Protein AF-A0A534S574-F1 (afdb_monomer)

Sequence (373 aa):
MSPLCKPLAAVLFLSLLLLSPAVSWGVIALRHDLELEGFVQAENILRTPQFQGAQFIMQRNTAQIETKYHFLQESRAFDRFATGLLEDATLTVIGRAVYDSIYDLGEAFSHKFSAQEKEKRKFEYKLREVYVDLALPPVSLRLGRQQVTWGETDNFRALDIINPLDLRWHWSREPWEDVRIPLWMARAIYDIGKLGPLEESFVEGIWIPWDFQRNKVTADPRRPWAFIGGGLRAVANSAIIEGKLYDLQVERRDRKPDRALESSQGGVRFKGIWRGIDFSLNYFYTFSADTGVKVRRDLSRVSEVPTSSGAVGTVHSVINTVNPRSHVVGFAANYSEEHYTKSVFRVETALTTGVPVRLRARVPRRLDPDNDG

pLDDT: mean 81.48, std 14.83, range [37.56, 98.19]

Structure (mmCIF, N/CA/C/O backbone):
data_AF-A0A534S574-F1
#
_entry.id   AF-A0A534S574-F1
#
loop_
_atom_site.group_PDB
_atom_site.id
_atom_site.type_symbol
_atom_site.label_atom_id
_atom_site.label_alt_id
_atom_site.label_comp_id
_atom_site.label_asym_id
_atom_site.label_entity_id
_atom_site.label_seq_id
_atom_site.pdbx_PDB_ins_code
_atom_site.Cartn_x
_atom_site.Cartn_y
_atom_site.Cartn_z
_atom_site.occupancy
_atom_site.B_iso_or_equiv
_atom_site.auth_seq_id
_atom_site.auth_comp_id
_atom_site.auth_asym_id
_atom_site.auth_atom_id
_atom_site.pdbx_PDB_model_num
ATOM 1 N N . MET A 1 1 ? -44.646 11.299 -36.586 1.00 45.12 1 MET A N 1
ATOM 2 C CA . MET A 1 1 ? -43.504 11.080 -35.667 1.00 45.12 1 MET A CA 1
ATOM 3 C C . MET A 1 1 ? -43.086 9.621 -35.804 1.00 45.12 1 MET A C 1
ATOM 5 O O . MET A 1 1 ? -43.885 8.751 -35.490 1.00 45.12 1 MET A O 1
ATOM 9 N N . SER A 1 2 ? -41.936 9.348 -36.428 1.00 37.56 2 SER A N 1
ATOM 10 C CA . SER A 1 2 ? -41.563 8.010 -36.914 1.00 37.56 2 SER A CA 1
ATOM 11 C C . SER A 1 2 ? -40.984 7.104 -35.805 1.00 37.56 2 SER A C 1
ATOM 13 O O . SER A 1 2 ? -40.317 7.593 -34.891 1.00 37.56 2 SER A O 1
ATOM 15 N N . PRO A 1 3 ? -41.194 5.773 -35.877 1.00 45.81 3 PRO A N 1
ATOM 16 C CA . PRO A 1 3 ? -40.794 4.826 -34.829 1.00 45.81 3 PRO A CA 1
ATOM 17 C C . PRO A 1 3 ? -39.280 4.527 -34.776 1.00 45.81 3 PRO A C 1
ATOM 19 O O . PRO A 1 3 ? -38.832 3.796 -33.898 1.00 45.81 3 PRO A O 1
ATOM 22 N N . LEU A 1 4 ? -38.477 5.134 -35.658 1.00 44.41 4 LEU A N 1
ATOM 23 C CA . LEU A 1 4 ? -37.018 4.966 -35.739 1.00 44.41 4 LEU A CA 1
ATOM 24 C C . LEU A 1 4 ? -36.217 5.843 -34.754 1.00 44.41 4 LEU A C 1
ATOM 26 O O . LEU A 1 4 ? -35.037 5.584 -34.538 1.00 44.41 4 LEU A O 1
ATOM 30 N N . CYS A 1 5 ? -36.835 6.838 -34.105 1.00 41.41 5 CYS A N 1
ATOM 31 C CA . CYS A 1 5 ? -36.133 7.696 -33.135 1.00 41.41 5 CYS A CA 1
ATOM 32 C C . CYS A 1 5 ? -35.912 7.040 -31.760 1.00 41.41 5 CYS A C 1
ATOM 34 O O . CYS A 1 5 ? -35.014 7.449 -31.028 1.00 41.41 5 CYS A O 1
ATOM 36 N N . LYS A 1 6 ? -36.702 6.023 -31.396 1.00 43.88 6 LYS A N 1
ATOM 37 C CA . LYS A 1 6 ? -36.624 5.373 -30.076 1.00 43.88 6 LYS A CA 1
ATOM 38 C C . LYS A 1 6 ? -35.372 4.497 -29.872 1.00 43.88 6 LYS A C 1
ATOM 40 O O . LYS A 1 6 ? -34.763 4.637 -28.814 1.00 43.88 6 LYS A O 1
ATOM 45 N N . PRO A 1 7 ? -34.921 3.657 -30.831 1.00 48.38 7 PRO A N 1
ATOM 46 C CA . PRO A 1 7 ? -33.697 2.873 -30.639 1.00 48.38 7 PRO A CA 1
ATOM 47 C C . PRO A 1 7 ? -32.431 3.738 -30.704 1.00 48.38 7 PRO A C 1
ATOM 49 O O . PRO A 1 7 ? -31.491 3.477 -29.963 1.00 48.38 7 PRO A O 1
ATOM 52 N N . LEU A 1 8 ? -32.415 4.805 -31.514 1.00 42.31 8 LEU A N 1
ATOM 53 C CA . LEU A 1 8 ? -31.255 5.697 -31.609 1.00 42.31 8 LEU A CA 1
ATOM 54 C C . LEU A 1 8 ? -31.067 6.518 -30.328 1.00 42.31 8 LEU A C 1
ATOM 56 O O . LEU A 1 8 ? -29.950 6.636 -29.842 1.00 42.31 8 LEU A O 1
ATOM 60 N N . ALA A 1 9 ? -32.161 7.029 -29.753 1.00 44.09 9 ALA A N 1
ATOM 61 C CA . ALA A 1 9 ? -32.130 7.731 -28.475 1.00 44.09 9 ALA A CA 1
ATOM 62 C C . ALA A 1 9 ? -31.749 6.795 -27.321 1.00 44.09 9 ALA A C 1
ATOM 64 O O . ALA A 1 9 ? -30.969 7.200 -26.473 1.00 44.09 9 ALA A O 1
ATOM 65 N N . ALA A 1 10 ? -32.225 5.544 -27.309 1.00 47.22 10 ALA A N 1
ATOM 66 C CA . ALA A 1 10 ? -31.840 4.561 -26.296 1.00 47.22 10 ALA A CA 1
ATOM 67 C C . ALA A 1 10 ? -30.354 4.180 -26.389 1.00 47.22 10 ALA A C 1
ATOM 69 O O . ALA A 1 10 ? -29.691 4.118 -25.362 1.00 47.22 10 ALA A O 1
ATOM 70 N N . VAL A 1 11 ? -29.809 3.997 -27.598 1.00 53.53 11 VAL A N 1
ATOM 71 C CA . VAL A 1 11 ? -28.374 3.734 -27.811 1.00 53.53 11 VAL A CA 1
ATOM 72 C C . VAL A 1 11 ? -27.529 4.961 -27.462 1.00 53.53 11 VAL A C 1
ATOM 74 O O . VAL A 1 11 ? -26.503 4.811 -26.807 1.00 53.53 11 VAL A O 1
ATOM 77 N N . LEU A 1 12 ? -27.976 6.175 -27.808 1.00 47.44 12 LEU A N 1
ATOM 78 C CA . LEU A 1 12 ? -27.317 7.418 -27.391 1.00 47.44 12 LEU A CA 1
ATOM 79 C C . LEU A 1 12 ? -27.354 7.597 -25.870 1.00 47.44 12 LEU A C 1
ATOM 81 O O . LEU A 1 12 ? -26.332 7.933 -25.286 1.00 47.44 12 LEU A O 1
ATOM 85 N N . PHE A 1 13 ? -28.475 7.304 -25.211 1.00 46.41 13 PHE A N 1
ATOM 86 C CA . PHE A 1 13 ? -28.614 7.406 -23.756 1.00 46.41 13 PHE A CA 1
ATOM 87 C C . PHE A 1 13 ? -27.785 6.339 -23.022 1.00 46.41 13 PHE A C 1
ATOM 89 O O . PHE A 1 13 ? -27.114 6.662 -22.046 1.00 46.41 13 PHE A O 1
ATOM 96 N N . LEU A 1 14 ? -27.734 5.099 -23.533 1.00 49.19 14 LEU A N 1
ATOM 97 C CA . LEU A 1 14 ? -26.834 4.053 -23.026 1.00 49.19 14 LEU A CA 1
ATOM 98 C C . LEU A 1 14 ? -25.360 4.424 -23.253 1.00 49.19 14 LEU A C 1
ATOM 100 O O . LEU A 1 14 ? -24.529 4.199 -22.380 1.00 49.19 14 LEU A O 1
ATOM 104 N N . SER A 1 15 ? -25.032 5.026 -24.401 1.00 50.50 15 SER A N 1
ATOM 105 C CA . SER A 1 15 ? -23.673 5.498 -24.691 1.00 50.50 15 SER A CA 1
ATOM 106 C C . SER A 1 15 ? -23.274 6.688 -23.815 1.00 50.50 15 SER A C 1
ATOM 108 O O . SER A 1 15 ? -22.132 6.748 -23.375 1.00 50.50 15 SER A O 1
ATOM 110 N N . LEU A 1 16 ? -24.214 7.584 -23.481 1.00 47.00 16 LEU A N 1
ATOM 111 C CA . LEU A 1 16 ? -23.992 8.680 -22.537 1.00 47.00 16 LEU A CA 1
ATOM 112 C C . LEU A 1 16 ? -23.810 8.169 -21.101 1.00 47.00 16 LEU A C 1
ATOM 114 O O . LEU A 1 16 ? -22.970 8.711 -20.392 1.00 47.00 16 LEU A O 1
ATOM 118 N N . LEU A 1 17 ? -24.521 7.111 -20.695 1.00 48.22 17 LEU A N 1
ATOM 119 C CA . LEU A 1 17 ? -24.320 6.439 -19.401 1.00 48.22 17 LEU A CA 1
ATOM 120 C C . LEU A 1 17 ? -22.956 5.731 -19.308 1.00 48.22 17 LEU A C 1
ATOM 122 O O . LEU A 1 17 ? -22.346 5.716 -18.245 1.00 48.22 17 LEU A O 1
ATOM 126 N N . LEU A 1 18 ? -22.445 5.194 -20.422 1.00 47.50 18 LEU A N 1
ATOM 127 C CA . LEU A 1 18 ? -21.090 4.624 -20.513 1.00 47.50 18 LEU A CA 1
ATOM 128 C C . LEU A 1 18 ? -19.983 5.696 -20.599 1.00 47.50 18 LEU A C 1
ATOM 130 O O . LEU A 1 18 ? -18.807 5.393 -20.398 1.00 47.50 18 LEU A O 1
ATOM 134 N N . LEU A 1 19 ? -20.341 6.944 -20.921 1.00 47.06 19 LEU A N 1
ATOM 135 C CA . LEU A 1 19 ? -19.416 8.077 -21.047 1.00 47.06 19 LEU A CA 1
ATOM 136 C C . LEU A 1 19 ? -19.434 9.015 -19.832 1.00 47.06 19 LEU A C 1
ATOM 138 O O . LEU A 1 19 ? -18.490 9.789 -19.664 1.00 47.06 19 LEU A O 1
ATOM 142 N N . SER A 1 20 ? -20.461 8.955 -18.980 1.00 41.97 20 SER A N 1
ATOM 143 C CA . SER A 1 20 ? -20.513 9.725 -17.738 1.00 41.97 20 SER A CA 1
ATOM 144 C C . SER A 1 20 ? -19.557 9.129 -16.698 1.00 41.97 20 SER A C 1
ATOM 146 O O . SER A 1 20 ? -19.721 7.958 -16.350 1.00 41.97 20 SER A O 1
ATOM 148 N N . PRO A 1 21 ? -18.589 9.901 -16.163 1.00 47.50 21 PRO A N 1
ATOM 149 C CA . PRO A 1 21 ? -17.740 9.470 -15.058 1.00 47.50 21 PRO A CA 1
ATOM 150 C C . PRO A 1 21 ? -18.559 9.490 -13.764 1.00 47.50 21 PRO A C 1
ATOM 152 O O . PRO A 1 21 ? -18.435 10.388 -12.937 1.00 47.50 21 PRO A O 1
ATOM 155 N N . ALA A 1 22 ? -19.471 8.535 -13.625 1.00 49.66 22 ALA A N 1
ATOM 156 C CA . ALA A 1 22 ? -20.234 8.322 -12.412 1.00 49.66 22 ALA A CA 1
ATOM 157 C C . ALA A 1 22 ? -19.720 7.043 -11.753 1.00 49.66 22 ALA A C 1
ATOM 159 O O . ALA A 1 22 ? -19.721 5.974 -12.364 1.00 49.66 22 ALA A O 1
ATOM 160 N N . VAL A 1 23 ? -19.273 7.157 -10.504 1.00 57.03 23 VAL A N 1
ATOM 161 C CA . VAL A 1 23 ? -19.133 5.996 -9.626 1.00 57.03 23 VAL A CA 1
ATOM 162 C C . VAL A 1 23 ? -20.548 5.644 -9.181 1.00 57.03 23 VAL A C 1
ATOM 164 O O . VAL A 1 23 ? -21.183 6.421 -8.469 1.00 57.03 23 VAL A O 1
ATOM 167 N N . SER A 1 24 ? -21.076 4.509 -9.634 1.00 63.88 24 SER A N 1
ATOM 168 C CA . SER A 1 24 ? -22.305 3.956 -9.065 1.00 63.88 24 SER A CA 1
ATOM 169 C C . SER A 1 24 ? -21.896 3.033 -7.931 1.00 63.88 24 SER A C 1
ATOM 171 O O . SER A 1 24 ? -21.282 2.000 -8.184 1.00 63.88 24 SER A O 1
ATOM 173 N N . TRP A 1 25 ? -22.182 3.445 -6.700 1.00 66.06 25 TRP A N 1
ATOM 174 C CA . TRP A 1 25 ? -21.904 2.683 -5.486 1.00 66.06 25 TRP A CA 1
ATOM 175 C C . TRP A 1 25 ? -23.207 2.075 -4.965 1.00 66.06 25 TRP A C 1
ATOM 177 O O . TRP A 1 25 ? -24.268 2.700 -5.061 1.00 66.06 25 TRP A O 1
ATOM 187 N N . GLY A 1 26 ? -23.144 0.853 -4.449 1.00 69.56 26 GLY A N 1
ATOM 188 C CA . GLY A 1 26 ? -24.307 0.150 -3.921 1.00 69.56 26 GLY A CA 1
ATOM 189 C C . GLY A 1 26 ? -23.925 -0.753 -2.760 1.00 69.56 26 GLY A C 1
ATOM 190 O O . GLY A 1 26 ? -22.948 -1.493 -2.846 1.00 69.56 26 GLY A O 1
ATOM 191 N N . VAL A 1 27 ? -24.729 -0.702 -1.700 1.00 76.31 27 VAL A N 1
ATOM 192 C CA . VAL A 1 27 ? -24.654 -1.613 -0.555 1.00 76.31 27 VAL A CA 1
ATOM 193 C C . VAL A 1 27 ? -25.938 -2.419 -0.517 1.00 76.31 27 VAL A C 1
ATOM 195 O O . VAL A 1 27 ? -27.038 -1.867 -0.575 1.00 76.31 27 VAL A O 1
ATOM 198 N N . ILE A 1 28 ? -25.793 -3.733 -0.432 1.00 79.94 28 ILE A N 1
ATOM 199 C CA . ILE A 1 28 ? -26.889 -4.679 -0.304 1.00 79.94 28 ILE A CA 1
ATOM 200 C C . ILE A 1 28 ? -26.556 -5.594 0.873 1.00 79.94 28 ILE A C 1
ATOM 202 O O . ILE A 1 28 ? -25.662 -6.436 0.792 1.00 79.94 28 ILE A O 1
ATOM 206 N N . ALA A 1 29 ? -27.310 -5.456 1.961 1.00 79.44 29 ALA A N 1
ATOM 207 C CA . ALA A 1 29 ? -27.344 -6.464 3.011 1.00 79.44 29 ALA A CA 1
ATOM 208 C C . ALA A 1 29 ? -28.154 -7.660 2.488 1.00 79.44 29 ALA A C 1
ATOM 210 O O . ALA A 1 29 ? -29.373 -7.576 2.326 1.00 79.44 29 ALA A O 1
ATOM 211 N N . LEU A 1 30 ? -27.473 -8.758 2.149 1.00 79.56 30 LEU A N 1
ATOM 212 C CA . LEU A 1 30 ? -28.127 -9.974 1.650 1.00 79.56 30 LEU A CA 1
ATOM 213 C C . LEU A 1 30 ? -28.769 -10.760 2.800 1.00 79.56 30 LEU A C 1
ATOM 215 O O . LEU A 1 30 ? -29.797 -11.412 2.610 1.00 79.56 30 LEU A O 1
ATOM 219 N N . ARG A 1 31 ? -28.140 -10.707 3.979 1.00 81.44 31 ARG A N 1
ATOM 220 C CA . ARG A 1 31 ? -28.573 -11.292 5.256 1.00 81.44 31 ARG A CA 1
ATOM 221 C C . ARG A 1 31 ? -28.052 -10.423 6.413 1.00 81.44 31 ARG A C 1
ATOM 223 O O . ARG A 1 31 ? -27.352 -9.449 6.169 1.00 81.44 31 ARG A O 1
ATOM 230 N N . HIS A 1 32 ? -28.377 -10.782 7.657 1.00 80.06 32 HIS A N 1
ATOM 231 C CA . HIS A 1 32 ? -27.871 -10.096 8.858 1.00 80.06 32 HIS A CA 1
ATOM 232 C C . HIS A 1 32 ? -26.360 -10.301 9.079 1.00 80.06 32 HIS A C 1
ATOM 234 O O . HIS A 1 32 ? -25.714 -9.478 9.713 1.00 80.06 32 HIS A O 1
ATOM 240 N N . ASP A 1 33 ? -25.806 -11.387 8.543 1.00 84.06 33 ASP A N 1
ATOM 241 C CA . ASP A 1 33 ? -24.414 -11.816 8.680 1.00 84.06 33 ASP A CA 1
ATOM 242 C C . ASP A 1 33 ? -23.582 -11.578 7.408 1.00 84.06 33 ASP A C 1
ATOM 244 O O . ASP A 1 33 ? -22.376 -11.814 7.411 1.00 84.06 33 ASP A O 1
ATOM 248 N N . LEU A 1 34 ? -24.207 -11.136 6.309 1.00 90.75 34 LEU A N 1
ATOM 249 C CA . LEU A 1 34 ? -23.571 -11.004 4.999 1.00 90.75 34 LEU A CA 1
ATOM 250 C C . LEU A 1 34 ? -23.925 -9.677 4.327 1.00 90.75 34 LEU A C 1
ATOM 252 O O . LEU A 1 34 ? -25.043 -9.485 3.831 1.00 90.75 34 LEU A O 1
ATOM 256 N N . GLU A 1 35 ? -22.915 -8.824 4.209 1.00 91.62 35 GLU A N 1
ATOM 257 C CA . GLU A 1 35 ? -22.982 -7.560 3.488 1.00 91.62 35 GLU A CA 1
ATOM 258 C C . GLU A 1 35 ? -22.204 -7.653 2.179 1.00 91.62 35 GLU A C 1
ATOM 260 O O . GLU A 1 35 ? -21.094 -8.197 2.118 1.00 91.62 35 GLU A O 1
ATOM 265 N N . LEU A 1 36 ? -22.792 -7.104 1.121 1.00 91.50 36 LEU A N 1
ATOM 266 C CA . LEU A 1 36 ? -22.129 -6.927 -0.155 1.00 91.50 36 LEU A CA 1
ATOM 267 C C . LEU A 1 36 ? -22.161 -5.451 -0.529 1.00 91.50 36 LEU A C 1
ATOM 269 O O . LEU A 1 36 ? 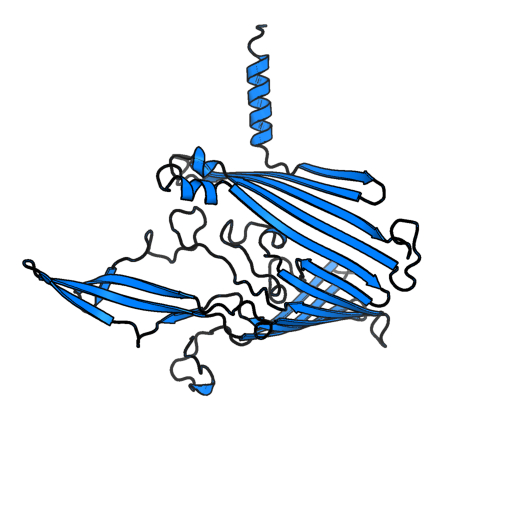-23.218 -4.830 -0.608 1.00 91.50 36 LEU A O 1
ATOM 273 N N . GLU A 1 37 ? -20.987 -4.907 -0.785 1.00 91.69 37 GLU A N 1
ATOM 274 C CA . GLU A 1 37 ? -20.779 -3.542 -1.236 1.00 91.69 37 GLU A CA 1
ATOM 275 C C . GLU A 1 37 ? -20.029 -3.580 -2.563 1.00 91.69 37 GLU A C 1
ATOM 277 O O . GLU A 1 37 ? -19.289 -4.517 -2.865 1.00 91.69 37 GLU A O 1
ATOM 282 N N . GLY A 1 38 ? -20.205 -2.570 -3.398 1.00 90.06 38 GLY A N 1
ATOM 283 C CA . GLY A 1 38 ? -19.349 -2.435 -4.555 1.00 90.06 38 GLY A CA 1
ATOM 284 C C . GLY A 1 38 ? -19.607 -1.181 -5.346 1.00 90.06 38 GLY A C 1
ATOM 285 O O . GLY A 1 38 ? -20.514 -0.398 -5.059 1.00 90.06 38 GLY A O 1
ATOM 286 N N . PHE A 1 39 ? -18.807 -1.025 -6.391 1.00 89.38 39 PHE A N 1
ATOM 287 C CA . PHE A 1 39 ? -19.025 0.018 -7.369 1.00 89.38 39 PHE A CA 1
ATOM 288 C C . PHE A 1 39 ? -18.666 -0.406 -8.780 1.00 89.38 39 PHE A C 1
ATOM 290 O O . PHE A 1 39 ? -17.845 -1.300 -9.003 1.00 89.38 39 PHE A O 1
ATOM 297 N N . VAL A 1 40 ? -19.255 0.315 -9.729 1.00 89.25 40 VAL A N 1
ATOM 298 C CA . VAL A 1 40 ? -18.800 0.366 -11.115 1.00 89.25 40 VAL A CA 1
ATOM 299 C C . VAL A 1 40 ? -18.423 1.806 -11.442 1.00 89.25 40 VAL A C 1
ATOM 301 O O . VAL A 1 40 ? -19.154 2.740 -11.111 1.00 89.25 40 VAL A O 1
ATOM 304 N N . GLN A 1 41 ? -17.269 1.981 -12.074 1.00 86.88 41 GLN A N 1
ATOM 305 C CA . GLN A 1 41 ? -16.702 3.275 -12.429 1.00 86.88 41 GLN A CA 1
ATOM 306 C C . GLN A 1 41 ? -16.211 3.241 -13.874 1.00 86.88 41 GLN A C 1
ATOM 308 O O . GLN A 1 41 ? -15.454 2.347 -14.254 1.00 86.88 41 GLN A O 1
ATOM 313 N N . ALA A 1 42 ? -16.615 4.237 -14.659 1.00 87.69 42 ALA A N 1
ATOM 314 C CA . ALA A 1 42 ? -16.114 4.467 -16.008 1.00 87.69 42 ALA A CA 1
ATOM 315 C C . ALA A 1 42 ? -15.231 5.719 -16.032 1.00 87.69 42 ALA A C 1
ATOM 317 O O . ALA A 1 42 ? -15.624 6.785 -15.559 1.00 87.69 42 ALA A O 1
ATOM 318 N N . GLU A 1 43 ? -14.038 5.600 -16.602 1.00 85.56 43 GLU A N 1
ATOM 319 C CA . GLU A 1 43 ? -13.046 6.665 -16.656 1.00 85.56 43 GLU A CA 1
ATOM 320 C C . GLU A 1 43 ? -12.539 6.850 -18.086 1.00 85.56 43 GLU A C 1
ATOM 322 O O . GLU A 1 43 ? -11.993 5.935 -18.708 1.00 85.56 43 GLU A O 1
ATOM 327 N N . ASN A 1 44 ? -12.686 8.069 -18.599 1.00 86.00 44 ASN A N 1
ATOM 328 C CA . ASN A 1 44 ? -12.380 8.417 -19.980 1.00 86.00 44 ASN A CA 1
ATOM 329 C C . ASN A 1 44 ? -11.355 9.549 -20.018 1.00 86.00 44 ASN A C 1
ATOM 331 O O . ASN A 1 44 ? -11.565 10.595 -19.404 1.00 86.00 44 ASN A O 1
ATOM 335 N N . ILE A 1 45 ? -10.262 9.375 -20.765 1.00 83.19 45 ILE A N 1
ATOM 336 C CA . ILE A 1 45 ? -9.291 10.450 -20.994 1.00 83.19 45 ILE A CA 1
ATOM 337 C C . ILE A 1 45 ? -9.015 10.589 -22.489 1.00 83.19 45 ILE A C 1
ATOM 339 O O . ILE A 1 45 ? -8.519 9.672 -23.149 1.00 83.19 45 ILE A O 1
ATOM 343 N N . LEU A 1 46 ? -9.269 11.795 -22.996 1.00 83.38 46 LEU A N 1
ATOM 344 C CA . LEU A 1 46 ? -8.868 12.227 -24.327 1.00 83.38 46 LEU A CA 1
ATOM 345 C C . LEU A 1 46 ? -7.672 13.177 -24.228 1.00 83.38 46 LEU A C 1
ATOM 347 O O . LEU A 1 46 ? -7.616 14.043 -23.355 1.00 83.38 46 LEU A O 1
ATOM 351 N N . ARG A 1 47 ? -6.712 13.033 -25.144 1.00 80.75 47 ARG A N 1
ATOM 352 C CA . ARG A 1 47 ? -5.607 13.983 -25.321 1.00 80.75 47 ARG A CA 1
ATOM 353 C C . ARG A 1 47 ? -5.576 14.492 -26.750 1.00 80.75 47 ARG A C 1
ATOM 355 O O . ARG A 1 47 ? -5.796 13.738 -27.691 1.00 80.75 47 ARG A O 1
ATOM 362 N N . THR A 1 48 ? -5.241 15.764 -26.903 1.00 81.75 48 THR A N 1
ATOM 363 C CA . THR A 1 48 ? -4.982 16.386 -28.198 1.00 81.75 48 THR A CA 1
ATOM 364 C C . THR A 1 48 ? -3.715 17.232 -28.094 1.00 81.75 48 THR A C 1
ATOM 366 O O . THR A 1 48 ? -3.546 17.930 -27.094 1.00 81.75 48 THR A O 1
ATOM 369 N N . PRO A 1 49 ? -2.795 17.159 -29.070 1.00 76.69 49 PRO A N 1
ATOM 370 C CA . PRO A 1 49 ? -1.588 17.970 -29.040 1.00 76.69 49 PRO A CA 1
ATOM 371 C C . PRO A 1 49 ? -1.895 19.465 -29.213 1.00 76.69 49 PRO A C 1
ATOM 373 O O . PRO A 1 49 ? -1.217 20.272 -28.586 1.00 76.69 49 PRO A O 1
ATOM 376 N N . GLN A 1 50 ? -2.892 19.839 -30.032 1.00 76.81 50 GLN A N 1
ATOM 377 C CA . GLN A 1 50 ? -3.228 21.242 -30.361 1.00 76.81 50 GLN A CA 1
ATOM 378 C C . GLN A 1 50 ? -4.698 21.415 -30.810 1.00 76.81 50 GLN A C 1
ATOM 380 O O . GLN A 1 50 ? -4.971 22.075 -31.807 1.00 76.81 50 GLN A O 1
ATOM 385 N N . PHE A 1 51 ? -5.653 20.744 -30.155 1.00 72.81 51 PHE A N 1
ATOM 386 C CA . PHE A 1 51 ? -7.066 20.630 -30.591 1.00 72.81 51 PHE A CA 1
ATOM 387 C C . PHE A 1 51 ? -7.281 20.030 -31.995 1.00 72.81 51 PHE A C 1
ATOM 389 O O . PHE A 1 51 ? -8.410 19.912 -32.462 1.00 72.81 51 PHE A O 1
ATOM 396 N N . GLN A 1 52 ? -6.209 19.588 -32.649 1.00 67.25 52 GLN A N 1
ATOM 397 C CA . GLN A 1 52 ? -6.221 18.855 -33.905 1.00 67.25 52 GLN A CA 1
ATOM 398 C C . GLN A 1 52 ? -5.885 17.395 -33.609 1.00 67.25 52 GLN A C 1
ATOM 400 O O . GLN A 1 52 ? -4.827 17.102 -33.050 1.00 67.25 52 GLN A O 1
ATOM 405 N N . GLY A 1 53 ? -6.806 16.487 -33.940 1.00 68.94 53 GLY A N 1
ATOM 406 C CA . GLY A 1 53 ? -6.686 15.061 -33.637 1.00 68.94 53 GLY A CA 1
ATOM 407 C C . GLY A 1 53 ? -6.809 14.778 -32.136 1.00 68.94 53 GLY A C 1
ATOM 408 O O . GLY A 1 53 ? -5.851 14.925 -31.375 1.00 68.94 53 GLY A O 1
ATOM 409 N N . ALA A 1 54 ? -7.999 14.375 -31.692 1.00 74.19 54 ALA A N 1
ATOM 410 C CA . ALA A 1 54 ? -8.182 13.825 -30.354 1.00 74.19 54 ALA A CA 1
ATOM 411 C C . ALA A 1 54 ? -7.850 12.329 -30.378 1.00 74.19 54 ALA A C 1
ATOM 413 O O . ALA A 1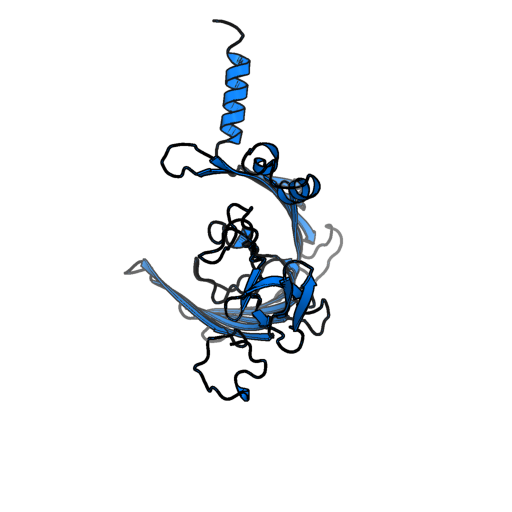 54 ? -8.313 11.599 -31.251 1.00 74.19 54 ALA A O 1
ATOM 414 N N . GLN A 1 55 ? -7.061 11.872 -29.412 1.00 75.31 55 GLN A N 1
ATOM 415 C CA . GLN A 1 55 ? -6.805 10.456 -29.184 1.00 75.31 55 GLN A CA 1
ATOM 416 C C . GLN A 1 55 ? -7.393 10.049 -27.838 1.00 75.31 55 GLN A C 1
ATOM 418 O O . GLN A 1 55 ? -7.108 10.673 -26.811 1.00 75.31 55 GLN A O 1
ATOM 423 N N . PHE A 1 56 ? -8.188 8.980 -27.845 1.00 77.12 56 PHE A N 1
ATOM 424 C CA . PHE A 1 56 ? -8.556 8.267 -26.629 1.00 77.12 56 PHE A CA 1
ATOM 425 C C . PHE A 1 56 ? -7.305 7.583 -26.087 1.00 77.12 56 PHE A C 1
ATOM 427 O O . PHE A 1 56 ? -6.763 6.667 -26.704 1.00 77.12 56 PHE A O 1
ATOM 434 N N . ILE A 1 57 ? -6.821 8.067 -24.950 1.00 78.94 57 ILE A N 1
ATOM 435 C CA . ILE A 1 57 ? -5.662 7.477 -24.281 1.00 78.94 57 ILE A CA 1
ATOM 436 C C . ILE A 1 57 ? -6.067 6.557 -23.133 1.00 78.94 57 ILE A C 1
ATOM 438 O O . ILE A 1 57 ? -5.210 5.849 -22.612 1.00 78.94 57 ILE A O 1
ATOM 442 N N . MET A 1 58 ? -7.344 6.590 -22.739 1.00 82.31 58 MET A N 1
ATOM 443 C CA . MET A 1 58 ? -7.911 5.721 -21.717 1.00 82.31 58 MET A CA 1
ATOM 444 C C . MET A 1 58 ? -9.434 5.641 -21.834 1.00 82.31 58 MET A C 1
ATOM 446 O O . MET A 1 58 ? -10.087 6.681 -21.952 1.00 82.31 58 MET A O 1
ATOM 450 N N . GLN A 1 59 ? -9.975 4.426 -21.748 1.00 86.25 59 GLN A N 1
ATOM 451 C CA . GLN A 1 59 ? -11.395 4.159 -21.526 1.00 86.25 59 GLN A CA 1
ATOM 452 C C . GLN A 1 59 ? -11.502 2.945 -20.601 1.00 86.25 59 GLN A C 1
ATOM 454 O O . GLN A 1 59 ? -11.633 1.803 -21.047 1.00 86.25 59 GLN A O 1
ATOM 459 N N . ARG A 1 60 ? -11.353 3.201 -19.300 1.00 86.56 60 ARG A N 1
ATOM 460 C CA . ARG A 1 60 ? -11.265 2.174 -18.264 1.00 86.56 60 ARG A CA 1
ATOM 461 C C . ARG A 1 60 ? -12.615 2.010 -17.584 1.00 86.56 60 ARG A C 1
ATOM 463 O O . ARG A 1 60 ? -13.217 2.982 -17.150 1.00 86.56 60 ARG A O 1
ATOM 470 N N . ASN A 1 61 ? -13.048 0.769 -17.446 1.00 90.19 61 ASN A N 1
ATOM 471 C CA . ASN A 1 61 ? -14.227 0.377 -16.696 1.00 90.19 61 ASN A CA 1
ATOM 472 C C . ASN A 1 61 ? -13.760 -0.491 -15.531 1.00 90.19 61 ASN A C 1
ATOM 474 O O . ASN A 1 61 ? -13.211 -1.571 -15.746 1.00 90.19 61 ASN A O 1
ATOM 478 N N . THR A 1 62 ? -13.943 -0.011 -14.310 1.00 90.69 62 THR A N 1
ATOM 479 C CA . THR A 1 62 ? -13.581 -0.712 -13.078 1.00 90.69 62 THR A CA 1
ATOM 480 C C . THR A 1 62 ? -14.852 -1.191 -12.395 1.00 90.69 62 THR A C 1
ATOM 482 O O . THR A 1 62 ? -15.787 -0.417 -12.223 1.00 90.69 62 THR A O 1
ATOM 485 N N . ALA A 1 63 ? -14.874 -2.450 -11.976 1.00 92.38 63 ALA A N 1
ATOM 486 C CA . ALA A 1 63 ? -15.879 -3.005 -11.085 1.00 92.38 63 ALA A CA 1
ATOM 487 C C . ALA A 1 63 ? -15.182 -3.553 -9.837 1.00 92.38 63 ALA A C 1
ATOM 489 O O . ALA A 1 63 ? -14.232 -4.334 -9.947 1.00 92.38 63 ALA A O 1
ATOM 490 N N . GLN A 1 64 ? -15.636 -3.155 -8.654 1.00 93.62 64 GLN A N 1
ATOM 491 C CA . GLN A 1 64 ? -15.155 -3.686 -7.382 1.00 93.62 64 GLN A CA 1
ATOM 492 C C . GLN A 1 64 ? -16.325 -4.226 -6.575 1.00 93.62 64 GLN A C 1
ATOM 494 O O . GLN A 1 64 ? -17.378 -3.600 -6.517 1.00 93.62 64 GLN A O 1
ATOM 499 N N . ILE A 1 65 ? -16.108 -5.382 -5.957 1.00 94.38 65 ILE A N 1
ATOM 500 C CA . ILE A 1 65 ? -17.043 -6.019 -5.039 1.00 94.38 65 ILE A CA 1
ATOM 501 C C . ILE A 1 65 ? -16.296 -6.272 -3.735 1.00 94.38 65 ILE A C 1
ATOM 503 O O . ILE A 1 65 ? -15.197 -6.830 -3.730 1.00 94.38 65 ILE A O 1
ATOM 507 N N . GLU A 1 66 ? -16.915 -5.860 -2.648 1.00 94.94 66 GLU A N 1
ATOM 508 C CA . GLU A 1 66 ? -16.518 -6.083 -1.275 1.00 94.94 66 GLU A CA 1
ATOM 509 C C . GLU A 1 66 ? -17.583 -6.941 -0.599 1.00 94.94 66 GLU A C 1
ATOM 511 O O . GLU A 1 66 ? -18.784 -6.732 -0.748 1.00 94.94 66 GLU A O 1
ATOM 516 N N . THR A 1 67 ? -17.140 -7.975 0.096 1.00 95.56 67 THR A N 1
ATOM 517 C CA . THR A 1 67 ? -18.004 -8.903 0.814 1.00 95.56 67 THR A CA 1
ATOM 518 C C . THR A 1 67 ? -17.526 -8.968 2.248 1.00 95.56 67 THR A C 1
ATOM 520 O O . THR A 1 67 ? -16.359 -9.289 2.483 1.00 95.56 67 THR A O 1
ATOM 523 N N . LYS A 1 68 ? -18.427 -8.683 3.186 1.00 94.56 68 LYS A N 1
ATOM 524 C CA . LYS A 1 68 ? -18.190 -8.816 4.623 1.00 94.56 68 LYS A CA 1
ATOM 525 C C . LYS A 1 68 ? -19.091 -9.909 5.161 1.00 94.56 68 LYS A C 1
ATOM 527 O O . LYS A 1 68 ? -20.300 -9.886 4.945 1.00 94.56 68 LYS A O 1
ATOM 532 N N . TYR A 1 69 ? -18.483 -10.881 5.822 1.00 93.31 69 TYR A N 1
ATOM 533 C CA . TYR A 1 69 ? -19.175 -12.003 6.428 1.00 93.31 69 TYR A CA 1
ATOM 534 C C . TYR A 1 69 ? -18.873 -12.057 7.923 1.00 93.31 69 TYR A C 1
ATOM 536 O O . TYR A 1 69 ? -17.739 -12.331 8.324 1.00 93.31 69 TYR A O 1
ATOM 544 N N . HIS A 1 70 ? -19.889 -11.802 8.738 1.00 90.19 70 HIS A N 1
ATOM 545 C CA . HIS A 1 70 ? -19.828 -11.851 10.191 1.00 90.19 70 HIS A CA 1
ATOM 546 C C . HIS A 1 70 ? -20.196 -13.257 10.663 1.00 90.19 70 HIS A C 1
ATOM 548 O O . HIS A 1 70 ? -21.366 -13.602 10.781 1.00 90.19 70 HIS A O 1
ATOM 554 N N . PHE A 1 71 ? -19.198 -14.101 10.916 1.00 86.44 71 PHE A N 1
ATOM 555 C CA . PHE A 1 71 ? -19.449 -15.478 11.364 1.00 86.44 71 PHE A CA 1
ATOM 556 C C . PHE A 1 71 ? -19.506 -15.620 12.890 1.00 86.44 71 PHE A C 1
ATOM 558 O O . PHE A 1 71 ? -19.847 -16.692 13.404 1.00 86.44 71 PHE A O 1
ATOM 565 N N . LEU A 1 72 ? -19.174 -14.550 13.612 1.00 83.06 72 LEU A N 1
ATOM 566 C CA . LEU A 1 72 ? -19.286 -14.452 15.058 1.00 83.06 72 LEU A CA 1
ATOM 567 C C . LEU A 1 72 ? -19.640 -13.015 15.431 1.00 83.06 72 LEU A C 1
ATOM 569 O O . LEU A 1 72 ? -18.927 -12.093 15.031 1.00 83.06 72 LEU A O 1
ATOM 573 N N . GLN A 1 73 ? -20.727 -12.865 16.183 1.00 78.50 73 GLN A N 1
ATOM 574 C CA . GLN A 1 73 ? -21.186 -11.600 16.753 1.00 78.50 73 GLN A CA 1
ATOM 575 C C . GLN A 1 73 ? -21.589 -11.827 18.214 1.00 78.50 73 GLN A C 1
ATOM 577 O O . GLN A 1 73 ? -22.115 -12.893 18.547 1.00 78.50 73 GLN A O 1
ATOM 582 N N . GLU A 1 74 ? -21.334 -10.855 19.090 1.00 77.94 74 GLU A N 1
ATOM 583 C CA . GLU A 1 74 ? -21.733 -10.900 20.512 1.00 77.94 74 GLU A CA 1
ATOM 584 C C . GLU A 1 74 ? -21.253 -12.169 21.255 1.00 77.94 74 GLU A C 1
ATOM 586 O O . GLU A 1 74 ? -21.990 -12.807 22.018 1.00 77.94 74 GLU A O 1
ATOM 591 N N . SER A 1 75 ? -20.015 -12.596 20.996 1.00 76.31 75 SER A N 1
ATOM 592 C CA . SER A 1 75 ? -19.423 -13.823 21.550 1.00 76.31 75 SER A CA 1
ATOM 593 C C . SER A 1 75 ? -20.175 -15.113 21.196 1.00 76.31 75 SER A C 1
ATOM 595 O O . SER A 1 75 ? -20.038 -16.128 21.894 1.00 76.31 75 SER A O 1
ATOM 597 N N . ARG A 1 76 ? -20.972 -15.106 20.118 1.00 69.12 76 ARG A N 1
ATOM 598 C CA . ARG A 1 76 ? -21.685 -16.277 19.595 1.00 69.12 76 ARG A CA 1
ATOM 599 C C . ARG A 1 76 ? -21.266 -16.568 18.162 1.00 69.12 76 ARG A C 1
ATOM 601 O O . ARG A 1 76 ? -21.538 -15.804 17.243 1.00 69.12 76 ARG A O 1
ATOM 608 N N . ALA A 1 77 ? -20.641 -17.722 17.950 1.00 69.62 77 ALA A N 1
ATOM 609 C CA . ALA A 1 77 ? -20.359 -18.221 16.611 1.00 69.62 77 ALA A CA 1
ATOM 610 C C . ALA A 1 77 ? -21.599 -18.918 16.039 1.00 69.62 77 ALA A C 1
ATOM 612 O O . ALA A 1 77 ? -22.163 -19.814 16.684 1.00 69.62 77 ALA A O 1
ATOM 613 N N . PHE A 1 78 ? -21.993 -18.534 14.820 1.00 68.75 78 PHE A N 1
ATOM 614 C CA . PHE A 1 78 ? -23.139 -19.100 14.090 1.00 68.75 78 PHE A CA 1
ATOM 615 C C . PHE A 1 78 ? -24.439 -19.163 14.916 1.00 68.75 78 PHE A C 1
ATOM 617 O O . PHE A 1 78 ? -25.181 -20.144 14.819 1.00 68.75 78 PHE A O 1
ATOM 624 N N . ASP A 1 79 ? -24.651 -18.187 15.805 1.00 62.16 79 ASP A N 1
ATOM 625 C CA . ASP A 1 79 ? -25.757 -18.121 16.776 1.00 62.16 79 ASP A CA 1
ATOM 626 C C . ASP A 1 79 ? -25.887 -19.322 17.730 1.00 62.16 79 ASP A C 1
ATOM 628 O O . ASP A 1 79 ? -26.916 -19.501 18.385 1.00 62.16 79 ASP A O 1
ATOM 632 N N . ARG A 1 80 ? -24.865 -20.183 17.817 1.00 60.53 80 ARG A N 1
ATOM 633 C CA . ARG A 1 80 ? -24.968 -21.486 18.499 1.00 60.53 80 ARG A CA 1
ATOM 634 C C . ARG A 1 80 ? -23.885 -21.744 19.534 1.00 60.53 80 ARG A C 1
ATOM 636 O O . ARG A 1 80 ? -24.153 -22.454 20.499 1.00 60.53 80 ARG A O 1
ATOM 643 N N . PHE A 1 81 ? -22.682 -21.200 19.357 1.00 67.00 81 PHE A N 1
ATOM 644 C CA . PHE A 1 81 ? -21.537 -21.531 20.210 1.00 67.00 81 PHE A CA 1
ATOM 645 C C . PHE A 1 81 ? -20.990 -20.295 20.917 1.00 67.00 81 PHE A C 1
ATOM 647 O O . PHE A 1 81 ? -20.557 -19.357 20.258 1.00 67.00 81 PHE A O 1
ATOM 654 N N . ALA A 1 82 ? -20.971 -20.311 22.251 1.00 68.56 82 ALA A N 1
ATOM 655 C CA . ALA A 1 82 ? -20.353 -19.250 23.038 1.00 68.56 82 ALA A CA 1
ATOM 656 C C . ALA A 1 82 ? -18.820 -19.355 22.972 1.00 68.56 82 ALA A C 1
ATOM 658 O O . ALA A 1 82 ? -18.254 -20.390 23.327 1.00 68.56 82 ALA A O 1
ATOM 659 N N . THR A 1 83 ? -18.150 -18.293 22.534 1.00 71.25 83 THR A N 1
ATOM 660 C CA . THR A 1 83 ? -16.683 -18.237 22.383 1.00 71.25 83 THR A CA 1
ATOM 661 C C . THR A 1 83 ? -15.970 -17.571 23.558 1.00 71.25 83 THR A C 1
ATOM 663 O O . THR A 1 83 ? -14.753 -17.702 23.694 1.00 71.25 83 THR A O 1
ATOM 666 N N . GLY A 1 84 ? -16.711 -16.895 24.440 1.00 76.62 84 GLY A N 1
ATOM 667 C CA . GLY A 1 84 ? -16.170 -16.231 25.625 1.00 76.62 84 GLY A CA 1
ATOM 668 C C . GLY A 1 84 ? -15.414 -14.951 25.270 1.00 76.62 84 GLY A C 1
ATOM 669 O O . GLY A 1 84 ? -16.030 -13.902 25.156 1.00 76.62 84 GLY A O 1
ATOM 670 N N . LEU A 1 85 ? -14.090 -15.046 25.108 1.00 77.62 85 LEU A N 1
ATOM 671 C CA . LEU A 1 85 ? -13.181 -13.893 24.956 1.00 77.62 85 LEU A CA 1
ATOM 672 C C . LEU A 1 85 ? -13.203 -13.238 23.566 1.00 77.62 85 LEU A C 1
ATOM 674 O O . LEU A 1 85 ? -12.793 -12.092 23.430 1.00 77.62 85 LEU A O 1
ATOM 678 N N . LEU A 1 86 ? -13.612 -13.979 22.534 1.00 84.06 86 LEU A N 1
ATOM 679 C CA . LEU A 1 86 ? -13.754 -13.466 21.172 1.00 84.06 86 LEU A CA 1
ATOM 680 C C . LEU A 1 86 ? -15.155 -12.885 21.034 1.00 84.06 86 LEU A C 1
ATOM 682 O O . LEU A 1 86 ? -16.112 -13.660 21.078 1.00 84.06 86 LEU A O 1
ATOM 686 N N . GLU A 1 87 ? -15.247 -11.564 20.912 1.00 85.38 87 GLU A N 1
ATOM 687 C CA . GLU A 1 87 ? -16.514 -10.831 20.843 1.00 85.38 87 GLU A CA 1
ATOM 688 C C . GLU A 1 87 ? -17.074 -10.816 19.427 1.00 85.38 87 GLU A C 1
ATOM 690 O O . GLU A 1 87 ? -18.225 -11.197 19.251 1.00 85.38 87 GLU A O 1
ATOM 695 N N . ASP A 1 88 ? -16.241 -10.490 18.433 1.00 87.94 88 ASP A N 1
ATOM 696 C CA . ASP A 1 88 ? -16.631 -10.441 17.023 1.00 87.94 88 ASP A CA 1
ATOM 697 C C . ASP A 1 88 ? -15.560 -11.063 16.120 1.00 87.94 88 ASP A C 1
ATOM 699 O O . ASP A 1 88 ? -14.353 -10.937 16.362 1.00 87.94 88 ASP A O 1
ATOM 703 N N . ALA A 1 89 ? -16.003 -11.711 15.039 1.00 92.00 89 ALA A N 1
ATOM 704 C CA . ALA A 1 89 ? -15.125 -12.173 13.971 1.00 92.00 89 ALA A CA 1
ATOM 705 C C . ALA A 1 89 ? -15.741 -11.940 12.587 1.00 92.00 89 ALA A C 1
ATOM 707 O O . ALA A 1 89 ? -16.840 -12.413 12.281 1.00 92.00 89 ALA A O 1
ATOM 708 N N . THR A 1 90 ? -15.001 -11.230 11.734 1.00 94.94 90 THR A N 1
ATOM 709 C CA . THR A 1 90 ? -15.474 -10.802 10.411 1.00 94.94 90 THR A CA 1
ATOM 710 C C . THR A 1 90 ? -14.472 -11.182 9.333 1.00 94.94 90 THR A C 1
ATOM 712 O O . THR A 1 90 ? -13.288 -10.877 9.443 1.00 94.94 90 THR A O 1
ATOM 715 N N . LEU A 1 91 ? -14.940 -11.840 8.274 1.00 96.56 91 LEU A N 1
ATOM 716 C CA . LEU A 1 91 ? -14.174 -12.090 7.057 1.00 96.56 91 LEU A CA 1
ATOM 717 C C . LEU A 1 91 ? -14.508 -11.015 6.023 1.00 96.56 91 LEU A C 1
ATOM 719 O O . LEU A 1 91 ? -15.660 -10.907 5.606 1.00 96.56 91 LEU A O 1
ATOM 723 N N . THR A 1 92 ? -13.494 -10.300 5.546 1.00 97.25 92 THR A N 1
ATOM 724 C CA . THR A 1 92 ? -13.632 -9.320 4.463 1.00 97.25 92 THR A CA 1
ATOM 725 C C . THR A 1 92 ? -12.893 -9.797 3.221 1.00 97.25 92 THR A C 1
ATOM 727 O O . THR A 1 92 ? -11.722 -10.177 3.290 1.00 97.25 92 THR A O 1
ATOM 730 N N . VAL A 1 93 ? -13.567 -9.755 2.071 1.00 97.56 93 VAL A N 1
ATOM 731 C CA . VAL A 1 93 ? -13.019 -10.103 0.754 1.00 97.56 93 VAL A CA 1
ATOM 732 C C . VAL A 1 93 ? -13.310 -8.976 -0.228 1.00 97.56 93 VAL A C 1
ATOM 734 O O . VAL A 1 93 ? -14.466 -8.643 -0.458 1.00 97.56 93 VAL A O 1
ATOM 737 N N . ILE A 1 94 ? -12.270 -8.424 -0.853 1.00 96.44 94 ILE A N 1
ATOM 738 C CA . ILE A 1 94 ? -12.378 -7.353 -1.849 1.00 96.44 94 ILE A CA 1
ATOM 739 C C . ILE A 1 94 ? -11.779 -7.827 -3.172 1.00 96.44 94 ILE A C 1
ATOM 741 O O . ILE A 1 94 ? -10.572 -8.063 -3.286 1.00 96.44 94 ILE A O 1
ATOM 745 N N . GLY A 1 95 ? -12.619 -7.933 -4.198 1.00 96.00 95 GLY A N 1
ATOM 746 C CA . GLY A 1 95 ? -12.242 -8.272 -5.567 1.00 96.00 95 GLY A CA 1
ATOM 747 C C . GLY A 1 95 ? -12.445 -7.093 -6.514 1.00 96.00 95 GLY A C 1
ATOM 748 O O . GLY A 1 95 ? -13.452 -6.399 -6.443 1.00 96.00 95 GLY A O 1
ATOM 749 N N . ARG A 1 96 ? -11.501 -6.873 -7.431 1.00 94.25 96 ARG A N 1
ATOM 750 C CA . ARG A 1 96 ? -11.583 -5.838 -8.468 1.00 94.25 96 ARG A CA 1
ATOM 751 C C . ARG A 1 96 ? -11.343 -6.435 -9.848 1.00 94.25 96 ARG A C 1
ATOM 753 O O . ARG A 1 96 ? -10.362 -7.151 -10.054 1.00 94.25 96 ARG A O 1
ATOM 760 N N . ALA A 1 97 ? -12.207 -6.088 -10.790 1.00 94.19 97 ALA A N 1
ATOM 761 C CA . ALA A 1 97 ? -12.076 -6.370 -12.208 1.00 94.19 97 ALA A CA 1
ATOM 762 C C . ALA A 1 97 ? -12.024 -5.057 -12.989 1.00 94.19 97 ALA A C 1
ATOM 764 O O . ALA A 1 97 ? -12.693 -4.084 -12.652 1.00 94.19 97 ALA A O 1
ATOM 765 N N . VAL A 1 98 ? -11.212 -5.025 -14.032 1.00 91.25 98 VAL A N 1
ATOM 766 C CA . VAL A 1 98 ? -10.986 -3.842 -14.853 1.00 91.25 98 VAL A CA 1
ATOM 767 C C . VAL A 1 98 ? -10.976 -4.254 -16.310 1.00 91.25 98 VAL A C 1
ATOM 769 O O . VAL A 1 98 ? -10.327 -5.241 -16.661 1.00 91.25 98 VAL A O 1
ATOM 772 N N . TYR A 1 99 ? -11.617 -3.443 -17.146 1.00 91.19 99 TYR A N 1
ATOM 773 C CA . TYR A 1 99 ? -11.532 -3.513 -18.594 1.00 91.19 99 TYR A CA 1
ATOM 774 C C . TYR A 1 99 ? -11.153 -2.154 -19.200 1.00 91.19 99 TYR A C 1
ATOM 776 O O . TYR A 1 99 ? -11.878 -1.179 -19.024 1.00 91.19 99 TYR A O 1
ATOM 784 N N . ASP A 1 100 ? -10.036 -2.090 -19.921 1.00 87.75 100 ASP A N 1
ATOM 785 C CA . ASP A 1 100 ? -9.589 -0.908 -20.668 1.00 87.75 100 ASP A CA 1
ATOM 786 C C . ASP A 1 100 ? -9.704 -1.154 -22.179 1.00 87.75 100 ASP A C 1
ATOM 788 O O . ASP A 1 100 ? -8.929 -1.922 -22.760 1.00 87.75 100 ASP A O 1
ATOM 792 N N . SER A 1 101 ? -10.681 -0.512 -22.824 1.00 85.50 101 SER A N 1
ATOM 793 C CA . SER A 1 101 ? -11.017 -0.806 -24.225 1.00 85.50 101 SER A CA 1
ATOM 794 C C . SER A 1 101 ? -10.056 -0.184 -25.238 1.00 85.50 101 SER A C 1
ATOM 796 O O . SER A 1 101 ? -10.104 -0.541 -26.417 1.00 85.50 101 SER A O 1
ATOM 798 N N . ILE A 1 102 ? -9.140 0.705 -24.823 1.00 82.50 102 ILE A N 1
ATOM 799 C CA . ILE A 1 102 ? -8.195 1.348 -25.756 1.00 82.50 102 ILE A CA 1
ATOM 800 C C . ILE A 1 102 ? -7.312 0.333 -26.485 1.00 82.50 102 ILE A C 1
ATOM 802 O O . ILE A 1 102 ? -6.834 0.610 -27.583 1.00 82.50 102 ILE A O 1
ATOM 806 N N . TYR A 1 103 ? -7.096 -0.842 -25.890 1.00 80.50 103 TYR A N 1
ATOM 807 C CA . TYR A 1 103 ? -6.315 -1.922 -26.490 1.00 80.50 103 TYR A CA 1
ATOM 808 C C . TYR A 1 103 ? -7.072 -2.674 -27.596 1.00 80.50 103 TYR A C 1
ATOM 810 O O . TYR A 1 103 ? -6.425 -3.308 -28.437 1.00 80.50 103 TYR A O 1
ATOM 818 N N . ASP A 1 104 ? -8.403 -2.569 -27.619 1.00 78.38 104 ASP A N 1
ATOM 819 C CA . ASP A 1 104 ? -9.272 -3.137 -28.652 1.00 78.38 104 ASP A CA 1
ATOM 820 C C . ASP A 1 104 ? -9.646 -2.080 -29.708 1.00 78.38 104 ASP A C 1
ATOM 822 O O . ASP A 1 104 ? -9.561 -2.351 -30.904 1.00 78.38 104 ASP A O 1
ATOM 826 N N . LEU A 1 105 ? -10.005 -0.864 -29.277 1.00 74.25 105 LEU A N 1
ATOM 827 C CA . LEU A 1 105 ? -10.592 0.180 -30.129 1.00 74.25 105 LEU A CA 1
ATOM 828 C C . LEU A 1 105 ? -9.596 1.246 -30.611 1.00 74.25 105 LEU A C 1
ATOM 830 O O . LEU A 1 105 ? -9.818 1.883 -31.638 1.00 74.25 105 LEU A O 1
ATOM 834 N N . GLY A 1 106 ? -8.514 1.494 -29.873 1.00 65.12 106 GLY A N 1
ATOM 835 C CA . GLY A 1 106 ? -7.609 2.604 -30.161 1.00 65.12 106 GLY A CA 1
ATOM 836 C C . GLY A 1 106 ? -6.575 2.247 -31.223 1.00 65.12 106 GLY A C 1
ATOM 837 O O . GLY A 1 106 ? -5.655 1.487 -30.934 1.00 65.12 106 GLY A O 1
ATOM 838 N N . GLU A 1 107 ? -6.632 2.863 -32.409 1.00 64.44 107 GLU A N 1
ATOM 839 C CA . GLU A 1 107 ? -5.633 2.676 -33.485 1.00 64.44 107 GLU A CA 1
ATOM 840 C C . GLU A 1 107 ? -4.181 2.870 -33.001 1.00 64.44 107 GLU A C 1
ATOM 842 O O . GLU A 1 107 ? -3.258 2.175 -33.429 1.00 64.44 107 GLU A O 1
ATOM 847 N N . ALA A 1 108 ? -3.974 3.779 -32.040 1.00 62.41 108 ALA A N 1
ATOM 848 C CA . ALA A 1 108 ? -2.666 4.086 -31.464 1.00 62.41 108 ALA A CA 1
ATOM 849 C C . ALA A 1 108 ? -2.063 2.952 -30.610 1.00 62.41 108 ALA A C 1
ATOM 851 O O . ALA A 1 108 ? -0.845 2.959 -30.386 1.00 62.41 108 ALA A O 1
ATOM 852 N N . PHE A 1 109 ? -2.881 2.002 -30.143 1.00 65.50 109 PHE A N 1
ATOM 853 C CA . PHE A 1 109 ? -2.493 0.930 -29.217 1.00 65.50 109 PHE A CA 1
ATOM 854 C C . PHE A 1 109 ? -2.797 -0.467 -29.770 1.00 65.50 109 PHE A C 1
ATOM 856 O O . PHE A 1 109 ? -2.030 -1.396 -29.522 1.00 65.50 109 PHE A O 1
ATOM 863 N N . SER A 1 110 ? -3.844 -0.625 -30.580 1.00 62.12 110 SER A N 1
ATOM 864 C CA . SER A 1 110 ? -4.282 -1.913 -31.118 1.00 62.12 110 SER A CA 1
ATOM 865 C C . SER A 1 110 ? -3.241 -2.556 -32.047 1.00 62.12 110 SER A C 1
ATOM 867 O O . SER A 1 110 ? -3.102 -3.772 -32.051 1.00 62.12 110 SER A O 1
ATOM 869 N N . HIS A 1 111 ? -2.432 -1.805 -32.793 1.00 63.56 111 HIS A N 1
ATOM 870 C CA . HIS A 1 111 ? -1.449 -2.410 -33.711 1.00 63.56 111 HIS A CA 1
ATOM 871 C C . HIS A 1 111 ? -0.043 -2.593 -33.112 1.00 63.56 111 HIS A C 1
ATOM 873 O O . HIS A 1 111 ? 0.818 -3.203 -33.740 1.00 63.56 111 HIS A O 1
ATOM 879 N N . LYS A 1 112 ? 0.211 -2.093 -31.893 1.00 69.00 112 LYS A N 1
ATOM 880 C CA . LYS A 1 112 ? 1.562 -2.048 -31.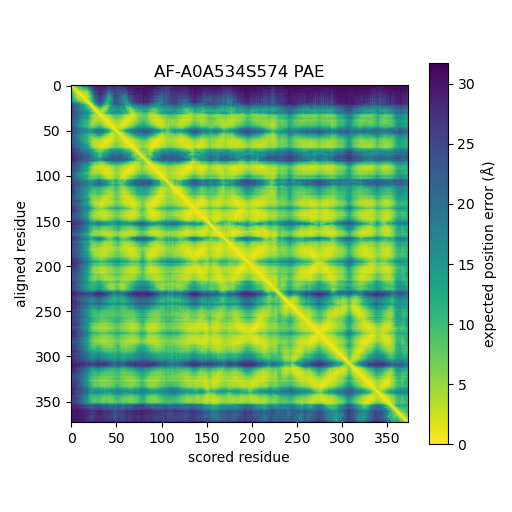288 1.00 69.00 112 LYS A CA 1
ATOM 881 C C . LYS A 1 112 ? 1.887 -3.209 -30.343 1.00 69.00 112 LYS A C 1
ATOM 883 O O . LYS A 1 112 ? 3.000 -3.274 -29.811 1.00 69.00 112 LYS A O 1
ATOM 888 N N . PHE A 1 113 ? 0.921 -4.091 -30.108 1.00 75.12 113 PHE A N 1
ATOM 889 C CA . PHE A 1 113 ? 1.015 -5.186 -29.149 1.00 75.12 113 PHE A CA 1
ATOM 890 C C . PHE A 1 113 ? 0.563 -6.500 -29.785 1.00 75.12 113 PHE A C 1
ATOM 892 O O . PHE A 1 113 ? -0.410 -6.531 -30.541 1.00 75.12 113 PHE A O 1
ATOM 899 N N . SER A 1 114 ? 1.237 -7.595 -29.431 1.00 81.00 114 SER A N 1
ATOM 900 C CA . SER A 1 114 ? 0.758 -8.943 -29.763 1.00 81.00 114 SER A CA 1
ATOM 901 C C . SER A 1 114 ? -0.601 -9.234 -29.104 1.00 81.00 114 SER A C 1
ATOM 903 O O . SER A 1 114 ? -0.974 -8.600 -28.116 1.00 81.00 114 SER A O 1
ATOM 905 N N . ALA A 1 115 ? -1.353 -10.218 -29.609 1.00 79.81 115 ALA A N 1
ATOM 906 C CA . ALA A 1 115 ? -2.658 -10.579 -29.040 1.00 79.81 115 ALA A CA 1
ATOM 907 C C . ALA A 1 115 ? -2.572 -10.914 -27.536 1.00 79.81 115 ALA A C 1
ATOM 90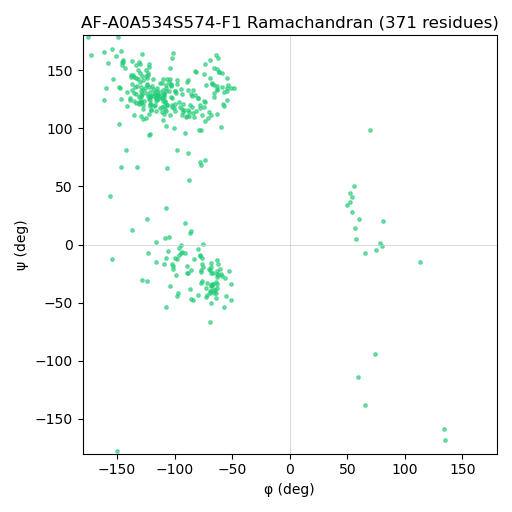9 O O . ALA A 1 115 ? -3.344 -10.396 -26.732 1.00 79.81 115 ALA A O 1
ATOM 910 N N . GLN A 1 116 ? -1.561 -11.690 -27.133 1.00 82.75 116 GLN A N 1
ATOM 911 C CA . GLN A 1 116 ? -1.327 -12.031 -25.726 1.00 82.75 116 GLN A CA 1
ATOM 912 C C . GLN A 1 116 ? -1.004 -10.797 -24.869 1.00 82.75 116 GLN A C 1
ATOM 914 O O . GLN A 1 116 ? -1.400 -10.698 -23.707 1.00 82.75 116 GLN A O 1
ATOM 919 N N . GLU A 1 117 ? -0.263 -9.847 -25.434 1.00 80.81 117 GLU A N 1
ATOM 920 C CA . GLU A 1 117 ? 0.067 -8.590 -24.778 1.00 80.81 117 GLU A CA 1
ATOM 921 C C . GLU A 1 117 ? -1.151 -7.688 -24.572 1.00 80.81 117 GLU A C 1
ATOM 923 O O . GLU A 1 117 ? -1.192 -6.982 -23.562 1.00 80.81 117 GLU A O 1
ATOM 928 N N . LYS A 1 118 ? -2.113 -7.705 -25.500 1.00 80.50 118 LYS A N 1
ATOM 929 C CA . LYS A 1 118 ? -3.376 -6.973 -25.366 1.00 80.50 118 LYS A CA 1
ATOM 930 C C . LYS A 1 118 ? -4.240 -7.562 -24.269 1.00 80.50 118 LYS A C 1
ATOM 932 O O . LYS A 1 118 ? -4.634 -6.818 -23.384 1.00 80.50 118 LYS A O 1
ATOM 937 N N . GLU A 1 119 ? -4.458 -8.878 -24.274 1.00 82.50 119 GLU A N 1
ATOM 938 C CA . GLU A 1 119 ? -5.255 -9.577 -23.251 1.00 82.50 119 GLU A CA 1
ATOM 939 C C . GLU A 1 119 ? -4.801 -9.224 -21.829 1.00 82.50 119 GLU A C 1
ATOM 941 O O . GLU A 1 119 ? -5.598 -8.803 -20.996 1.00 82.50 119 GLU A O 1
ATOM 946 N N . LYS A 1 120 ? -3.487 -9.274 -21.579 1.00 82.12 120 LYS A N 1
ATOM 947 C CA . LYS A 1 120 ? -2.895 -8.936 -20.273 1.00 82.12 120 LYS A CA 1
ATOM 948 C C . LYS A 1 120 ? -2.985 -7.457 -19.884 1.00 82.12 120 LYS A C 1
ATOM 950 O O . LYS A 1 120 ? -2.664 -7.119 -18.747 1.00 82.12 120 LYS A O 1
ATOM 955 N N . ARG A 1 121 ? -3.270 -6.566 -20.834 1.00 81.12 121 ARG A N 1
ATOM 956 C CA . ARG A 1 121 ? -3.327 -5.113 -20.613 1.00 81.12 121 ARG A CA 1
ATOM 957 C C . ARG A 1 121 ? -4.760 -4.597 -20.560 1.00 81.12 121 ARG A C 1
ATOM 959 O O . ARG A 1 121 ? -5.016 -3.690 -19.777 1.00 81.12 121 ARG A O 1
ATOM 966 N N . LYS A 1 122 ? -5.661 -5.172 -21.362 1.00 85.94 122 LYS A N 1
ATOM 967 C CA . LYS A 1 122 ? -7.075 -4.798 -21.388 1.00 85.94 122 LYS A CA 1
ATOM 968 C C . LYS A 1 122 ? -7.811 -5.282 -20.151 1.00 85.94 122 LYS A C 1
ATOM 970 O O . LYS A 1 122 ? -8.652 -4.550 -19.658 1.00 85.94 122 LYS A O 1
ATOM 975 N N . PHE A 1 123 ? -7.480 -6.469 -19.639 1.00 88.69 123 PHE A N 1
ATOM 976 C CA . PHE A 1 123 ? -8.111 -7.016 -18.446 1.00 88.69 123 PHE A CA 1
ATOM 977 C C . PHE A 1 123 ? -7.148 -7.032 -17.267 1.00 88.69 123 PHE A C 1
ATOM 979 O O . PHE A 1 123 ? -6.011 -7.499 -17.368 1.00 88.69 123 PHE A O 1
ATOM 986 N N . GLU A 1 124 ? -7.630 -6.569 -16.120 1.00 88.00 124 GLU A N 1
ATOM 987 C CA . GLU A 1 124 ? -6.945 -6.724 -14.844 1.00 88.00 124 GLU A CA 1
ATOM 988 C C . GLU A 1 124 ? -7.929 -7.260 -13.804 1.00 88.00 124 GLU A C 1
ATOM 990 O O . GLU A 1 124 ? -8.959 -6.653 -13.529 1.00 88.00 124 GLU A O 1
ATOM 995 N N . TYR A 1 125 ? -7.580 -8.400 -13.211 1.00 92.12 125 TYR A N 1
ATOM 996 C CA . TYR A 1 125 ? -8.316 -9.010 -12.109 1.00 92.12 125 TYR A CA 1
ATOM 997 C C . TYR A 1 125 ? -7.411 -9.036 -10.883 1.00 92.12 125 TYR A C 1
ATOM 999 O O . TYR A 1 125 ? -6.292 -9.557 -10.931 1.00 92.12 125 TYR A O 1
ATOM 1007 N N . LYS A 1 126 ? -7.875 -8.447 -9.784 1.00 91.06 126 LYS A N 1
ATOM 1008 C CA . LYS A 1 126 ? -7.132 -8.336 -8.531 1.00 91.06 126 LYS A CA 1
ATOM 1009 C C . LYS A 1 126 ? -8.013 -8.777 -7.374 1.00 91.06 126 LYS A C 1
ATOM 1011 O O . LYS A 1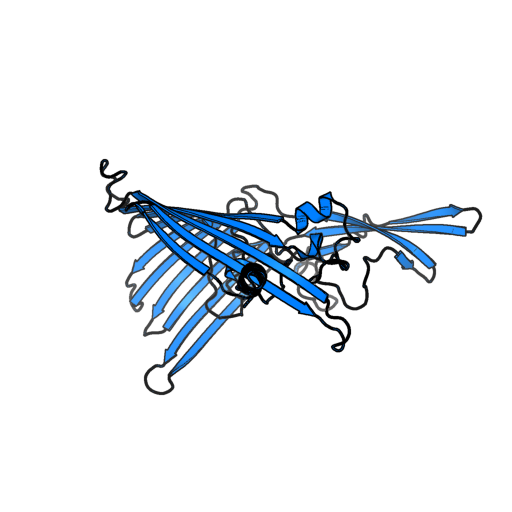 126 ? -9.031 -8.155 -7.094 1.00 91.06 126 LYS A O 1
ATOM 1016 N N . LEU A 1 127 ? -7.561 -9.793 -6.648 1.00 94.19 127 LEU A N 1
ATOM 1017 C CA . LEU A 1 127 ? -7.992 -10.015 -5.274 1.00 94.19 127 LEU A CA 1
ATOM 1018 C C . LEU A 1 127 ? -7.237 -9.003 -4.408 1.00 94.19 127 LEU A C 1
ATOM 1020 O O . LEU A 1 127 ? -6.037 -9.164 -4.156 1.00 94.19 127 LEU A O 1
ATOM 1024 N N . ARG A 1 128 ? -7.902 -7.892 -4.085 1.00 93.94 128 ARG A N 1
ATOM 1025 C CA . ARG A 1 128 ? -7.281 -6.776 -3.376 1.00 93.94 128 ARG A CA 1
ATOM 1026 C C . ARG A 1 128 ? -6.988 -7.203 -1.951 1.00 93.94 128 ARG A C 1
ATOM 1028 O O . ARG A 1 128 ? -5.819 -7.374 -1.610 1.00 93.94 128 ARG A O 1
ATOM 1035 N N . GLU A 1 129 ? -8.031 -7.446 -1.173 1.00 97.06 129 GLU A N 1
ATOM 1036 C CA . GLU A 1 129 ? -7.929 -7.703 0.259 1.00 97.06 129 GLU A CA 1
ATOM 1037 C C . GLU A 1 129 ? -8.700 -8.963 0.625 1.00 97.06 129 GLU A C 1
ATOM 1039 O O . GLU A 1 129 ? -9.753 -9.241 0.058 1.00 97.06 129 GLU A O 1
ATOM 1044 N N . VAL A 1 130 ? -8.120 -9.749 1.525 1.00 98.00 130 VAL A N 1
ATOM 1045 C CA . VAL A 1 130 ? -8.727 -10.934 2.130 1.00 98.00 130 VAL A CA 1
ATOM 1046 C C . VAL A 1 130 ? -8.170 -11.038 3.529 1.00 98.00 130 VAL A C 1
ATOM 1048 O O . VAL A 1 130 ? -7.015 -11.434 3.698 1.00 98.00 130 VAL A O 1
ATOM 1051 N N . TYR A 1 131 ? -8.961 -10.673 4.522 1.00 97.94 131 TYR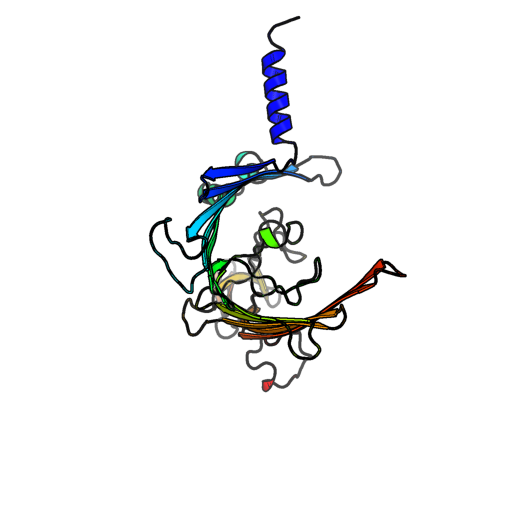 A N 1
ATOM 1052 C CA . TYR A 1 131 ? -8.518 -10.715 5.905 1.00 97.94 131 TYR A CA 1
ATOM 1053 C C . TYR A 1 131 ? -9.656 -11.077 6.844 1.00 97.94 131 TYR A C 1
ATOM 1055 O O . TYR A 1 131 ? -10.831 -10.906 6.525 1.00 97.94 131 TYR A O 1
ATOM 1063 N N . VAL A 1 132 ? -9.267 -11.590 8.003 1.00 97.75 132 VAL A N 1
ATOM 1064 C CA . VAL A 1 132 ? -10.157 -11.833 9.129 1.00 97.75 132 VAL A CA 1
ATOM 1065 C C . VAL A 1 132 ? -9.822 -10.831 10.219 1.00 97.75 132 VAL A C 1
ATOM 1067 O O . VAL A 1 132 ? -8.659 -10.727 10.616 1.00 97.75 132 VAL A O 1
ATOM 1070 N N . ASP A 1 133 ? -10.841 -10.121 10.679 1.00 96.62 133 ASP A N 1
ATOM 1071 C CA . ASP A 1 133 ? -10.816 -9.298 11.880 1.00 96.62 133 ASP A CA 1
ATOM 1072 C C . ASP A 1 133 ? -11.344 -10.093 13.065 1.00 96.62 133 ASP A C 1
ATOM 1074 O O . ASP A 1 133 ? -12.371 -10.759 12.955 1.00 96.62 133 ASP A O 1
ATOM 1078 N N . LEU A 1 134 ? -10.631 -10.018 14.185 1.00 94.56 134 LEU A N 1
ATOM 1079 C CA . LEU A 1 134 ? -10.959 -10.654 15.454 1.00 94.56 134 LEU A CA 1
ATOM 1080 C C . LEU A 1 134 ? -10.932 -9.583 16.549 1.00 94.56 134 LEU A C 1
ATOM 1082 O O . LEU A 1 134 ? -9.871 -9.010 16.822 1.00 94.56 134 LEU A O 1
ATOM 1086 N N . ALA A 1 135 ? -12.078 -9.329 17.175 1.00 92.38 135 ALA A N 1
ATOM 1087 C CA . ALA A 1 135 ? -12.202 -8.421 18.310 1.00 92.38 135 ALA A CA 1
ATOM 1088 C C . ALA A 1 135 ? -12.093 -9.216 19.620 1.00 92.38 135 ALA A C 1
ATOM 1090 O O . ALA A 1 135 ? -12.948 -10.041 19.940 1.00 92.38 135 ALA A O 1
ATOM 1091 N N . LEU A 1 136 ? -11.003 -8.997 20.355 1.00 90.81 136 LEU A N 1
ATOM 1092 C CA . LEU A 1 136 ? -10.640 -9.696 21.590 1.00 90.81 136 LEU A CA 1
ATOM 1093 C C . LEU A 1 136 ? -10.235 -8.662 22.660 1.00 90.81 136 LEU A C 1
ATOM 1095 O O . LEU A 1 136 ? -9.045 -8.604 22.993 1.00 90.81 136 LEU A O 1
ATOM 1099 N N . PRO A 1 137 ? -11.138 -7.797 23.168 1.00 87.19 137 PRO A N 1
ATOM 1100 C CA . PRO A 1 137 ? -10.737 -6.670 24.010 1.00 87.19 137 PRO A CA 1
ATOM 1101 C C . PRO A 1 137 ? -9.818 -7.077 25.173 1.00 87.19 137 PRO A C 1
ATOM 1103 O O . PRO A 1 137 ? -10.070 -8.083 25.841 1.00 87.19 137 PRO A O 1
ATOM 1106 N N . PRO A 1 138 ? -8.727 -6.326 25.427 1.00 91.75 138 PRO A N 1
ATOM 1107 C CA . PRO A 1 138 ? -8.339 -5.038 24.824 1.00 91.75 138 PRO A CA 1
ATOM 1108 C C . PRO A 1 138 ? -7.551 -5.146 23.496 1.00 91.75 138 PRO A C 1
ATOM 1110 O O . PRO A 1 138 ? -6.958 -4.170 23.039 1.00 91.75 138 PRO A O 1
ATOM 1113 N N . VAL A 1 139 ? -7.485 -6.330 22.881 1.00 94.00 139 VAL A N 1
ATOM 1114 C CA . VAL A 1 139 ? -6.743 -6.598 21.641 1.00 94.00 139 VAL A CA 1
ATOM 1115 C C . VAL A 1 139 ? -7.678 -6.686 20.435 1.00 94.00 139 VAL A C 1
ATOM 1117 O O . VAL A 1 139 ? -8.705 -7.349 20.461 1.00 94.00 139 VAL A O 1
ATOM 1120 N N . SER A 1 140 ? -7.283 -6.094 19.315 1.00 95.81 140 SER A N 1
ATOM 1121 C CA . SER A 1 140 ? -7.878 -6.367 18.002 1.00 95.81 140 SER A CA 1
ATOM 1122 C C . SER A 1 140 ? -6.829 -6.968 17.081 1.00 95.81 140 SER A C 1
ATOM 1124 O O . SER A 1 140 ? -5.724 -6.434 16.974 1.00 95.81 140 SER A O 1
ATOM 1126 N N . LEU A 1 141 ? -7.152 -8.073 16.413 1.00 97.00 141 LEU A N 1
ATOM 1127 C CA . LEU A 1 141 ? -6.232 -8.785 15.528 1.00 97.00 141 LEU A CA 1
ATOM 1128 C C . LEU A 1 141 ? -6.812 -8.861 14.115 1.00 97.00 141 LEU A C 1
ATOM 1130 O O . LEU A 1 141 ? -7.915 -9.358 13.921 1.00 97.00 141 LEU A O 1
ATOM 1134 N N . ARG A 1 142 ? -6.032 -8.432 13.122 1.00 97.88 142 ARG A N 1
ATOM 1135 C CA . ARG A 1 142 ? -6.347 -8.567 11.699 1.00 97.88 142 ARG A CA 1
ATOM 1136 C C . ARG A 1 142 ? -5.311 -9.441 11.014 1.00 97.88 142 ARG A C 1
ATOM 1138 O O . ARG A 1 142 ? -4.126 -9.096 10.968 1.00 97.88 142 ARG A O 1
ATOM 1145 N N . LEU A 1 143 ? -5.753 -10.553 10.439 1.00 98.06 143 LEU A N 1
ATOM 1146 C CA . LEU A 1 143 ? -4.891 -11.527 9.769 1.00 98.06 143 LEU A CA 1
ATOM 1147 C C . LEU A 1 143 ? -5.270 -11.657 8.300 1.00 98.06 143 LEU A C 1
ATOM 1149 O O . LEU A 1 143 ? -6.418 -11.948 7.979 1.00 98.06 143 LEU A O 1
ATOM 1153 N N . GLY A 1 144 ? -4.294 -11.514 7.407 1.00 97.88 144 GLY A N 1
ATOM 1154 C CA . GLY A 1 144 ? -4.483 -11.780 5.984 1.00 97.88 144 GLY A CA 1
ATOM 1155 C C . GLY A 1 144 ? -3.901 -10.701 5.087 1.00 97.88 144 GLY A C 1
ATOM 1156 O O . GLY A 1 144 ? -2.993 -9.960 5.463 1.00 97.88 144 GLY A O 1
ATOM 1157 N N . ARG A 1 145 ? -4.407 -10.646 3.860 1.00 97.38 145 ARG A N 1
ATOM 1158 C CA . ARG A 1 145 ? -4.026 -9.681 2.840 1.00 97.38 145 ARG A CA 1
ATOM 1159 C C . ARG A 1 145 ? -4.790 -8.376 3.035 1.00 97.38 145 ARG A C 1
ATOM 1161 O O . ARG A 1 145 ? -5.980 -8.329 2.756 1.00 97.38 145 ARG A O 1
ATOM 1168 N N . GLN A 1 146 ? -4.098 -7.328 3.460 1.00 96.75 146 GLN A N 1
ATOM 1169 C CA . GLN A 1 146 ? -4.711 -6.074 3.909 1.00 96.75 146 GLN A CA 1
ATOM 1170 C C . GLN A 1 146 ? -3.842 -4.855 3.569 1.00 96.75 146 GLN A C 1
ATOM 1172 O O . GLN A 1 146 ? -2.660 -4.984 3.213 1.00 96.75 146 GLN A O 1
ATOM 1177 N N . GLN A 1 147 ? -4.431 -3.670 3.690 1.00 95.00 147 GLN A N 1
ATOM 1178 C CA . GLN A 1 147 ? -3.727 -2.389 3.668 1.00 95.00 147 GLN A CA 1
ATOM 1179 C C . GLN A 1 147 ? -3.662 -1.780 5.074 1.00 95.00 147 GLN A C 1
ATOM 1181 O O . GLN A 1 147 ? -4.610 -1.889 5.848 1.00 95.00 147 GLN A O 1
ATOM 1186 N N . VAL A 1 148 ? -2.541 -1.138 5.401 1.00 94.56 148 VAL A N 1
ATOM 1187 C CA . VAL A 1 148 ? -2.309 -0.433 6.663 1.00 94.56 148 VAL A CA 1
ATOM 1188 C C . VAL A 1 148 ? -1.650 0.909 6.367 1.00 94.56 148 VAL A C 1
ATOM 1190 O O . VAL A 1 148 ? -0.577 0.972 5.768 1.00 94.56 148 VAL A O 1
ATOM 1193 N N . THR A 1 149 ? -2.283 1.981 6.835 1.00 91.44 149 THR A N 1
ATOM 1194 C CA . THR A 1 149 ? -1.815 3.355 6.637 1.00 91.44 149 THR A CA 1
ATOM 1195 C C . THR A 1 149 ? -1.452 3.969 7.982 1.00 91.44 149 THR A C 1
ATOM 1197 O O . THR A 1 149 ? -2.274 4.004 8.899 1.00 91.44 149 THR A O 1
ATOM 1200 N N . TRP A 1 150 ? -0.221 4.469 8.099 1.00 92.06 150 TRP A N 1
ATOM 1201 C CA . TRP A 1 150 ? 0.231 5.246 9.260 1.00 92.06 150 TRP A CA 1
ATOM 1202 C C . TRP A 1 150 ? 0.407 6.740 8.976 1.00 92.06 150 TRP A C 1
ATOM 1204 O O . TRP A 1 150 ? 0.565 7.503 9.921 1.00 92.06 150 TRP A O 1
ATOM 1214 N N . GLY A 1 151 ? 0.377 7.150 7.704 1.00 83.06 151 GLY A N 1
ATOM 1215 C CA . GLY A 1 151 ? 0.402 8.562 7.322 1.00 83.06 151 GLY A CA 1
ATOM 1216 C C . GLY A 1 151 ? -0.893 9.272 7.701 1.00 83.06 151 GLY A C 1
ATOM 1217 O O . GLY A 1 151 ? -1.974 8.690 7.603 1.00 83.06 151 GLY A O 1
ATOM 1218 N N . GLU A 1 152 ? -0.760 10.525 8.121 1.00 75.75 152 GLU A N 1
ATOM 1219 C CA . GLU A 1 152 ? -1.880 11.379 8.541 1.00 75.75 152 GLU A CA 1
ATOM 1220 C C . GLU A 1 152 ? -2.036 12.601 7.623 1.00 75.75 152 GLU A C 1
ATOM 1222 O O . GLU A 1 152 ? -3.080 13.253 7.621 1.00 75.75 152 GLU A O 1
ATOM 1227 N N . THR A 1 153 ? -1.016 12.901 6.814 1.00 69.00 153 THR A N 1
ATOM 1228 C CA . THR A 1 153 ? -1.038 14.020 5.873 1.00 69.00 153 THR A CA 1
ATOM 1229 C C . THR A 1 153 ? -1.628 13.615 4.524 1.00 69.00 153 THR A C 1
ATOM 1231 O O . THR A 1 153 ? -1.211 12.640 3.898 1.00 69.00 153 THR A O 1
ATOM 1234 N N . ASP A 1 154 ? -2.543 14.436 4.012 1.00 64.50 154 ASP A N 1
ATOM 1235 C CA . ASP A 1 154 ? -3.073 14.294 2.658 1.00 64.50 154 ASP A CA 1
ATOM 1236 C C . ASP A 1 154 ? -1.960 14.557 1.619 1.00 64.50 154 ASP A C 1
ATOM 1238 O O . ASP A 1 154 ? -1.245 15.557 1.690 1.00 64.50 154 ASP A O 1
ATOM 1242 N N . ASN A 1 155 ? -1.797 13.663 0.637 1.00 67.12 155 ASN A N 1
ATOM 1243 C CA . ASN A 1 155 ? -0.804 13.719 -0.458 1.00 67.12 155 ASN A CA 1
ATOM 1244 C C . ASN A 1 155 ? 0.689 13.606 -0.099 1.00 67.12 155 ASN A C 1
ATOM 1246 O O . ASN A 1 155 ? 1.503 13.474 -1.018 1.00 67.12 155 ASN A O 1
ATOM 1250 N N . PHE A 1 156 ? 1.072 13.604 1.179 1.00 76.38 156 PHE A N 1
ATOM 1251 C CA . PHE A 1 156 ? 2.457 13.383 1.599 1.00 76.38 156 PHE A CA 1
ATOM 1252 C C . PHE A 1 156 ? 2.591 12.038 2.314 1.00 76.38 156 PHE A C 1
ATOM 1254 O O . PHE A 1 156 ? 1.970 11.800 3.340 1.00 76.38 156 PHE A O 1
ATOM 1261 N N . ARG A 1 157 ? 3.404 11.137 1.755 1.00 83.31 157 ARG A N 1
ATOM 1262 C CA . ARG A 1 157 ? 3.559 9.758 2.245 1.00 83.31 157 ARG A CA 1
ATOM 1263 C C . ARG A 1 157 ? 4.903 9.571 2.944 1.00 83.31 157 ARG A C 1
ATOM 1265 O O . ARG A 1 157 ? 5.761 8.854 2.432 1.00 83.31 157 ARG A O 1
ATOM 1272 N N . ALA A 1 158 ? 5.113 10.234 4.080 1.00 85.19 158 ALA A N 1
ATOM 1273 C CA . ALA A 1 158 ? 6.331 10.020 4.869 1.00 85.19 158 ALA A CA 1
ATOM 1274 C C . ALA A 1 158 ? 6.238 8.748 5.723 1.00 85.19 158 ALA A C 1
ATOM 1276 O O . ALA A 1 158 ? 7.180 7.959 5.754 1.00 85.19 158 ALA A O 1
ATOM 1277 N N . LEU A 1 159 ? 5.096 8.525 6.373 1.00 89.12 159 LEU A N 1
ATOM 1278 C CA . LEU A 1 159 ? 4.819 7.353 7.209 1.00 89.12 159 LEU A CA 1
ATOM 1279 C C . LEU A 1 159 ? 3.956 6.302 6.505 1.00 89.12 159 LEU A C 1
ATOM 1281 O O . LEU A 1 159 ? 3.944 5.136 6.900 1.00 89.12 159 LEU A O 1
ATOM 1285 N N . ASP A 1 160 ? 3.255 6.680 5.436 1.00 87.81 160 ASP A N 1
ATOM 1286 C CA . ASP A 1 160 ? 2.515 5.748 4.582 1.00 87.81 160 ASP A CA 1
ATOM 1287 C C . ASP A 1 160 ? 3.464 5.008 3.622 1.00 87.81 160 ASP A C 1
ATOM 1289 O O . ASP A 1 160 ? 3.505 5.256 2.418 1.00 87.81 160 ASP A O 1
ATOM 1293 N N . ILE A 1 161 ? 4.271 4.108 4.184 1.00 88.69 161 ILE A N 1
ATOM 1294 C CA . ILE A 1 161 ? 5.301 3.347 3.457 1.00 88.69 161 ILE A CA 1
ATOM 1295 C C . ILE A 1 161 ? 5.138 1.827 3.569 1.00 88.69 161 ILE A C 1
ATOM 1297 O O . ILE A 1 161 ? 5.850 1.083 2.896 1.00 88.69 161 ILE A O 1
ATOM 1301 N N . ILE A 1 162 ? 4.212 1.355 4.410 1.00 93.56 162 ILE A N 1
ATOM 1302 C CA . ILE A 1 162 ? 3.991 -0.076 4.668 1.00 93.56 162 ILE A CA 1
ATOM 1303 C C . ILE A 1 162 ? 3.520 -0.779 3.399 1.00 93.56 162 ILE A C 1
ATOM 1305 O O . ILE A 1 162 ? 4.026 -1.847 3.055 1.00 93.56 162 ILE A O 1
ATOM 1309 N N . ASN A 1 163 ? 2.563 -0.170 2.696 1.00 94.62 163 ASN A N 1
ATOM 1310 C CA . ASN A 1 163 ? 2.045 -0.674 1.435 1.00 94.62 163 ASN A CA 1
ATOM 1311 C C . ASN A 1 163 ? 2.771 -0.014 0.248 1.00 94.62 163 ASN A C 1
ATOM 1313 O O . ASN A 1 163 ? 2.655 1.203 0.045 1.00 94.62 163 ASN A O 1
ATOM 1317 N N . PRO A 1 164 ? 3.473 -0.808 -0.581 1.00 93.62 164 PRO A N 1
ATOM 1318 C CA . PRO A 1 164 ? 4.042 -0.352 -1.843 1.00 93.62 164 PRO A CA 1
ATOM 1319 C C . PRO A 1 164 ? 2.952 0.066 -2.827 1.00 93.62 164 PRO A C 1
ATOM 1321 O O . PRO A 1 164 ? 1.795 -0.325 -2.693 1.00 93.62 164 PRO A O 1
ATOM 1324 N N . LEU A 1 165 ? 3.330 0.812 -3.858 1.00 92.25 165 LEU A N 1
ATOM 1325 C CA . LEU A 1 165 ? 2.402 1.396 -4.820 1.00 92.25 165 LEU A CA 1
ATOM 1326 C C . LEU A 1 165 ? 2.479 0.749 -6.204 1.00 92.25 165 LEU A C 1
ATOM 1328 O O . LEU A 1 165 ? 3.558 0.443 -6.712 1.00 92.25 165 LEU A O 1
ATOM 1332 N N . ASP A 1 166 ? 1.331 0.605 -6.860 1.00 90.25 166 ASP A N 1
ATOM 1333 C CA . ASP A 1 166 ? 1.205 0.256 -8.273 1.00 90.25 166 ASP A CA 1
ATOM 1334 C C . ASP A 1 166 ? 0.988 1.507 -9.135 1.00 90.25 166 ASP A C 1
ATOM 1336 O O . ASP A 1 166 ? -0.121 1.835 -9.543 1.00 90.25 166 ASP A O 1
ATOM 1340 N N . LEU A 1 167 ? 2.086 2.191 -9.450 1.00 87.31 167 LEU A N 1
ATOM 1341 C CA . LEU A 1 167 ? 2.113 3.453 -10.199 1.00 87.31 167 LEU A CA 1
ATOM 1342 C C . LEU A 1 167 ? 2.149 3.250 -11.719 1.00 87.31 167 LEU A C 1
ATOM 1344 O O . LEU A 1 167 ? 2.374 4.190 -12.479 1.00 87.31 167 LEU A O 1
ATOM 1348 N N . ARG A 1 168 ? 1.956 2.014 -12.196 1.00 82.06 168 ARG A N 1
ATOM 1349 C CA . ARG A 1 168 ? 1.951 1.702 -13.635 1.00 82.06 168 ARG A CA 1
ATOM 1350 C C . ARG A 1 168 ? 0.732 2.270 -14.357 1.00 82.06 168 ARG A C 1
ATOM 1352 O O . ARG A 1 168 ? 0.771 2.346 -15.585 1.00 82.06 168 ARG A O 1
ATOM 1359 N N . TRP A 1 169 ? -0.343 2.548 -13.617 1.00 71.31 169 TRP A N 1
ATOM 1360 C CA . TRP A 1 169 ? -1.645 2.894 -14.178 1.00 71.31 169 TRP A CA 1
ATOM 1361 C C . TRP A 1 169 ? -1.894 4.404 -14.240 1.00 71.31 169 TRP A C 1
ATOM 1363 O O . TRP A 1 169 ? -2.287 4.891 -15.285 1.00 71.31 169 TRP A O 1
ATOM 1373 N N . HIS A 1 170 ? -1.534 5.158 -13.211 1.00 70.94 170 HIS A N 1
ATOM 1374 C CA . HIS A 1 170 ? -1.494 6.617 -13.207 1.00 70.94 170 HIS A CA 1
ATOM 1375 C C . HIS A 1 170 ? -0.601 7.003 -12.034 1.00 70.94 170 HIS A C 1
ATOM 1377 O O . HIS A 1 170 ? -0.833 6.550 -10.920 1.00 70.94 170 HIS A O 1
ATOM 1383 N N . TRP A 1 171 ? 0.447 7.788 -12.277 1.00 68.75 171 TRP A N 1
ATOM 1384 C CA . TRP A 1 171 ? 1.482 8.023 -11.268 1.00 68.75 171 TRP A CA 1
ATOM 1385 C C . TRP A 1 171 ? 0.938 8.602 -9.951 1.00 68.75 171 TRP A C 1
ATOM 1387 O O . TRP A 1 171 ? 1.178 8.026 -8.902 1.00 68.75 171 TRP A O 1
ATOM 1397 N N . SER A 1 172 ? 0.198 9.710 -9.991 1.00 68.88 172 SER A N 1
ATOM 1398 C CA . SER A 1 172 ? -0.299 10.390 -8.781 1.00 68.88 172 SER A CA 1
ATOM 1399 C C . SER A 1 172 ? -1.752 10.859 -8.884 1.00 68.88 172 SER A C 1
ATOM 1401 O O . SER A 1 172 ? -2.187 11.688 -8.094 1.00 68.88 172 SER A O 1
ATOM 1403 N N . ARG A 1 173 ? -2.490 10.404 -9.905 1.00 74.62 173 ARG A N 1
ATOM 1404 C CA . ARG A 1 173 ? -3.876 10.852 -10.138 1.00 74.62 173 ARG A CA 1
ATOM 1405 C C . ARG A 1 173 ? -4.909 10.024 -9.390 1.00 74.62 173 ARG A C 1
ATOM 1407 O O . ARG A 1 173 ? -6.006 10.514 -9.170 1.00 74.62 173 ARG A O 1
ATOM 1414 N N . GLU A 1 174 ? -4.558 8.789 -9.060 1.00 80.56 174 GLU A N 1
ATOM 1415 C CA . GLU A 1 174 ? -5.454 7.891 -8.346 1.00 80.56 174 GLU A CA 1
ATOM 1416 C C . GLU A 1 174 ? -5.412 8.171 -6.850 1.00 80.56 174 GLU A C 1
ATOM 1418 O O . GLU A 1 174 ? -4.342 8.507 -6.325 1.00 80.56 174 GLU A O 1
ATOM 1423 N N . PRO A 1 175 ? -6.529 7.939 -6.151 1.00 83.06 175 PRO A N 1
ATOM 1424 C CA . PRO A 1 175 ? -6.522 7.846 -4.704 1.00 83.06 175 PRO A CA 1
ATOM 1425 C C . PRO A 1 175 ? -5.510 6.800 -4.218 1.00 83.06 175 PRO A C 1
ATOM 1427 O O . PRO A 1 175 ? -5.305 5.748 -4.836 1.00 83.06 175 PRO A O 1
ATOM 1430 N N . TRP A 1 176 ? -4.855 7.078 -3.092 1.00 83.56 176 TRP A N 1
ATOM 1431 C CA . TRP A 1 176 ? -3.777 6.230 -2.585 1.00 83.56 176 TRP A CA 1
ATOM 1432 C C . TRP A 1 176 ? -4.264 4.821 -2.228 1.00 83.56 176 TRP A C 1
ATOM 1434 O O . TRP A 1 176 ? -3.542 3.849 -2.441 1.00 83.56 176 TRP A O 1
ATOM 1444 N N . GLU A 1 177 ? -5.495 4.692 -1.738 1.00 85.25 177 GLU A N 1
ATOM 1445 C CA . GLU A 1 177 ? -6.160 3.425 -1.415 1.00 85.25 177 GLU A CA 1
ATOM 1446 C C . GLU A 1 177 ? -6.273 2.485 -2.613 1.00 85.25 177 GLU A C 1
ATOM 1448 O O . GLU A 1 177 ? -6.253 1.264 -2.447 1.00 85.25 177 GLU A O 1
ATOM 1453 N N . ASP A 1 178 ? -6.306 3.038 -3.821 1.00 86.25 178 ASP A N 1
ATOM 1454 C CA . ASP A 1 178 ? -6.470 2.289 -5.054 1.00 86.25 178 ASP A CA 1
ATOM 1455 C C . ASP A 1 178 ? -5.142 1.780 -5.603 1.00 86.25 178 ASP A C 1
ATOM 1457 O O . ASP A 1 178 ? -5.058 0.630 -6.064 1.00 86.25 178 ASP A O 1
ATOM 1461 N N . VAL A 1 179 ? -4.092 2.595 -5.495 1.00 88.94 179 VAL A N 1
ATOM 1462 C CA . VAL A 1 179 ? -2.741 2.258 -5.965 1.00 88.94 179 VAL A CA 1
ATOM 1463 C C . VAL A 1 179 ? -1.916 1.481 -4.947 1.00 88.94 179 VAL A C 1
ATOM 1465 O O . VAL A 1 179 ? -0.986 0.778 -5.349 1.00 88.94 179 VAL A O 1
ATOM 1468 N N . ARG A 1 180 ? -2.231 1.554 -3.651 1.00 92.06 180 ARG A N 1
ATOM 1469 C CA . ARG A 1 180 ? -1.584 0.728 -2.626 1.00 92.06 180 ARG A CA 1
ATOM 1470 C C . ARG A 1 180 ? -1.777 -0.755 -2.941 1.00 92.06 180 ARG A C 1
ATOM 1472 O O . ARG A 1 180 ? -2.853 -1.220 -3.315 1.00 92.06 180 ARG A O 1
ATOM 1479 N N . ILE A 1 181 ? -0.692 -1.508 -2.805 1.00 94.00 181 ILE A N 1
ATOM 1480 C CA . ILE A 1 181 ? -0.649 -2.954 -2.970 1.00 94.00 181 ILE A CA 1
ATOM 1481 C C . ILE A 1 181 ? -0.871 -3.563 -1.582 1.00 94.00 181 ILE A C 1
ATOM 1483 O O . ILE A 1 181 ? -0.002 -3.426 -0.714 1.00 94.00 181 ILE A O 1
ATOM 1487 N N . PRO A 1 182 ? -1.996 -4.265 -1.358 1.00 95.81 182 PRO A N 1
ATOM 1488 C CA . PRO A 1 182 ? -2.229 -4.970 -0.104 1.00 95.81 182 PRO A CA 1
ATOM 1489 C C . PRO A 1 182 ? -1.159 -6.043 0.101 1.00 95.81 182 PRO A C 1
ATOM 1491 O O . PRO A 1 182 ? -0.668 -6.617 -0.877 1.00 95.81 182 PRO A O 1
ATOM 1494 N N . LEU A 1 183 ? -0.793 -6.332 1.344 1.00 96.50 183 LEU A N 1
ATOM 1495 C CA . LEU A 1 183 ? 0.220 -7.339 1.668 1.00 96.50 183 LEU A CA 1
ATOM 1496 C C . LEU A 1 183 ? -0.354 -8.364 2.635 1.00 96.50 183 LEU A C 1
ATOM 1498 O O . LEU A 1 183 ? -1.218 -8.038 3.446 1.00 96.50 183 LEU A O 1
ATOM 1502 N N . TRP A 1 184 ? 0.145 -9.596 2.557 1.00 97.19 184 TRP A N 1
ATOM 1503 C CA . TRP A 1 184 ? -0.116 -10.599 3.589 1.00 97.19 184 TRP A CA 1
ATOM 1504 C C . TRP A 1 184 ? 0.616 -10.224 4.875 1.00 97.19 184 TRP A C 1
ATOM 1506 O O . TRP A 1 184 ? 1.847 -10.219 4.906 1.00 97.19 184 TRP A O 1
ATOM 1516 N N . MET A 1 185 ? -0.141 -9.904 5.922 1.00 97.75 185 MET A N 1
ATOM 1517 C CA . MET A 1 185 ? 0.398 -9.495 7.213 1.00 97.75 185 MET A CA 1
ATOM 1518 C C . MET A 1 185 ? -0.531 -9.862 8.372 1.00 97.75 185 MET A C 1
ATOM 1520 O O . MET A 1 185 ? -1.726 -10.111 8.191 1.00 97.75 185 MET A O 1
ATOM 1524 N N . ALA A 1 186 ? 0.046 -9.866 9.566 1.00 98.12 186 ALA A N 1
ATOM 1525 C CA . ALA A 1 186 ? -0.671 -9.819 10.826 1.00 98.12 186 ALA A CA 1
ATOM 1526 C C . ALA A 1 186 ? -0.579 -8.398 11.391 1.00 98.12 186 ALA A C 1
ATOM 1528 O O . ALA A 1 186 ? 0.496 -7.794 11.379 1.00 98.12 186 ALA A O 1
ATOM 1529 N N . ARG A 1 187 ? -1.696 -7.878 11.891 1.00 98.19 187 ARG A N 1
ATOM 1530 C CA . ARG A 1 187 ? -1.791 -6.579 12.555 1.00 98.19 187 ARG A CA 1
ATOM 1531 C C . ARG A 1 187 ? -2.496 -6.768 13.885 1.00 98.19 187 ARG A C 1
ATOM 1533 O O . ARG A 1 187 ? -3.590 -7.316 13.902 1.00 98.19 187 ARG A O 1
ATOM 1540 N N . ALA A 1 188 ? -1.893 -6.305 14.967 1.00 98.00 188 ALA A N 1
ATOM 1541 C CA . ALA A 1 188 ? -2.484 -6.327 16.296 1.00 98.00 188 ALA A CA 1
ATOM 1542 C C . ALA A 1 188 ? -2.555 -4.904 16.844 1.00 98.00 188 ALA A C 1
ATOM 1544 O O . ALA A 1 188 ? -1.581 -4.162 16.743 1.00 98.00 188 ALA A O 1
ATOM 1545 N N . ILE A 1 189 ? -3.683 -4.533 17.432 1.00 97.88 189 ILE A N 1
ATOM 1546 C CA . ILE A 1 189 ? -3.856 -3.284 18.173 1.00 97.88 189 ILE A CA 1
ATOM 1547 C C . ILE A 1 189 ? -4.141 -3.666 19.615 1.00 97.88 189 ILE A C 1
ATOM 1549 O O . ILE A 1 189 ? -5.038 -4.462 19.863 1.00 97.88 189 ILE A O 1
ATOM 1553 N N . TYR A 1 190 ? -3.369 -3.122 20.544 1.00 96.94 190 TYR A N 1
ATOM 1554 C CA . TYR A 1 190 ? -3.604 -3.225 21.975 1.00 96.94 190 TYR A CA 1
ATOM 1555 C C . TYR A 1 190 ? -4.044 -1.857 22.482 1.00 96.94 190 TYR A C 1
ATOM 1557 O O . TYR A 1 190 ? -3.256 -0.904 22.460 1.00 96.94 190 TYR A O 1
ATOM 1565 N N . ASP A 1 191 ? -5.300 -1.768 22.901 1.00 95.38 191 ASP A N 1
ATOM 1566 C CA . ASP A 1 191 ? -5.853 -0.563 23.499 1.00 95.38 191 ASP A CA 1
ATOM 1567 C C . ASP A 1 191 ? -5.389 -0.456 24.958 1.00 95.38 191 ASP A C 1
ATOM 1569 O O . ASP A 1 191 ? -5.646 -1.331 25.786 1.00 95.38 191 ASP A O 1
ATOM 1573 N N . ILE A 1 192 ? -4.642 0.605 25.260 1.00 95.06 192 ILE A N 1
ATOM 1574 C CA . ILE A 1 192 ? -4.173 0.901 26.618 1.00 95.06 192 ILE A CA 1
ATOM 1575 C C . ILE A 1 192 ? -5.220 1.758 27.346 1.00 95.06 192 ILE A C 1
ATOM 1577 O O . ILE A 1 192 ? -5.272 1.763 28.578 1.00 95.06 192 ILE A O 1
ATOM 1581 N N . GLY A 1 193 ? -6.052 2.490 26.603 1.00 92.25 193 GLY A N 1
ATOM 1582 C CA . GLY A 1 193 ? -6.939 3.514 27.123 1.00 92.25 193 GLY A CA 1
ATOM 1583 C C . GLY A 1 193 ? -6.161 4.689 27.714 1.00 92.25 193 GLY A C 1
ATOM 1584 O O . GLY A 1 193 ? -5.160 5.158 27.160 1.00 92.25 193 GLY A O 1
ATOM 1585 N N . LYS A 1 194 ? -6.627 5.182 28.862 1.00 92.62 194 LYS A N 1
ATOM 1586 C CA . LYS A 1 194 ? -6.048 6.343 29.542 1.00 92.62 194 LYS A CA 1
ATOM 1587 C C . LYS A 1 194 ? -4.723 5.988 30.220 1.00 92.62 194 LYS A C 1
ATOM 1589 O O . LYS A 1 194 ? -4.698 5.220 31.181 1.00 92.62 194 LYS A O 1
ATOM 1594 N N . LEU A 1 195 ? -3.632 6.626 29.795 1.00 91.31 195 LEU A N 1
ATOM 1595 C CA . LEU A 1 195 ? -2.292 6.421 30.353 1.00 91.31 195 LEU A CA 1
ATOM 1596 C C . LEU A 1 195 ? -1.719 7.738 30.888 1.00 91.31 195 LEU A C 1
ATOM 1598 O O . LEU A 1 195 ? -1.122 8.528 30.158 1.00 91.31 195 LEU A O 1
ATOM 1602 N N . GLY A 1 196 ? -1.883 7.975 32.192 1.00 90.06 196 GLY A N 1
ATOM 1603 C CA . GLY A 1 196 ? -1.379 9.178 32.858 1.00 90.06 196 GLY A CA 1
ATOM 1604 C C . GLY A 1 196 ? -1.969 10.462 32.249 1.00 90.06 196 GLY A C 1
ATOM 1605 O O . GLY A 1 196 ? -3.171 10.687 32.402 1.00 90.06 196 GLY A O 1
ATOM 1606 N N . PRO A 1 197 ? -1.159 11.324 31.599 1.00 91.12 197 PRO A N 1
ATOM 1607 C CA . PRO A 1 197 ? -1.647 12.535 30.939 1.00 91.12 197 PRO A CA 1
ATOM 1608 C C . PRO A 1 197 ? -2.311 12.281 29.576 1.00 91.12 197 PRO A C 1
ATOM 1610 O O . PRO A 1 197 ? -2.853 13.226 29.008 1.00 91.12 197 PRO A O 1
ATOM 1613 N N . LEU A 1 198 ? -2.232 11.061 29.035 1.00 93.12 198 LEU A N 1
ATOM 1614 C CA . LEU A 1 198 ? -2.829 10.702 27.750 1.00 93.12 198 LEU A CA 1
ATOM 1615 C C . LEU A 1 198 ? -4.294 10.315 27.943 1.00 93.12 198 LEU A C 1
ATOM 1617 O O . LEU A 1 198 ? -4.600 9.481 28.796 1.00 93.12 198 LEU A O 1
ATOM 1621 N N . GLU A 1 199 ? -5.177 10.931 27.164 1.00 92.75 199 GLU A N 1
ATOM 1622 C CA . GLU A 1 199 ? -6.629 10.718 27.219 1.00 92.75 199 GLU A CA 1
ATOM 1623 C C . GLU A 1 199 ? -6.999 9.353 26.638 1.00 92.75 199 GLU A C 1
ATOM 1625 O O . GLU A 1 199 ? -7.714 8.583 27.277 1.00 92.75 199 GLU A O 1
ATOM 1630 N N . GLU A 1 200 ? -6.405 9.026 25.494 1.00 93.12 200 GLU A N 1
ATOM 1631 C CA . GLU A 1 200 ? -6.503 7.736 24.821 1.00 93.12 200 GLU A CA 1
ATOM 1632 C C . GLU A 1 200 ? -5.118 7.345 24.316 1.00 93.12 200 GLU A C 1
ATOM 1634 O O . GLU A 1 200 ? -4.326 8.206 23.916 1.00 93.12 200 GLU A O 1
ATOM 1639 N N . SER A 1 201 ? -4.800 6.054 24.356 1.00 95.88 201 SER A N 1
ATOM 1640 C CA . SER A 1 201 ? -3.540 5.543 23.836 1.00 95.88 201 SER A CA 1
ATOM 1641 C C . SER A 1 201 ? -3.659 4.091 23.401 1.00 95.88 201 SER A C 1
ATOM 1643 O O . SER A 1 201 ? -4.318 3.282 24.049 1.00 95.88 201 SER A O 1
ATOM 1645 N N . PHE A 1 202 ? -2.980 3.751 22.311 1.00 96.88 202 PHE A N 1
ATOM 1646 C CA . PHE A 1 202 ? -2.895 2.377 21.838 1.00 96.88 202 PHE A CA 1
ATOM 1647 C C . PHE A 1 202 ? -1.529 2.086 21.227 1.00 96.88 202 PHE A C 1
ATOM 1649 O O . PHE A 1 202 ? -0.807 2.975 20.760 1.00 96.88 202 PHE A O 1
ATOM 1656 N N . VAL A 1 203 ? -1.185 0.802 21.209 1.00 97.69 203 VAL A N 1
ATOM 1657 C CA . VAL A 1 203 ? -0.023 0.285 20.489 1.00 97.69 203 VAL A CA 1
ATOM 1658 C C . VAL A 1 203 ? -0.508 -0.602 19.360 1.00 97.69 203 VAL A C 1
ATOM 1660 O O . VAL A 1 203 ? -1.278 -1.531 19.568 1.00 97.69 203 VAL A O 1
ATOM 1663 N N . GLU A 1 204 ? -0.026 -0.335 18.158 1.00 98.12 204 GLU A N 1
ATOM 1664 C CA . GLU A 1 204 ? -0.261 -1.148 16.980 1.00 98.12 204 GLU A CA 1
ATOM 1665 C C . GLU A 1 204 ? 1.037 -1.831 16.555 1.00 98.12 204 GLU A C 1
ATOM 1667 O O . GLU A 1 204 ? 2.053 -1.177 16.336 1.00 98.12 204 GLU A O 1
ATOM 1672 N N . GLY A 1 205 ? 1.002 -3.150 16.412 1.00 98.12 205 GLY A N 1
ATOM 1673 C CA . GLY A 1 205 ? 2.080 -3.951 15.850 1.00 98.12 205 GLY A CA 1
ATOM 1674 C C . GLY A 1 205 ? 1.684 -4.521 14.494 1.00 98.12 205 GLY A C 1
ATOM 1675 O O . GLY A 1 205 ? 0.565 -5.003 14.320 1.00 98.12 205 GLY A O 1
ATOM 1676 N N . ILE A 1 206 ? 2.616 -4.512 13.544 1.00 98.00 206 ILE A N 1
ATOM 1677 C CA . ILE A 1 206 ? 2.461 -5.165 12.242 1.00 98.00 206 ILE A CA 1
ATOM 1678 C C . ILE A 1 206 ? 3.606 -6.136 11.980 1.00 98.00 206 ILE A C 1
ATOM 1680 O O . ILE A 1 206 ? 4.762 -5.873 12.317 1.00 98.00 206 ILE A O 1
ATOM 1684 N N . TRP A 1 207 ? 3.288 -7.240 11.314 1.00 98.06 207 TRP A N 1
ATOM 1685 C CA . TRP A 1 207 ? 4.257 -8.237 10.886 1.00 98.06 207 TRP A CA 1
ATOM 1686 C C . TRP A 1 207 ? 3.908 -8.770 9.498 1.00 98.06 207 TRP A C 1
ATOM 1688 O O . TRP A 1 207 ? 2.846 -9.350 9.281 1.00 98.06 207 TRP A O 1
ATOM 1698 N N . ILE A 1 208 ? 4.824 -8.581 8.552 1.00 97.69 208 ILE A N 1
ATOM 1699 C CA . ILE A 1 208 ? 4.751 -9.085 7.181 1.00 97.69 208 ILE A CA 1
ATOM 1700 C C . ILE A 1 208 ? 5.763 -10.229 7.082 1.00 97.69 208 ILE A C 1
ATOM 1702 O O . ILE A 1 208 ? 6.965 -9.973 6.980 1.00 97.69 208 ILE A O 1
ATOM 1706 N N . PRO A 1 209 ? 5.325 -11.492 7.117 1.00 95.69 209 PRO A N 1
ATOM 1707 C CA . PRO A 1 209 ? 6.244 -12.607 7.301 1.00 95.69 209 PRO A CA 1
ATOM 1708 C C . PRO A 1 209 ? 7.054 -12.953 6.039 1.00 95.69 209 PRO A C 1
ATOM 1710 O O . PRO A 1 209 ? 8.196 -13.379 6.165 1.00 95.69 209 PRO A O 1
ATOM 1713 N N . TRP A 1 210 ? 6.509 -12.753 4.831 1.00 93.25 210 TRP A N 1
ATOM 1714 C CA . TRP A 1 210 ? 7.200 -13.100 3.570 1.00 93.25 210 TRP A CA 1
ATOM 1715 C C . TRP A 1 210 ? 6.764 -12.301 2.326 1.00 93.25 210 TRP A C 1
ATOM 1717 O O . TRP A 1 210 ? 7.405 -12.403 1.280 1.00 93.25 210 TRP A O 1
ATOM 1727 N N . ASP A 1 211 ? 5.660 -11.544 2.363 1.00 93.88 211 ASP A N 1
ATOM 1728 C CA . ASP A 1 211 ? 5.095 -10.903 1.161 1.00 93.88 211 ASP A CA 1
ATOM 1729 C C . ASP A 1 211 ? 5.706 -9.523 0.882 1.00 93.88 211 ASP A C 1
ATOM 1731 O O . ASP A 1 211 ? 4.998 -8.529 0.759 1.00 93.88 211 ASP A O 1
ATOM 1735 N N . PHE A 1 212 ? 7.034 -9.441 0.756 1.00 93.00 212 PHE A N 1
ATOM 1736 C CA . PHE A 1 212 ? 7.665 -8.206 0.292 1.00 93.00 212 PHE A CA 1
ATOM 1737 C C . PHE A 1 212 ? 7.228 -7.874 -1.145 1.00 93.00 212 PHE A C 1
ATOM 1739 O O . PHE A 1 212 ? 7.256 -8.716 -2.056 1.00 93.00 212 PHE A O 1
ATOM 1746 N N . GLN A 1 213 ? 6.870 -6.613 -1.383 1.00 93.25 213 GLN A N 1
ATOM 1747 C CA . GLN A 1 213 ? 6.566 -6.066 -2.702 1.00 93.25 213 GLN A CA 1
ATOM 1748 C C . GLN A 1 213 ? 7.325 -4.748 -2.894 1.00 93.25 213 GLN A C 1
ATOM 1750 O O . GLN A 1 213 ? 7.588 -4.024 -1.943 1.00 93.25 213 GLN A O 1
ATOM 1755 N N . ARG A 1 214 ? 7.675 -4.439 -4.143 1.00 91.38 214 ARG A N 1
ATOM 1756 C CA . ARG A 1 214 ? 8.286 -3.159 -4.528 1.00 91.38 214 ARG A CA 1
ATOM 1757 C C . ARG A 1 214 ? 7.254 -2.256 -5.184 1.00 91.38 214 ARG A C 1
ATOM 1759 O O . ARG A 1 214 ? 6.264 -2.756 -5.731 1.00 91.38 214 ARG A O 1
ATOM 1766 N N . ASN A 1 215 ? 7.543 -0.961 -5.215 1.00 91.25 215 ASN A N 1
ATOM 1767 C CA . ASN A 1 215 ? 6.806 -0.020 -6.044 1.00 91.25 215 ASN A CA 1
ATOM 1768 C C . ASN A 1 215 ? 6.878 -0.476 -7.509 1.00 91.25 215 ASN A C 1
ATOM 1770 O O . ASN A 1 215 ? 7.939 -0.840 -8.028 1.00 91.25 215 ASN A O 1
ATOM 1774 N N . LYS A 1 216 ? 5.728 -0.511 -8.182 1.00 89.25 216 LYS A N 1
ATOM 1775 C CA . LYS A 1 216 ? 5.627 -0.903 -9.586 1.00 89.25 216 LYS A CA 1
ATOM 1776 C C . LYS A 1 216 ? 5.515 0.352 -10.429 1.00 89.25 216 LYS A C 1
ATOM 1778 O O . LYS A 1 216 ? 4.532 1.075 -10.355 1.00 89.25 216 LYS A O 1
ATOM 1783 N N . VAL A 1 217 ? 6.500 0.552 -11.289 1.00 85.50 217 VAL A N 1
ATOM 1784 C CA . VAL A 1 217 ? 6.501 1.578 -12.334 1.00 85.50 217 VAL A CA 1
ATOM 1785 C C . VAL A 1 217 ? 6.676 0.903 -13.688 1.00 85.50 217 VAL A C 1
ATOM 1787 O O . VAL A 1 217 ? 7.196 -0.212 -13.777 1.00 85.50 217 VAL A O 1
ATOM 1790 N N . THR A 1 218 ? 6.212 1.547 -14.754 1.00 79.00 218 THR A N 1
ATOM 1791 C CA . THR A 1 218 ? 6.405 1.053 -16.120 1.00 79.00 218 THR A CA 1
ATOM 1792 C C . THR A 1 218 ? 7.270 2.021 -16.902 1.00 79.00 218 THR A C 1
ATOM 1794 O O . THR A 1 218 ? 6.965 3.203 -16.949 1.00 79.00 218 THR A O 1
ATOM 1797 N N . ALA A 1 219 ? 8.318 1.503 -17.537 1.00 75.75 219 ALA A N 1
ATOM 1798 C CA . ALA A 1 219 ? 9.194 2.263 -18.429 1.00 75.75 219 ALA A CA 1
ATOM 1799 C C . ALA A 1 219 ? 8.944 1.943 -19.918 1.00 75.75 219 ALA A C 1
ATOM 1801 O O . ALA A 1 219 ? 9.696 2.391 -20.774 1.00 75.75 219 ALA A O 1
ATOM 1802 N N . ASP A 1 220 ? 7.915 1.144 -20.241 1.00 76.50 220 ASP A N 1
ATOM 1803 C CA . ASP A 1 220 ? 7.544 0.823 -21.628 1.00 76.50 220 ASP A CA 1
ATOM 1804 C C . ASP A 1 220 ? 6.936 2.060 -22.316 1.00 76.50 220 ASP A C 1
ATOM 1806 O O . ASP A 1 220 ? 5.790 2.392 -22.004 1.00 76.50 220 ASP A O 1
ATOM 1810 N N . PRO A 1 221 ? 7.629 2.710 -23.273 1.00 73.06 221 PRO A N 1
ATOM 1811 C CA . PRO A 1 221 ? 7.174 3.955 -23.902 1.00 73.06 221 PRO A CA 1
ATOM 1812 C C . PRO A 1 221 ? 5.865 3.797 -24.687 1.00 73.06 221 PRO A C 1
ATOM 1814 O O . PRO A 1 221 ? 5.235 4.788 -25.050 1.00 73.06 221 PRO A O 1
ATOM 1817 N N . ARG A 1 222 ? 5.430 2.558 -24.956 1.00 74.31 222 ARG A N 1
ATOM 1818 C CA . ARG A 1 222 ? 4.151 2.270 -25.615 1.00 74.31 222 ARG A CA 1
ATOM 1819 C C . ARG A 1 222 ? 2.955 2.442 -24.675 1.00 74.31 222 ARG A C 1
ATOM 1821 O O . ARG A 1 222 ? 1.822 2.409 -25.149 1.00 74.31 222 ARG A O 1
ATOM 1828 N N . ARG A 1 223 ? 3.172 2.589 -23.361 1.00 75.69 223 ARG A N 1
ATOM 1829 C CA . ARG A 1 223 ? 2.098 2.858 -22.395 1.00 75.69 223 ARG A CA 1
ATOM 1830 C C . ARG A 1 223 ? 1.861 4.366 -22.244 1.00 75.69 223 ARG A C 1
ATOM 1832 O O . ARG A 1 223 ? 2.837 5.103 -22.119 1.00 75.69 223 ARG A O 1
ATOM 1839 N N . PRO A 1 224 ? 0.599 4.828 -22.145 1.00 72.62 224 PRO A N 1
ATOM 1840 C CA . PRO A 1 224 ? 0.284 6.262 -22.061 1.00 72.62 224 PRO A CA 1
ATOM 1841 C C . PRO A 1 224 ? 0.887 6.988 -20.844 1.00 72.62 224 PRO A C 1
ATOM 1843 O O . PRO A 1 224 ? 1.019 8.215 -20.857 1.00 72.62 224 PRO A O 1
ATOM 1846 N N . TRP A 1 225 ? 1.234 6.226 -19.801 1.00 75.38 225 TRP A N 1
ATOM 1847 C CA . TRP A 1 225 ? 1.666 6.705 -18.482 1.00 75.38 225 TRP A CA 1
ATOM 1848 C C . TRP A 1 225 ? 3.031 6.159 -18.066 1.00 75.38 225 TRP A C 1
ATOM 1850 O O . TRP A 1 225 ? 3.341 6.069 -16.881 1.00 75.38 225 TRP A O 1
ATOM 1860 N N . ALA A 1 226 ? 3.841 5.737 -19.036 1.00 76.12 226 ALA A N 1
ATOM 1861 C CA . ALA A 1 226 ? 5.171 5.246 -18.735 1.00 76.12 226 ALA A CA 1
ATOM 1862 C C . ALA A 1 226 ? 6.076 6.345 -18.189 1.00 76.12 226 ALA A C 1
ATOM 1864 O O . ALA A 1 226 ? 6.128 7.455 -18.718 1.00 76.12 226 ALA A O 1
ATOM 1865 N N . PHE A 1 227 ? 6.839 5.995 -17.159 1.00 72.38 227 PHE A N 1
ATOM 1866 C CA . PHE A 1 227 ? 7.933 6.814 -16.683 1.00 72.38 227 PHE A CA 1
ATOM 1867 C C . PHE A 1 227 ? 9.127 6.608 -17.614 1.00 72.38 227 PHE A C 1
ATOM 1869 O O . PHE A 1 227 ? 9.847 5.611 -17.525 1.00 72.38 227 PHE A O 1
ATOM 1876 N N . ILE A 1 228 ? 9.297 7.540 -18.545 1.00 68.56 228 ILE A N 1
ATOM 1877 C CA . ILE A 1 228 ? 10.430 7.585 -19.464 1.00 68.56 228 ILE A CA 1
ATOM 1878 C C . ILE A 1 228 ? 11.325 8.760 -19.078 1.00 68.56 228 ILE A C 1
ATOM 1880 O O . ILE A 1 228 ? 10.851 9.877 -18.876 1.00 68.56 228 ILE A O 1
ATOM 1884 N N . GLY A 1 229 ? 12.626 8.501 -18.939 1.00 58.25 229 GLY A N 1
ATOM 1885 C CA . GLY A 1 229 ? 13.605 9.566 -18.740 1.00 58.25 229 GLY A CA 1
ATOM 1886 C C . GLY A 1 229 ? 13.612 10.518 -19.938 1.00 58.25 229 GLY A C 1
ATOM 1887 O O . GLY A 1 229 ? 13.350 10.106 -21.071 1.00 58.25 229 GLY A O 1
ATOM 1888 N N . GLY A 1 230 ? 13.906 11.797 -19.697 1.00 45.56 230 GLY A N 1
ATOM 1889 C CA . GLY A 1 230 ? 14.023 12.781 -20.771 1.00 45.56 230 GLY A CA 1
ATOM 1890 C C . GLY A 1 230 ? 15.033 12.323 -21.829 1.00 45.56 230 GLY A C 1
ATOM 1891 O O . GLY A 1 230 ? 16.180 12.035 -21.502 1.00 45.56 230 GLY A O 1
ATOM 1892 N N . GLY A 1 231 ? 14.600 12.244 -23.090 1.00 48.38 231 GLY A N 1
ATOM 1893 C CA . GLY A 1 231 ? 15.485 12.034 -24.244 1.00 48.38 231 GLY A CA 1
ATOM 1894 C C . GLY A 1 231 ? 15.340 10.711 -25.000 1.00 48.38 231 GLY A C 1
ATOM 1895 O O . GLY A 1 231 ? 15.785 10.645 -26.141 1.00 48.38 231 GLY A O 1
ATOM 1896 N N . LEU A 1 232 ? 14.678 9.683 -24.460 1.00 51.31 232 LEU A N 1
ATOM 1897 C CA . LEU A 1 232 ? 14.536 8.398 -25.160 1.00 51.31 232 LEU A CA 1
ATOM 1898 C C . LEU A 1 232 ? 13.067 7.975 -25.291 1.00 51.31 232 LEU A C 1
ATOM 1900 O O . LEU A 1 232 ? 12.419 7.572 -24.331 1.00 51.31 232 LEU A O 1
ATOM 1904 N N . ARG A 1 233 ? 12.545 8.047 -26.525 1.00 55.28 233 ARG A N 1
ATOM 1905 C CA . ARG A 1 233 ? 11.224 7.503 -26.913 1.00 55.28 233 ARG A CA 1
ATOM 1906 C C . ARG A 1 233 ? 11.245 5.985 -27.151 1.00 55.28 233 ARG A C 1
ATOM 1908 O O . ARG A 1 233 ? 10.202 5.395 -27.418 1.00 55.28 233 ARG A O 1
ATOM 1915 N N . ALA A 1 234 ? 12.419 5.367 -27.067 1.00 63.69 234 ALA A N 1
ATOM 1916 C CA . ALA A 1 234 ? 12.654 3.942 -27.249 1.00 63.69 234 ALA A CA 1
ATOM 1917 C C . ALA A 1 234 ? 13.623 3.437 -26.173 1.00 63.69 234 ALA A C 1
ATOM 1919 O O . ALA A 1 234 ? 14.384 4.214 -25.598 1.00 63.69 234 ALA A O 1
ATOM 1920 N N . VAL A 1 235 ? 13.605 2.134 -25.903 1.00 66.75 235 VAL A N 1
ATOM 1921 C CA . VAL A 1 235 ? 14.613 1.513 -25.037 1.00 66.75 235 VAL A CA 1
ATOM 1922 C C . VAL A 1 235 ? 15.962 1.608 -25.747 1.00 66.75 235 VAL A C 1
ATOM 1924 O O . VAL A 1 235 ? 16.061 1.206 -26.904 1.00 66.75 235 VAL A O 1
ATOM 1927 N N . ALA A 1 236 ? 16.980 2.156 -25.077 1.00 69.56 236 ALA A N 1
ATOM 1928 C CA . ALA A 1 236 ? 18.323 2.238 -25.641 1.00 69.56 236 ALA A CA 1
ATOM 1929 C C . ALA A 1 236 ? 18.824 0.834 -26.005 1.00 69.56 236 ALA A C 1
ATOM 1931 O O . ALA A 1 236 ? 18.904 -0.043 -25.146 1.00 69.56 236 ALA A O 1
ATOM 1932 N N . ASN A 1 237 ? 19.147 0.640 -27.279 1.00 77.00 237 ASN A N 1
ATOM 1933 C CA . ASN A 1 237 ? 19.637 -0.614 -27.847 1.00 77.00 237 ASN A CA 1
ATOM 1934 C C . ASN A 1 237 ? 21.068 -0.492 -28.387 1.00 77.00 237 ASN A C 1
ATOM 1936 O O . ASN A 1 237 ? 21.601 -1.465 -28.908 1.00 77.00 237 ASN A O 1
ATOM 1940 N N . SER A 1 238 ? 21.691 0.679 -28.249 1.00 81.50 238 SER A N 1
ATOM 1941 C CA . SER A 1 238 ? 23.058 0.944 -28.688 1.00 81.50 238 SER A CA 1
ATOM 1942 C C . SER A 1 238 ? 23.794 1.861 -27.711 1.00 81.50 238 SER A C 1
ATOM 1944 O O . SER A 1 238 ? 23.176 2.703 -27.056 1.00 81.50 238 SER A O 1
ATOM 1946 N N . ALA A 1 239 ? 25.116 1.735 -27.641 1.00 81.94 239 ALA A N 1
ATOM 1947 C CA . ALA A 1 239 ? 26.004 2.578 -26.848 1.00 81.94 239 ALA A CA 1
ATOM 1948 C C . ALA A 1 239 ? 27.140 3.121 -27.723 1.00 81.94 239 ALA A C 1
ATOM 1950 O O . ALA A 1 239 ? 27.625 2.429 -28.614 1.00 81.94 239 ALA A O 1
ATOM 1951 N N . ILE A 1 240 ? 27.580 4.354 -27.459 1.00 82.38 240 ILE A N 1
ATOM 1952 C CA . ILE A 1 240 ? 28.767 4.924 -28.102 1.00 82.38 240 ILE A CA 1
ATOM 1953 C C . ILE A 1 240 ? 29.921 4.859 -27.108 1.00 82.38 240 ILE A C 1
ATOM 1955 O O . ILE A 1 240 ? 29.844 5.453 -26.033 1.00 82.38 240 ILE A O 1
ATOM 1959 N N . ILE A 1 241 ? 30.985 4.148 -27.474 1.00 81.06 241 ILE A N 1
ATOM 1960 C CA . ILE A 1 241 ? 32.227 4.072 -26.699 1.00 81.06 241 ILE A CA 1
ATOM 1961 C C . ILE A 1 241 ? 33.348 4.566 -27.608 1.00 81.06 241 ILE A C 1
ATOM 1963 O O . ILE A 1 241 ? 33.538 4.033 -28.699 1.00 81.06 241 ILE A O 1
ATOM 1967 N N . GLU A 1 242 ? 34.045 5.623 -27.182 1.00 83.31 242 GLU A N 1
ATOM 1968 C CA . GLU A 1 242 ? 35.178 6.211 -27.920 1.00 83.31 242 GLU A CA 1
ATOM 1969 C C . GLU A 1 242 ? 34.854 6.546 -29.392 1.00 83.31 242 GLU A C 1
ATOM 1971 O O . GLU A 1 242 ? 35.669 6.376 -30.293 1.00 83.31 242 GLU A O 1
ATOM 1976 N N . GLY A 1 243 ? 33.626 7.007 -29.655 1.00 80.25 243 GLY A N 1
ATOM 1977 C CA . GLY A 1 243 ? 33.173 7.394 -30.997 1.00 80.25 243 GLY A CA 1
ATOM 1978 C C . GLY A 1 243 ? 32.744 6.235 -31.906 1.00 80.25 243 GLY A C 1
ATOM 1979 O O . GLY A 1 243 ? 32.284 6.491 -33.016 1.00 80.25 243 GLY A O 1
ATOM 1980 N N . LYS A 1 244 ? 32.828 4.979 -31.448 1.00 82.88 244 LYS A N 1
ATOM 1981 C CA . LYS A 1 244 ? 32.300 3.802 -32.157 1.00 82.88 244 LYS A CA 1
ATOM 1982 C C . LYS A 1 244 ? 30.924 3.407 -31.620 1.00 82.88 244 LYS A C 1
ATOM 1984 O O . LYS A 1 244 ? 30.684 3.473 -30.414 1.00 82.88 244 LYS A O 1
ATOM 1989 N N . LEU A 1 245 ? 30.032 2.996 -32.521 1.00 83.94 245 LEU A N 1
ATOM 1990 C CA . LEU A 1 245 ? 28.697 2.501 -32.189 1.00 83.94 245 LEU A CA 1
ATOM 1991 C C . LEU A 1 245 ? 28.758 1.004 -31.865 1.00 83.94 245 LEU A C 1
ATOM 1993 O O . LEU A 1 245 ? 29.283 0.224 -32.655 1.00 83.94 245 LEU A O 1
ATOM 1997 N N . TYR A 1 246 ? 28.183 0.625 -30.729 1.00 85.25 246 TYR A N 1
ATOM 1998 C CA . TYR A 1 246 ? 28.038 -0.757 -30.287 1.00 85.25 246 TYR A CA 1
ATOM 1999 C C . TYR A 1 246 ? 26.567 -1.072 -30.041 1.00 85.25 246 TYR A C 1
ATOM 2001 O O . TYR A 1 246 ? 25.826 -0.216 -29.551 1.00 85.25 246 TYR A O 1
ATOM 2009 N N . ASP A 1 247 ? 26.168 -2.316 -30.280 1.00 85.94 247 ASP A N 1
ATOM 2010 C CA . ASP A 1 247 ? 24.895 -2.838 -29.792 1.00 85.94 247 ASP A CA 1
ATOM 2011 C C . ASP A 1 247 ? 24.936 -2.941 -28.265 1.00 85.94 247 ASP A C 1
ATOM 2013 O O . ASP A 1 247 ? 25.934 -3.358 -27.681 1.00 85.94 247 ASP A O 1
ATOM 2017 N N . LEU A 1 248 ? 23.854 -2.563 -27.589 1.00 86.19 248 LEU A N 1
ATOM 2018 C CA . LEU A 1 248 ? 23.750 -2.620 -26.134 1.00 86.19 248 LEU A CA 1
ATOM 2019 C C . LEU A 1 248 ? 22.810 -3.750 -25.726 1.00 86.19 248 LEU A C 1
ATOM 2021 O O . LEU A 1 248 ? 21.601 -3.687 -25.945 1.00 86.19 248 LEU A O 1
ATOM 2025 N N . GLN A 1 249 ? 23.362 -4.754 -25.054 1.00 86.50 249 GLN A N 1
ATOM 2026 C CA . GLN A 1 249 ? 22.596 -5.816 -24.417 1.00 86.50 249 GLN A CA 1
ATOM 2027 C C . GLN A 1 249 ? 22.648 -5.642 -22.905 1.00 86.50 249 GLN A C 1
ATOM 2029 O O . GLN A 1 249 ? 23.714 -5.739 -22.299 1.00 86.50 249 GLN A O 1
ATOM 2034 N N . VAL A 1 250 ? 21.492 -5.396 -22.287 1.00 85.81 250 VAL A N 1
ATOM 2035 C CA . VAL A 1 250 ? 21.385 -5.256 -20.831 1.00 85.81 250 VAL A CA 1
ATOM 2036 C C . VAL A 1 250 ? 20.767 -6.513 -20.232 1.00 85.81 250 VAL A C 1
ATOM 2038 O O . VAL A 1 250 ? 19.579 -6.778 -20.413 1.00 85.81 250 VAL A O 1
ATOM 2041 N N . GLU A 1 251 ? 21.556 -7.271 -19.477 1.00 89.06 251 GLU A N 1
ATOM 2042 C CA . GLU A 1 251 ? 21.055 -8.356 -18.637 1.00 89.06 251 GLU A CA 1
ATOM 2043 C C . GLU A 1 251 ? 20.609 -7.773 -17.292 1.00 89.06 251 GLU A C 1
ATOM 2045 O O . GLU A 1 251 ? 21.413 -7.218 -16.540 1.00 89.06 251 GLU A O 1
ATOM 2050 N N . ARG A 1 252 ? 19.320 -7.903 -16.965 1.00 86.38 252 ARG A N 1
ATOM 2051 C CA . ARG A 1 252 ? 18.783 -7.498 -15.662 1.00 86.38 252 ARG A CA 1
ATOM 2052 C C . ARG A 1 252 ? 18.632 -8.715 -14.755 1.00 86.38 252 ARG A C 1
ATOM 2054 O O . ARG A 1 252 ? 17.846 -9.611 -15.049 1.00 86.38 252 ARG A O 1
ATOM 2061 N N . ARG A 1 253 ? 19.313 -8.693 -13.611 1.00 88.31 253 ARG A N 1
ATOM 2062 C CA . ARG A 1 253 ? 19.176 -9.681 -12.535 1.00 88.31 253 ARG A CA 1
ATOM 2063 C C . ARG A 1 253 ? 18.338 -9.105 -11.406 1.00 88.31 253 ARG A C 1
ATOM 2065 O O . ARG A 1 253 ? 18.731 -8.118 -10.782 1.00 88.31 253 ARG A O 1
ATOM 2072 N N . ASP A 1 254 ? 17.198 -9.730 -11.135 1.00 88.69 254 ASP A N 1
ATOM 2073 C CA . ASP A 1 254 ? 16.337 -9.324 -10.028 1.00 88.69 254 ASP A CA 1
ATOM 2074 C C . ASP A 1 254 ? 16.859 -9.908 -8.710 1.00 88.69 254 ASP A C 1
ATOM 2076 O O . ASP A 1 254 ? 16.915 -11.124 -8.551 1.00 88.69 254 ASP A O 1
ATOM 2080 N N . ARG A 1 255 ? 17.290 -9.042 -7.786 1.00 88.56 255 ARG A N 1
ATOM 2081 C CA . ARG A 1 255 ? 17.736 -9.401 -6.429 1.00 88.56 255 ARG A CA 1
ATOM 2082 C C . ARG A 1 255 ? 16.708 -8.978 -5.382 1.00 88.56 255 ARG A C 1
ATOM 2084 O O . ARG A 1 255 ? 17.066 -8.615 -4.264 1.00 88.56 255 ARG A O 1
ATOM 2091 N N . LYS A 1 256 ? 15.429 -8.993 -5.762 1.00 88.62 256 LYS A N 1
ATOM 2092 C CA . LYS A 1 256 ? 14.314 -8.842 -4.829 1.00 88.62 256 LYS A CA 1
ATOM 2093 C C . LYS A 1 256 ? 14.451 -9.873 -3.690 1.00 88.62 256 LYS A C 1
ATOM 2095 O O . LYS A 1 256 ? 14.731 -11.028 -3.998 1.00 88.62 256 LYS A O 1
ATOM 2100 N N . PRO A 1 257 ? 14.206 -9.483 -2.425 1.00 88.19 257 PRO A N 1
ATOM 2101 C CA . PRO A 1 257 ? 14.095 -10.414 -1.309 1.00 88.19 257 PRO A CA 1
ATOM 2102 C C . PRO A 1 257 ? 13.172 -11.597 -1.621 1.00 88.19 257 PRO A C 1
ATOM 2104 O O . PRO A 1 257 ? 12.076 -11.417 -2.174 1.00 88.19 257 PRO A O 1
ATOM 2107 N N . ASP A 1 258 ? 13.629 -12.793 -1.261 1.00 88.88 258 ASP A N 1
ATOM 2108 C CA . ASP A 1 258 ? 12.885 -14.032 -1.452 1.00 88.88 258 ASP A CA 1
ATOM 2109 C C . ASP A 1 258 ? 11.659 -14.095 -0.534 1.00 88.88 258 ASP A C 1
ATOM 2111 O O . ASP A 1 258 ? 11.580 -13.436 0.505 1.00 88.88 258 ASP A O 1
ATOM 2115 N N . ARG A 1 259 ? 10.677 -14.924 -0.901 1.00 90.56 259 ARG A N 1
ATOM 2116 C CA . ARG A 1 259 ? 9.494 -15.191 -0.067 1.00 90.56 259 ARG A CA 1
ATOM 2117 C C . ARG A 1 259 ? 9.843 -16.151 1.072 1.00 90.56 259 ARG A C 1
ATOM 2119 O O . ARG A 1 259 ? 9.398 -17.294 1.081 1.00 90.56 259 ARG A O 1
ATOM 2126 N N . ALA A 1 260 ? 10.654 -15.676 2.007 1.00 90.94 260 ALA A N 1
ATOM 2127 C CA . ALA A 1 260 ? 11.126 -16.415 3.171 1.00 90.94 260 ALA A CA 1
ATOM 2128 C C . ALA A 1 260 ? 10.927 -15.597 4.454 1.00 90.94 260 ALA A C 1
ATOM 2130 O O . ALA A 1 260 ? 10.897 -14.367 4.411 1.00 90.94 260 ALA A O 1
ATOM 2131 N N . LEU A 1 261 ? 10.854 -16.278 5.602 1.00 91.25 261 LEU A N 1
ATOM 2132 C CA . LEU A 1 261 ? 10.705 -15.640 6.921 1.00 91.25 261 LEU A CA 1
ATOM 2133 C C . LEU A 1 261 ? 11.891 -14.735 7.294 1.00 91.25 261 LEU A C 1
ATOM 2135 O O . LEU A 1 261 ? 11.735 -13.762 8.028 1.00 91.25 261 LEU A O 1
ATOM 2139 N N . GLU A 1 262 ? 13.073 -15.009 6.747 1.00 89.69 262 GLU A N 1
ATOM 2140 C CA . GLU A 1 262 ? 14.271 -14.164 6.873 1.00 89.69 262 GLU A CA 1
ATOM 2141 C C . GLU A 1 262 ? 14.070 -12.776 6.238 1.00 89.69 262 GLU A C 1
ATOM 2143 O O . GLU A 1 262 ? 14.635 -11.772 6.680 1.00 89.69 262 GLU A O 1
ATOM 2148 N N . SER A 1 263 ? 13.201 -12.704 5.226 1.00 90.81 263 SER A N 1
ATOM 2149 C CA . SER A 1 263 ? 12.781 -11.466 4.566 1.00 90.81 263 SER A CA 1
ATOM 2150 C C . SER A 1 263 ? 11.541 -10.853 5.220 1.00 90.81 263 SER A C 1
ATOM 2152 O O . SER A 1 263 ? 10.877 -10.009 4.616 1.00 90.81 263 SER A O 1
ATOM 2154 N N . SER A 1 264 ? 11.225 -11.249 6.456 1.00 95.25 264 SER A N 1
ATOM 2155 C CA . SER A 1 264 ? 10.133 -10.641 7.206 1.00 95.25 264 SER A CA 1
ATOM 2156 C C . SER A 1 264 ? 10.393 -9.160 7.475 1.00 95.25 264 SER A C 1
ATOM 2158 O O . SER A 1 264 ? 11.532 -8.683 7.536 1.00 95.25 264 SER A O 1
ATOM 2160 N N . GLN A 1 265 ? 9.296 -8.425 7.580 1.00 96.00 265 GLN A N 1
ATOM 2161 C CA . GLN A 1 265 ? 9.244 -6.997 7.854 1.00 96.00 265 GLN A CA 1
ATOM 2162 C C . GLN A 1 265 ? 8.261 -6.797 9.001 1.00 96.00 265 GLN A C 1
ATOM 2164 O O . GLN A 1 265 ? 7.365 -7.616 9.214 1.00 96.00 265 GLN A O 1
ATOM 2169 N N . GLY A 1 266 ? 8.401 -5.718 9.747 1.00 97.12 266 GLY A N 1
ATOM 2170 C CA . GLY A 1 266 ? 7.521 -5.481 10.877 1.00 97.12 266 GLY A CA 1
ATOM 2171 C C . GLY A 1 266 ? 7.730 -4.113 11.472 1.00 97.12 266 GLY A C 1
ATOM 2172 O O . GLY A 1 266 ? 8.732 -3.449 11.217 1.00 97.12 266 GLY A O 1
ATOM 2173 N N . GLY A 1 267 ? 6.762 -3.679 12.255 1.00 97.31 267 GLY A N 1
ATOM 2174 C CA . GLY A 1 267 ? 6.805 -2.362 12.848 1.00 97.31 267 GLY A CA 1
ATOM 2175 C C . GLY A 1 267 ? 5.875 -2.237 14.027 1.00 97.31 267 GLY A C 1
ATOM 2176 O O . GLY A 1 267 ? 4.997 -3.071 14.244 1.00 97.31 267 GLY A O 1
ATOM 2177 N N . VAL A 1 268 ? 6.102 -1.173 14.778 1.00 97.94 268 VAL A N 1
ATOM 2178 C CA . VAL A 1 268 ? 5.296 -0.794 15.925 1.00 97.94 268 VAL A CA 1
ATOM 2179 C C . VAL A 1 268 ? 4.976 0.686 15.808 1.00 97.94 268 VAL A C 1
ATOM 2181 O O . VAL A 1 268 ? 5.847 1.500 15.493 1.00 97.94 268 VAL A O 1
ATOM 2184 N N . ARG A 1 269 ? 3.724 1.020 16.085 1.00 97.19 269 ARG A N 1
ATOM 2185 C CA . ARG A 1 269 ? 3.220 2.375 16.209 1.00 97.19 269 ARG A CA 1
ATOM 2186 C C . ARG A 1 269 ? 2.625 2.552 17.594 1.00 97.19 269 ARG A C 1
ATOM 2188 O O . ARG A 1 269 ? 1.764 1.783 18.000 1.00 97.19 269 ARG A O 1
ATOM 2195 N N . PHE A 1 270 ? 3.056 3.585 18.297 1.00 97.00 270 PHE A N 1
ATOM 2196 C CA . PHE A 1 270 ? 2.355 4.102 19.462 1.00 97.00 270 PHE A CA 1
ATOM 2197 C C . PHE A 1 270 ? 1.550 5.319 19.030 1.00 97.00 270 PHE A C 1
ATOM 2199 O O . PHE A 1 270 ? 2.093 6.188 18.348 1.00 97.00 270 PHE A O 1
ATOM 2206 N N . LYS A 1 271 ? 0.281 5.386 19.419 1.00 96.31 271 LYS A N 1
ATOM 2207 C CA . LYS A 1 271 ? -0.580 6.540 19.172 1.00 96.31 271 LYS A CA 1
ATOM 2208 C C . LYS A 1 271 ? -1.212 6.981 20.484 1.00 96.31 271 LYS A C 1
ATOM 2210 O O . LYS A 1 271 ? -1.563 6.136 21.308 1.00 96.31 271 LYS A O 1
ATOM 2215 N N . GLY A 1 272 ? -1.331 8.288 20.682 1.00 95.69 272 GLY A N 1
ATOM 2216 C CA . GLY A 1 272 ? -1.968 8.830 21.869 1.00 95.69 272 GLY A CA 1
ATOM 2217 C C . GLY A 1 272 ? -2.474 10.250 21.682 1.00 95.69 272 GLY A C 1
ATOM 2218 O O . GLY A 1 272 ? -1.967 11.002 20.852 1.00 95.69 272 GLY A O 1
ATOM 2219 N N . ILE A 1 273 ? -3.463 10.607 22.496 1.00 95.62 273 ILE A N 1
ATOM 2220 C CA . ILE A 1 273 ? -4.059 11.942 22.524 1.00 95.62 273 ILE A CA 1
ATOM 2221 C C . ILE A 1 273 ? -3.626 12.649 23.805 1.00 95.62 273 ILE A C 1
ATOM 2223 O O . ILE A 1 273 ? -3.841 12.153 24.913 1.00 95.62 273 ILE A O 1
ATOM 2227 N N . TRP A 1 274 ? -3.013 13.822 23.660 1.00 94.06 274 TRP A N 1
ATOM 2228 C CA . TRP A 1 274 ? -2.583 14.662 24.773 1.00 94.06 274 TRP A CA 1
ATOM 2229 C C . TRP A 1 274 ? -3.121 16.082 24.614 1.00 94.06 274 TRP A C 1
ATOM 2231 O O . TRP A 1 274 ? -2.625 16.841 23.783 1.00 94.06 274 TRP A O 1
ATOM 2241 N N . ARG A 1 275 ? -4.111 16.464 25.436 1.00 91.06 275 ARG A N 1
ATOM 2242 C CA . ARG A 1 275 ? -4.689 17.822 25.459 1.00 91.06 275 ARG A CA 1
ATOM 2243 C C . ARG A 1 275 ? -5.140 18.302 24.070 1.00 91.06 275 ARG A C 1
ATOM 2245 O O . ARG A 1 275 ? -4.834 19.423 23.670 1.00 91.06 275 ARG A O 1
ATOM 2252 N N . GLY A 1 276 ? -5.819 17.433 23.322 1.00 88.62 276 GLY A N 1
ATOM 2253 C CA . GLY A 1 276 ? -6.277 17.716 21.956 1.00 88.62 276 GLY A CA 1
ATOM 2254 C C . GLY A 1 276 ? -5.208 17.609 20.859 1.00 88.62 276 GLY A C 1
ATOM 2255 O O . GLY A 1 276 ? -5.521 17.847 19.695 1.00 88.62 276 GLY A O 1
ATOM 2256 N N . ILE A 1 277 ? -3.964 17.247 21.193 1.00 92.81 277 ILE A N 1
ATOM 2257 C CA . ILE A 1 277 ? -2.938 16.882 20.208 1.00 92.81 277 ILE A CA 1
ATOM 2258 C C . ILE A 1 277 ? -2.994 15.373 20.000 1.00 92.81 277 ILE A C 1
ATOM 2260 O O . ILE A 1 277 ? -2.693 14.612 20.921 1.00 92.81 277 ILE A O 1
ATOM 2264 N N . ASP A 1 278 ? -3.339 14.954 18.790 1.00 93.88 278 ASP A N 1
ATOM 2265 C CA . ASP A 1 278 ? -3.226 13.564 18.362 1.00 93.88 278 ASP A CA 1
ATOM 2266 C C . ASP A 1 278 ? -1.813 13.335 17.820 1.00 93.88 278 ASP A C 1
ATOM 2268 O O . ASP A 1 278 ? -1.409 14.025 16.886 1.00 93.88 278 ASP A O 1
ATOM 2272 N N . PHE A 1 279 ? -1.036 12.423 18.405 1.00 94.62 279 PHE A N 1
ATOM 2273 C CA . PHE A 1 279 ? 0.324 12.142 17.948 1.00 94.62 279 PHE A CA 1
ATOM 2274 C C . PHE A 1 279 ? 0.611 10.650 17.823 1.00 94.62 279 PHE A C 1
ATOM 2276 O O . PHE A 1 279 ? 0.052 9.809 18.529 1.00 94.62 279 PHE A O 1
ATOM 2283 N N . SER A 1 280 ? 1.569 10.320 16.957 1.00 95.81 280 SER A N 1
ATOM 2284 C CA . SER A 1 280 ? 2.080 8.964 16.811 1.00 95.81 280 SER A CA 1
ATOM 2285 C C . SER A 1 280 ? 3.600 8.901 16.707 1.00 95.81 280 SER A C 1
ATOM 2287 O O . SER A 1 280 ? 4.259 9.771 16.133 1.00 95.81 280 SER A O 1
ATOM 2289 N N . LEU A 1 281 ? 4.155 7.828 17.264 1.00 96.12 281 LEU A N 1
ATOM 2290 C CA . LEU A 1 281 ? 5.550 7.428 17.132 1.00 96.12 281 LEU A CA 1
ATOM 2291 C C . LEU A 1 281 ? 5.595 6.085 16.417 1.00 96.12 281 LEU A C 1
ATOM 2293 O O . LEU A 1 281 ? 4.958 5.126 16.844 1.00 96.12 281 LEU A O 1
ATOM 2297 N N . ASN A 1 282 ? 6.359 6.022 15.335 1.00 96.44 282 ASN A N 1
ATOM 2298 C CA . ASN A 1 282 ? 6.343 4.915 14.393 1.00 96.44 282 ASN A CA 1
ATOM 2299 C C . ASN A 1 282 ? 7.754 4.373 14.210 1.00 96.44 282 ASN A C 1
ATOM 2301 O O . ASN A 1 282 ? 8.698 5.133 13.990 1.00 96.44 282 ASN A O 1
ATOM 2305 N N . TYR A 1 283 ? 7.891 3.054 14.244 1.00 96.88 283 TYR A N 1
ATOM 2306 C CA . TYR A 1 283 ? 9.103 2.362 13.841 1.00 96.88 283 TYR A CA 1
ATOM 2307 C C . TYR A 1 283 ? 8.752 1.222 12.895 1.00 96.88 283 TYR A C 1
ATOM 2309 O O . TYR A 1 283 ? 7.930 0.369 13.225 1.00 96.88 283 TYR A O 1
ATOM 2317 N N . PHE A 1 284 ? 9.388 1.184 11.729 1.00 96.56 284 PHE A N 1
ATOM 2318 C CA . PHE A 1 284 ? 9.170 0.157 10.721 1.00 96.56 284 PHE A CA 1
ATOM 2319 C C . PHE A 1 284 ? 10.499 -0.378 10.192 1.00 96.56 284 PHE A C 1
ATOM 2321 O O . PHE A 1 284 ? 11.331 0.359 9.665 1.00 96.56 284 PHE A O 1
ATOM 2328 N N . TYR A 1 285 ? 10.688 -1.685 10.332 1.00 95.19 285 TYR A N 1
ATOM 2329 C CA . TYR A 1 285 ? 11.797 -2.439 9.773 1.00 95.19 285 TYR A CA 1
ATOM 2330 C C . TYR A 1 285 ? 11.341 -3.139 8.497 1.00 95.19 285 TYR A C 1
ATOM 2332 O O . TYR A 1 285 ? 10.469 -4.010 8.524 1.00 95.19 285 TYR A O 1
ATOM 2340 N N . THR A 1 286 ? 11.920 -2.746 7.368 1.00 93.44 286 THR A N 1
ATOM 2341 C CA . THR A 1 286 ? 11.407 -3.097 6.042 1.00 93.44 286 THR A CA 1
ATOM 2342 C C . THR A 1 286 ? 12.527 -3.182 5.009 1.00 93.44 286 THR A C 1
ATOM 2344 O O . THR A 1 286 ? 13.704 -3.030 5.334 1.00 93.44 286 THR A O 1
ATOM 2347 N N . PHE A 1 287 ? 12.189 -3.441 3.752 1.00 90.81 287 PHE A N 1
ATOM 2348 C CA . PHE A 1 287 ? 13.071 -3.160 2.622 1.00 90.81 287 PHE A CA 1
ATOM 2349 C C . PHE A 1 287 ? 12.598 -1.904 1.892 1.00 90.81 287 PHE A C 1
ATOM 2351 O O . PHE A 1 287 ? 11.408 -1.593 1.872 1.00 90.81 287 PHE A O 1
ATOM 2358 N N . SER A 1 288 ? 13.520 -1.188 1.251 1.00 88.75 288 SER A N 1
ATOM 2359 C CA . SER A 1 288 ? 13.158 -0.071 0.379 1.00 88.75 288 SER A CA 1
ATOM 2360 C C . SER A 1 288 ? 12.203 -0.552 -0.716 1.00 88.75 288 SER A C 1
ATOM 2362 O O . SER A 1 288 ? 12.562 -1.407 -1.533 1.00 88.75 288 SER A O 1
ATOM 2364 N N . ALA A 1 289 ? 10.993 0.010 -0.756 1.00 87.38 289 ALA A N 1
ATOM 2365 C CA . ALA A 1 289 ? 10.035 -0.253 -1.829 1.00 87.38 289 ALA A CA 1
ATOM 2366 C C . ALA A 1 289 ? 10.531 0.303 -3.176 1.00 87.38 289 ALA A C 1
ATOM 2368 O O . ALA A 1 289 ? 10.173 -0.225 -4.236 1.00 87.38 289 ALA A O 1
ATOM 2369 N N . ASP A 1 290 ? 11.397 1.317 -3.135 1.00 86.00 290 ASP A N 1
ATOM 2370 C CA . ASP A 1 290 ? 12.087 1.853 -4.299 1.00 86.00 290 ASP A CA 1
ATOM 2371 C C . ASP A 1 290 ? 13.277 0.970 -4.654 1.00 86.00 290 ASP A C 1
ATOM 2373 O O . ASP A 1 290 ? 14.127 0.645 -3.821 1.00 86.00 290 ASP A O 1
ATOM 2377 N N . THR A 1 291 ? 13.297 0.537 -5.912 1.00 85.12 291 THR A N 1
ATOM 2378 C CA . THR A 1 291 ? 14.275 -0.430 -6.408 1.00 85.12 291 THR A CA 1
ATOM 2379 C C . THR A 1 291 ? 15.519 0.293 -6.904 1.00 85.12 291 THR A C 1
ATOM 2381 O O . THR A 1 291 ? 15.456 1.023 -7.893 1.00 85.12 291 THR A O 1
ATOM 2384 N N . GLY A 1 292 ? 16.650 0.049 -6.245 1.00 81.69 292 GLY A N 1
ATOM 2385 C CA . GLY A 1 292 ? 17.961 0.520 -6.677 1.00 81.69 292 GLY A CA 1
ATOM 2386 C C . GLY A 1 292 ? 18.480 -0.267 -7.881 1.00 81.69 292 GLY A C 1
ATOM 2387 O O . GLY A 1 292 ? 18.098 -1.420 -8.104 1.00 81.69 292 GLY A O 1
ATOM 2388 N N . VAL A 1 293 ? 19.363 0.352 -8.668 1.00 81.06 293 VAL A N 1
ATOM 2389 C CA . VAL A 1 293 ? 20.020 -0.280 -9.821 1.00 81.06 293 VAL A CA 1
ATOM 2390 C C . VAL A 1 293 ? 21.528 -0.233 -9.628 1.00 81.06 293 VAL A C 1
ATOM 2392 O O . VAL A 1 293 ? 22.117 0.841 -9.593 1.00 81.06 293 VAL A O 1
ATOM 2395 N N . LYS A 1 294 ? 22.156 -1.408 -9.584 1.00 79.94 294 LYS A N 1
ATOM 2396 C CA . LYS A 1 294 ? 23.605 -1.564 -9.446 1.00 79.94 294 LYS A CA 1
ATOM 2397 C C . LYS A 1 294 ? 24.206 -2.140 -10.718 1.00 79.94 294 LYS A C 1
ATOM 2399 O O . LYS A 1 294 ? 23.897 -3.269 -11.104 1.00 79.94 294 LYS A O 1
ATOM 2404 N N . VAL A 1 295 ? 25.084 -1.380 -11.367 1.00 82.25 295 VAL A N 1
ATOM 2405 C CA . VAL A 1 295 ? 25.801 -1.832 -12.568 1.00 82.25 295 VAL A CA 1
ATOM 2406 C C . VAL A 1 295 ? 26.950 -2.754 -12.161 1.00 82.25 295 VAL A C 1
ATOM 2408 O O . VAL A 1 295 ? 27.867 -2.351 -11.446 1.00 82.25 295 VAL A O 1
ATOM 2411 N N . ARG A 1 296 ? 26.922 -3.999 -12.637 1.00 83.75 296 ARG A N 1
ATOM 2412 C CA . ARG A 1 296 ? 27.931 -5.028 -12.363 1.00 83.75 296 ARG A CA 1
ATOM 2413 C C . ARG A 1 296 ? 29.054 -4.968 -13.385 1.00 83.75 296 ARG A C 1
ATOM 2415 O O . ARG A 1 296 ? 29.110 -5.767 -14.312 1.00 83.75 296 ARG A O 1
ATOM 2422 N N . ARG A 1 297 ? 29.964 -4.008 -13.195 1.00 82.50 297 ARG A N 1
ATOM 2423 C CA . ARG A 1 297 ? 31.135 -3.803 -14.071 1.00 82.50 297 ARG A CA 1
ATOM 2424 C C . ARG A 1 297 ? 32.016 -5.046 -14.211 1.00 82.50 297 ARG A C 1
ATOM 2426 O O . ARG A 1 297 ? 32.651 -5.206 -15.238 1.00 82.50 297 ARG A O 1
ATOM 2433 N N . ASP A 1 298 ? 32.037 -5.901 -13.196 1.00 82.00 298 ASP A N 1
ATOM 2434 C CA . ASP A 1 298 ? 32.764 -7.171 -13.172 1.00 82.00 298 ASP A CA 1
ATOM 2435 C C . ASP A 1 298 ? 32.166 -8.244 -14.098 1.00 82.00 298 ASP A C 1
ATOM 2437 O O . ASP A 1 298 ? 32.858 -9.181 -14.481 1.00 82.00 298 ASP A O 1
ATOM 2441 N N . LEU A 1 299 ? 30.889 -8.107 -14.459 1.00 83.44 299 LEU A N 1
ATOM 2442 C CA . LEU A 1 299 ? 30.176 -9.010 -15.367 1.00 83.44 299 LEU A CA 1
ATOM 2443 C C . LEU A 1 299 ? 29.883 -8.365 -16.726 1.00 83.44 299 LEU A C 1
ATOM 2445 O O . LEU A 1 299 ? 29.555 -9.064 -17.686 1.00 83.44 299 LEU A O 1
ATOM 2449 N N . SER A 1 300 ? 29.977 -7.039 -16.807 1.00 84.56 300 SER A N 1
ATOM 2450 C CA . SER A 1 300 ? 29.853 -6.301 -18.056 1.00 84.56 300 SER A CA 1
ATOM 2451 C C . SER A 1 300 ? 31.098 -6.494 -18.920 1.00 84.56 300 SER A C 1
ATOM 2453 O O . SER A 1 300 ? 32.224 -6.429 -18.434 1.00 84.56 300 SER A O 1
ATOM 2455 N N . ARG A 1 301 ? 30.906 -6.700 -20.222 1.00 86.56 301 ARG A N 1
ATOM 2456 C CA . ARG A 1 301 ? 31.991 -6.917 -21.185 1.00 86.56 301 ARG A CA 1
ATOM 2457 C C . ARG A 1 301 ? 31.657 -6.311 -22.537 1.00 86.56 301 ARG A C 1
ATOM 2459 O O . ARG A 1 301 ? 30.489 -6.207 -22.901 1.00 86.56 301 ARG A O 1
ATOM 2466 N N . VAL A 1 302 ? 32.686 -5.978 -23.299 1.00 85.69 302 VAL A N 1
ATOM 2467 C CA . VAL A 1 302 ? 32.560 -5.601 -24.708 1.00 85.69 302 VAL A CA 1
ATOM 2468 C C . VAL A 1 302 ? 33.052 -6.776 -25.545 1.00 85.69 302 VAL A C 1
ATOM 2470 O O . VAL A 1 302 ? 34.090 -7.358 -25.238 1.00 85.69 302 VAL A O 1
ATOM 2473 N N . SER A 1 303 ? 32.282 -7.166 -26.554 1.00 84.94 303 SER A N 1
ATOM 2474 C CA . SER A 1 303 ? 32.627 -8.227 -27.499 1.00 84.94 303 SER A CA 1
ATOM 2475 C C . SER A 1 303 ? 32.625 -7.647 -28.902 1.00 84.94 303 SER A C 1
ATOM 2477 O O . SER A 1 303 ? 31.652 -7.009 -29.280 1.00 84.94 303 SER A O 1
ATOM 2479 N N . GLU A 1 304 ? 33.665 -7.900 -29.688 1.00 85.94 304 GLU A N 1
ATOM 2480 C CA . GLU A 1 304 ? 33.731 -7.488 -31.092 1.00 85.94 304 GLU A CA 1
ATOM 2481 C C . GLU A 1 304 ? 33.827 -8.724 -31.984 1.00 85.94 304 GLU A C 1
ATOM 2483 O O . GLU A 1 304 ? 34.650 -9.608 -31.744 1.00 85.94 304 GLU A O 1
ATOM 2488 N N . VAL A 1 305 ? 32.973 -8.796 -33.004 1.00 81.50 305 VAL A N 1
ATOM 2489 C CA . VAL A 1 305 ? 33.013 -9.848 -34.022 1.00 81.50 305 VAL A CA 1
ATOM 2490 C C . VAL A 1 305 ? 33.501 -9.231 -35.334 1.00 81.50 305 VAL A C 1
ATOM 2492 O O . VAL A 1 305 ? 32.845 -8.322 -35.854 1.00 81.50 305 VAL A O 1
ATOM 2495 N N . PRO A 1 306 ? 34.635 -9.692 -35.889 1.00 79.00 306 PRO A N 1
ATOM 2496 C CA . PRO A 1 306 ? 35.092 -9.256 -37.200 1.00 79.00 306 PRO A CA 1
ATOM 2497 C C . PRO A 1 306 ? 34.096 -9.667 -38.288 1.00 79.00 306 PRO A C 1
ATOM 2499 O O . PRO A 1 306 ? 33.667 -10.816 -38.355 1.00 79.00 306 PRO A O 1
ATOM 2502 N N . THR A 1 307 ? 33.758 -8.734 -39.169 1.00 76.81 307 THR A N 1
ATOM 2503 C CA . THR A 1 307 ? 32.926 -8.948 -40.358 1.00 76.81 307 THR A CA 1
ATOM 2504 C C . THR A 1 307 ? 33.634 -8.390 -41.592 1.00 76.81 307 THR A C 1
ATOM 2506 O O . THR A 1 307 ? 34.571 -7.598 -41.484 1.00 76.81 307 THR A O 1
ATOM 2509 N N . SER A 1 308 ? 33.186 -8.780 -42.787 1.00 70.19 308 SER A N 1
ATOM 2510 C CA . SER A 1 308 ? 33.770 -8.312 -44.053 1.00 70.19 308 SER A CA 1
ATOM 2511 C C . SER A 1 308 ? 33.654 -6.794 -44.273 1.00 70.19 308 SER A C 1
ATOM 2513 O O . SER A 1 308 ? 34.383 -6.250 -45.096 1.00 70.19 308 SER A O 1
ATOM 2515 N N . SER A 1 309 ? 32.779 -6.107 -43.528 1.00 70.75 309 SER A N 1
ATOM 2516 C CA . SER A 1 309 ? 32.554 -4.655 -43.573 1.00 70.75 309 SER A CA 1
ATOM 2517 C C . SER A 1 309 ? 33.086 -3.888 -42.348 1.00 70.75 309 SER A C 1
ATOM 2519 O O . SER A 1 309 ? 32.827 -2.693 -42.233 1.00 70.75 309 SER A O 1
ATOM 2521 N N . GLY A 1 310 ? 33.797 -4.545 -41.419 1.00 70.31 310 GLY A N 1
ATOM 2522 C CA . GLY A 1 310 ? 34.307 -3.953 -40.168 1.00 70.31 310 GLY A CA 1
ATOM 2523 C C . GLY A 1 310 ? 34.075 -4.843 -38.940 1.00 70.31 310 GLY A C 1
ATOM 2524 O O . GLY A 1 310 ? 33.704 -6.001 -39.077 1.00 70.31 310 GLY A O 1
ATOM 2525 N N . ALA A 1 311 ? 34.276 -4.336 -37.723 1.00 69.94 311 ALA A N 1
ATOM 2526 C CA . ALA A 1 311 ? 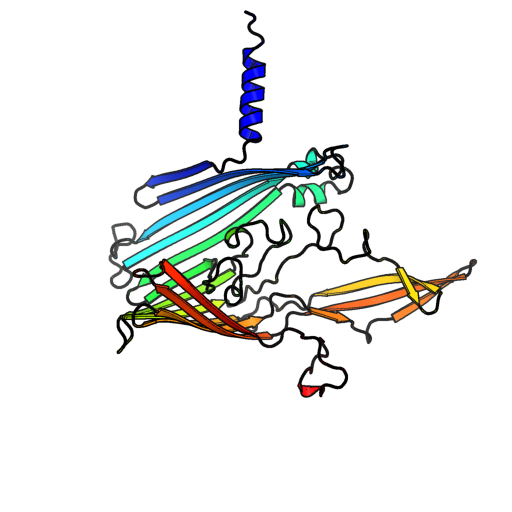33.915 -5.058 -36.497 1.00 69.94 311 ALA A CA 1
ATOM 2527 C C . ALA A 1 311 ? 32.507 -4.649 -36.037 1.00 69.94 311 ALA A C 1
ATOM 2529 O O . ALA A 1 311 ? 32.226 -3.457 -35.921 1.00 69.94 311 ALA A O 1
ATOM 2530 N N . VAL A 1 312 ? 31.636 -5.624 -35.762 1.00 76.81 312 VAL A N 1
ATOM 2531 C CA . VAL A 1 312 ? 30.365 -5.381 -35.063 1.00 76.81 312 VAL A CA 1
ATOM 2532 C C . VAL A 1 312 ? 30.609 -5.617 -33.580 1.00 76.81 312 VAL A C 1
ATOM 2534 O O . VAL A 1 312 ? 30.985 -6.718 -33.173 1.00 76.81 312 VAL A O 1
ATOM 2537 N N . GLY A 1 313 ? 30.448 -4.566 -32.783 1.00 84.69 313 GLY A N 1
ATOM 2538 C CA . GLY A 1 313 ? 30.683 -4.603 -31.349 1.00 84.69 313 GLY A CA 1
ATOM 2539 C C . GLY A 1 313 ? 29.384 -4.669 -30.550 1.00 84.69 313 GLY A C 1
ATOM 2540 O O . GLY A 1 313 ? 28.454 -3.915 -30.819 1.00 84.69 313 GLY A O 1
ATOM 2541 N N . THR A 1 314 ? 29.352 -5.506 -29.517 1.00 86.94 314 THR A N 1
ATOM 2542 C CA . THR A 1 314 ? 28.258 -5.611 -28.547 1.00 86.94 314 THR A CA 1
ATOM 2543 C C . THR A 1 314 ? 28.778 -5.333 -27.142 1.00 86.94 314 THR A C 1
ATOM 2545 O O . THR A 1 314 ? 29.686 -6.003 -26.646 1.00 86.94 314 THR A O 1
ATOM 2548 N N . VAL A 1 315 ? 28.167 -4.368 -26.465 1.00 87.38 315 VAL A N 1
ATOM 2549 C CA . VAL A 1 315 ? 28.336 -4.105 -25.038 1.00 87.38 315 VAL A CA 1
ATOM 2550 C C . VAL A 1 315 ? 27.315 -4.940 -24.278 1.00 87.38 315 VAL A C 1
ATOM 2552 O O . VAL A 1 315 ? 26.115 -4.668 -24.307 1.00 87.38 315 VAL A O 1
ATOM 2555 N N . HIS A 1 316 ? 27.798 -5.941 -23.555 1.00 89.12 316 HIS A N 1
ATOM 2556 C CA . HIS A 1 316 ? 27.014 -6.659 -22.562 1.00 89.12 316 HIS A CA 1
ATOM 2557 C C . HIS A 1 316 ? 27.127 -5.915 -21.233 1.00 89.12 316 HIS A C 1
ATOM 2559 O O . HIS A 1 316 ? 28.206 -5.838 -20.649 1.00 89.12 316 HIS A O 1
ATOM 2565 N N . SER A 1 317 ? 26.020 -5.362 -20.750 1.00 87.69 317 SER A N 1
ATOM 2566 C CA . SER A 1 317 ? 25.931 -4.708 -19.448 1.00 87.69 317 SER A CA 1
ATOM 2567 C C . SER A 1 317 ? 25.065 -5.540 -18.517 1.00 87.69 317 SER A C 1
ATOM 2569 O O . SER A 1 317 ? 23.926 -5.856 -18.853 1.00 87.69 317 SER A O 1
ATOM 2571 N N . VAL A 1 318 ? 25.575 -5.885 -17.338 1.00 88.06 318 VAL A N 1
ATOM 2572 C CA . VAL A 1 318 ? 24.785 -6.593 -16.326 1.00 88.06 318 VAL A CA 1
ATOM 2573 C C . VAL A 1 318 ? 24.369 -5.606 -15.244 1.00 88.06 318 VAL A C 1
ATOM 2575 O O . VAL A 1 318 ? 25.205 -4.909 -14.666 1.00 88.06 318 VAL A O 1
ATOM 2578 N N . ILE A 1 319 ? 23.073 -5.547 -14.944 1.00 88.25 319 ILE A N 1
ATOM 2579 C CA . ILE A 1 319 ? 22.525 -4.732 -13.857 1.00 88.25 319 ILE A CA 1
ATOM 2580 C C . ILE A 1 319 ? 21.811 -5.613 -12.835 1.00 88.25 319 ILE A C 1
ATOM 2582 O O . ILE A 1 319 ? 21.030 -6.494 -13.190 1.00 88.25 319 ILE A O 1
ATOM 2586 N N . ASN A 1 320 ? 22.042 -5.346 -11.554 1.00 87.94 320 ASN A N 1
ATOM 2587 C CA . ASN A 1 320 ? 21.271 -5.922 -10.461 1.00 87.94 320 ASN A CA 1
ATOM 2588 C C . ASN A 1 320 ? 20.218 -4.909 -10.009 1.00 87.94 320 ASN A C 1
ATOM 2590 O O . ASN A 1 320 ? 20.555 -3.757 -9.739 1.00 87.94 320 ASN A O 1
ATOM 2594 N N . THR A 1 321 ? 18.962 -5.334 -9.887 1.00 87.50 321 THR A N 1
ATOM 2595 C CA . THR A 1 321 ? 17.944 -4.558 -9.170 1.00 87.50 321 THR A CA 1
ATOM 2596 C C . THR A 1 321 ? 17.897 -5.005 -7.719 1.00 87.50 321 THR A C 1
ATOM 2598 O O . THR A 1 321 ? 17.666 -6.186 -7.466 1.00 87.50 321 THR A O 1
ATOM 2601 N N . VAL A 1 322 ? 18.142 -4.087 -6.785 1.00 86.38 322 VAL A N 1
ATOM 2602 C CA . VAL A 1 322 ? 18.286 -4.376 -5.348 1.00 86.38 322 VAL A CA 1
ATOM 2603 C C . VAL A 1 322 ? 17.287 -3.565 -4.525 1.00 86.38 322 VAL A C 1
ATOM 2605 O O . VAL A 1 322 ? 16.960 -2.429 -4.866 1.00 86.38 322 VAL A O 1
ATOM 2608 N N . ASN A 1 323 ? 16.802 -4.154 -3.434 1.00 88.94 323 ASN A N 1
ATOM 2609 C CA . ASN A 1 323 ? 15.948 -3.493 -2.452 1.00 88.94 323 ASN A CA 1
ATOM 2610 C C . ASN A 1 323 ? 16.654 -3.593 -1.091 1.00 88.94 323 ASN A C 1
ATOM 2612 O O . ASN A 1 323 ? 16.554 -4.636 -0.445 1.00 88.94 323 ASN A O 1
ATOM 2616 N 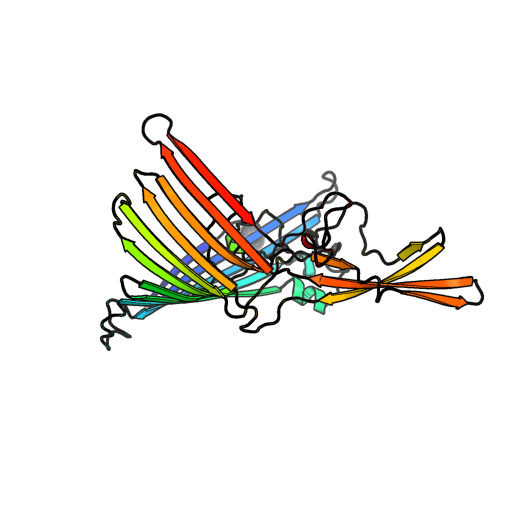N . PRO A 1 324 ? 17.430 -2.572 -0.686 1.00 86.50 324 PRO A N 1
ATOM 2617 C CA . PRO A 1 324 ? 18.194 -2.614 0.558 1.00 86.50 324 PRO A CA 1
ATOM 2618 C C . PRO A 1 324 ? 17.273 -2.644 1.780 1.00 86.50 324 PRO A C 1
ATOM 2620 O O . PRO A 1 324 ? 16.147 -2.137 1.743 1.00 86.50 324 PRO A O 1
ATOM 2623 N N . ARG A 1 325 ? 17.754 -3.241 2.875 1.00 89.25 325 ARG A N 1
ATOM 2624 C CA . ARG A 1 325 ? 17.050 -3.217 4.163 1.00 89.25 325 ARG A CA 1
ATOM 2625 C C . ARG A 1 325 ? 17.054 -1.787 4.712 1.00 89.25 325 ARG A C 1
ATOM 2627 O O . ARG A 1 325 ? 18.058 -1.087 4.621 1.00 89.25 325 ARG A O 1
ATOM 2634 N N . SER A 1 326 ? 15.929 -1.373 5.274 1.00 90.56 326 SER A N 1
ATOM 2635 C CA . SER A 1 326 ? 15.665 -0.020 5.743 1.00 90.56 326 SER A CA 1
ATOM 2636 C C . SER A 1 326 ? 15.049 -0.044 7.140 1.00 90.56 326 SER A C 1
ATOM 2638 O O . SER A 1 326 ? 14.235 -0.909 7.476 1.00 90.56 326 SER A O 1
ATOM 2640 N N . HIS A 1 327 ? 15.442 0.940 7.939 1.00 93.12 327 HIS A N 1
ATOM 2641 C CA . HIS A 1 327 ? 14.782 1.306 9.180 1.00 93.12 327 HIS A CA 1
ATOM 2642 C C . HIS A 1 327 ? 14.113 2.655 8.970 1.00 93.12 327 HIS A C 1
ATOM 2644 O O . HIS A 1 327 ? 14.772 3.605 8.541 1.00 93.12 327 HIS A O 1
ATOM 2650 N N . VAL A 1 328 ? 12.830 2.739 9.303 1.00 93.44 328 VAL A N 1
ATOM 2651 C CA . VAL A 1 328 ? 12.079 3.988 9.267 1.00 93.44 328 VAL A CA 1
ATOM 2652 C C . VAL A 1 328 ? 11.596 4.313 10.660 1.00 93.44 328 VAL A C 1
ATOM 2654 O O . VAL A 1 328 ? 10.851 3.545 11.260 1.00 93.44 328 VAL A O 1
ATOM 2657 N N . VAL A 1 329 ? 12.039 5.452 11.173 1.00 95.62 329 VAL A N 1
ATOM 2658 C CA . VAL A 1 329 ? 11.525 6.050 12.403 1.00 95.62 329 VAL A CA 1
ATOM 2659 C C . VAL A 1 329 ? 10.719 7.259 11.990 1.00 95.62 329 VAL A C 1
ATOM 2661 O O . VAL A 1 329 ? 11.199 8.059 11.190 1.00 95.62 329 VAL A O 1
ATOM 2664 N N . GLY A 1 330 ? 9.532 7.449 12.540 1.00 94.38 330 GLY A N 1
ATOM 2665 C CA . GLY A 1 330 ? 8.834 8.689 12.280 1.00 94.38 330 GLY A CA 1
ATOM 2666 C C . GLY A 1 330 ? 7.852 9.104 13.348 1.00 94.38 330 GLY A C 1
ATOM 2667 O O . GLY A 1 330 ? 7.538 8.370 14.283 1.00 94.38 330 GLY A O 1
ATOM 2668 N N . PHE A 1 331 ? 7.423 10.340 13.194 1.00 94.38 331 PHE A N 1
ATOM 2669 C CA . PHE A 1 331 ? 6.619 11.087 14.135 1.00 94.38 331 PHE A CA 1
ATOM 2670 C C . PHE A 1 331 ? 5.543 11.822 13.350 1.00 94.38 331 PHE A C 1
ATOM 2672 O O . PHE A 1 331 ? 5.850 12.451 12.334 1.00 94.38 331 PHE A O 1
ATOM 2679 N N . ALA A 1 332 ? 4.308 11.743 13.825 1.00 94.06 332 ALA A N 1
ATOM 2680 C CA . ALA A 1 332 ? 3.228 12.585 13.344 1.00 94.06 332 ALA A CA 1
ATOM 2681 C C . ALA A 1 332 ? 2.506 13.233 14.520 1.00 94.06 332 ALA A C 1
ATOM 2683 O O . ALA A 1 332 ? 2.428 12.640 15.596 1.00 94.06 332 ALA A O 1
ATOM 2684 N N . ALA A 1 333 ? 2.011 14.448 14.313 1.00 93.50 333 ALA A N 1
ATOM 2685 C CA . ALA A 1 333 ? 1.157 15.139 15.260 1.00 93.50 333 ALA A CA 1
ATOM 2686 C C . ALA A 1 333 ? 0.162 16.045 14.532 1.00 93.50 333 ALA A C 1
ATOM 2688 O O . ALA A 1 333 ? 0.545 16.804 13.637 1.00 93.50 333 ALA A O 1
ATOM 2689 N N . ASN A 1 334 ? -1.091 16.009 14.975 1.00 92.75 334 ASN A N 1
ATOM 2690 C CA . ASN A 1 334 ? -2.176 16.847 14.494 1.00 92.75 334 ASN A CA 1
ATOM 2691 C C . ASN A 1 334 ? -2.800 17.619 15.652 1.00 92.75 334 ASN A C 1
ATOM 2693 O O . ASN A 1 334 ? -3.057 17.074 16.724 1.00 92.75 334 ASN A O 1
ATOM 2697 N N . TYR A 1 335 ? -3.082 18.892 15.406 1.00 91.50 335 TYR A N 1
ATOM 2698 C CA . TYR A 1 335 ? -3.786 19.764 16.332 1.00 91.50 335 TYR A CA 1
ATOM 2699 C C . TYR A 1 335 ? -4.776 20.631 15.554 1.00 91.50 335 TYR A C 1
ATOM 2701 O O . TYR A 1 335 ? -4.401 21.302 14.590 1.00 91.50 335 TYR A O 1
ATOM 2709 N N . SER A 1 336 ? -6.041 20.595 15.962 1.00 88.62 336 SER A N 1
ATOM 2710 C CA . SER A 1 336 ? -7.107 21.424 15.399 1.00 88.62 336 SER A CA 1
ATOM 2711 C C . SER A 1 336 ? -7.462 22.508 16.407 1.00 88.62 336 SER A C 1
ATOM 2713 O O . SER A 1 336 ? -7.858 22.197 17.528 1.00 88.62 336 SER A O 1
ATOM 2715 N N . GLU A 1 337 ? -7.308 23.774 16.019 1.00 88.62 337 GLU A N 1
ATOM 2716 C CA . GLU A 1 337 ? -7.711 24.906 16.848 1.00 88.62 337 GLU A CA 1
ATOM 2717 C C . GLU A 1 337 ? -9.058 25.448 16.377 1.00 88.62 337 GLU A C 1
ATOM 2719 O O . GLU A 1 337 ? -9.142 26.193 15.401 1.00 88.62 337 GLU A O 1
ATOM 2724 N N . GLU A 1 338 ? -10.124 25.069 17.075 1.00 84.75 338 GLU A N 1
ATOM 2725 C CA . GLU A 1 338 ? -11.499 25.289 16.624 1.00 84.75 338 GLU A CA 1
ATOM 2726 C C . GLU A 1 338 ? -12.106 26.626 17.072 1.00 84.75 338 GLU A C 1
ATOM 2728 O O . GLU A 1 338 ? -13.107 27.061 16.496 1.00 84.75 338 GLU A O 1
ATOM 2733 N N . HIS A 1 339 ? -11.546 27.284 18.093 1.00 79.50 339 HIS A N 1
ATOM 2734 C CA . HIS A 1 339 ? -12.197 28.421 18.748 1.00 79.50 339 HIS A CA 1
ATOM 2735 C C . HIS A 1 339 ? -11.924 29.747 18.044 1.00 79.50 339 HIS A C 1
ATOM 2737 O O . HIS A 1 339 ? -12.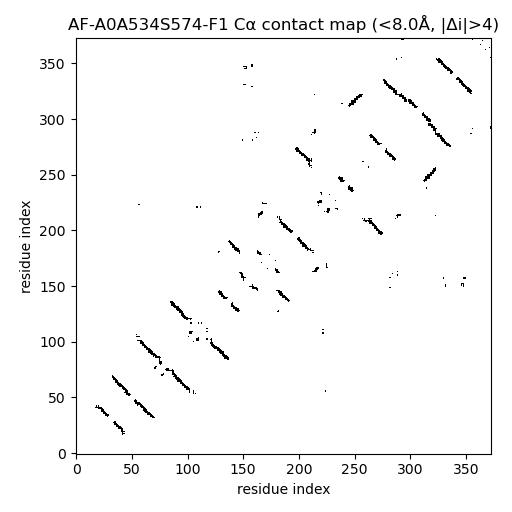857 30.518 17.813 1.00 79.50 339 HIS A O 1
ATOM 2743 N N . TYR A 1 340 ? -10.670 30.026 17.688 1.00 79.44 340 TYR A N 1
ATOM 2744 C CA . TYR A 1 340 ? -10.304 31.341 17.150 1.00 79.44 340 TYR A CA 1
ATOM 2745 C C . TYR A 1 340 ? -10.013 31.318 15.658 1.00 79.44 340 TYR A C 1
ATOM 2747 O O . TYR A 1 340 ? -10.572 32.108 14.897 1.00 79.44 340 TYR A O 1
ATOM 2755 N N . THR A 1 341 ? -9.116 30.435 15.232 1.00 85.56 341 THR A N 1
ATOM 2756 C CA . THR A 1 341 ? -8.572 30.465 13.869 1.00 85.56 341 THR A CA 1
ATOM 2757 C C . THR A 1 341 ? -9.206 29.424 12.958 1.00 85.56 341 THR A C 1
ATOM 2759 O O . THR A 1 341 ? -9.170 29.606 11.742 1.00 85.56 341 THR A O 1
ATOM 2762 N N . LYS A 1 342 ? -9.804 28.362 13.523 1.00 87.00 342 LYS A N 1
ATOM 2763 C CA . LYS A 1 342 ? -10.257 27.171 12.779 1.00 87.00 342 LYS A CA 1
ATOM 2764 C C . LYS A 1 342 ? -9.132 26.554 11.943 1.00 87.00 342 LYS A C 1
ATOM 2766 O O . LYS A 1 342 ? -9.376 25.967 10.890 1.00 87.00 342 LYS A O 1
ATOM 2771 N N . SER A 1 343 ? -7.892 26.731 12.395 1.00 88.94 343 SER A N 1
ATOM 2772 C CA . SER A 1 343 ? -6.700 26.245 11.711 1.00 88.94 343 SER A CA 1
ATOM 2773 C C . SER A 1 343 ? -6.374 24.827 12.153 1.00 88.94 343 SER A C 1
ATOM 2775 O O . SER A 1 343 ? -6.449 24.502 13.336 1.00 88.94 343 SER A O 1
ATOM 2777 N N . VAL A 1 344 ? -5.929 24.006 11.203 1.00 87.00 344 VAL A N 1
ATOM 2778 C CA . VAL A 1 344 ? -5.418 22.659 11.468 1.00 87.00 344 VAL A CA 1
ATOM 2779 C C . VAL A 1 344 ? -3.914 22.653 11.231 1.00 87.00 344 VAL A C 1
ATOM 2781 O O . VAL A 1 344 ? -3.443 22.982 10.142 1.00 87.00 344 VAL A O 1
ATOM 2784 N N . PHE A 1 345 ? -3.164 22.266 12.254 1.00 89.38 345 PHE A N 1
ATOM 2785 C CA . PHE A 1 345 ? -1.723 22.081 12.196 1.00 89.38 345 PHE A CA 1
ATOM 2786 C C . PHE A 1 345 ? -1.424 20.592 12.104 1.00 89.38 345 PHE A C 1
ATOM 2788 O O . PHE A 1 345 ? -1.884 19.812 12.936 1.00 89.38 345 PHE A O 1
ATOM 2795 N N . ARG A 1 346 ? -0.650 20.206 11.088 1.00 90.56 346 ARG A N 1
ATOM 2796 C CA . ARG A 1 346 ? -0.203 18.829 10.876 1.00 90.56 346 ARG A CA 1
ATOM 2797 C C . ARG A 1 346 ? 1.299 18.818 10.684 1.00 90.56 346 ARG A C 1
ATOM 2799 O O . ARG A 1 346 ? 1.835 19.620 9.916 1.00 90.56 346 ARG A O 1
ATOM 2806 N N . VAL A 1 347 ? 1.969 17.920 11.386 1.00 91.00 347 VAL A N 1
ATOM 2807 C CA . VAL A 1 347 ? 3.401 17.678 11.248 1.00 91.00 347 VAL A CA 1
ATOM 2808 C C . VAL A 1 347 ? 3.596 16.193 11.035 1.00 91.00 347 VAL A C 1
ATOM 2810 O O . VAL A 1 347 ? 3.099 15.388 11.811 1.00 91.00 347 VAL A O 1
ATOM 2813 N N . GLU A 1 348 ? 4.360 15.840 10.008 1.00 92.25 348 GLU A N 1
ATOM 2814 C CA . GLU A 1 348 ? 4.761 14.467 9.727 1.00 92.25 348 GLU A CA 1
ATOM 2815 C C . GLU A 1 348 ? 6.249 14.459 9.377 1.00 92.25 348 GLU A C 1
ATOM 2817 O O . GLU A 1 348 ? 6.731 15.275 8.591 1.00 92.25 348 GLU A O 1
ATOM 2822 N N . THR A 1 349 ? 7.017 13.579 10.008 1.00 91.94 349 THR A N 1
ATOM 2823 C CA . THR A 1 349 ? 8.465 13.474 9.814 1.00 91.94 349 THR A CA 1
ATOM 2824 C C . THR A 1 349 ? 8.871 12.013 9.821 1.00 91.94 349 THR A C 1
ATOM 2826 O O . THR A 1 349 ? 8.511 11.271 10.730 1.00 91.94 349 THR A O 1
ATOM 2829 N N . ALA A 1 350 ? 9.663 11.609 8.830 1.00 91.62 350 ALA A N 1
ATOM 2830 C CA . ALA A 1 350 ? 10.229 10.271 8.743 1.00 91.62 350 ALA A CA 1
ATOM 2831 C C . ALA A 1 350 ? 11.739 10.342 8.498 1.00 91.62 350 ALA A C 1
ATOM 2833 O O . ALA A 1 350 ? 12.223 11.110 7.666 1.00 91.62 350 ALA A O 1
ATOM 2834 N N . LEU A 1 351 ? 12.475 9.514 9.229 1.00 91.25 351 LEU A N 1
ATOM 2835 C CA . LEU A 1 351 ? 13.893 9.256 9.064 1.00 91.25 351 LEU A CA 1
ATOM 2836 C C . LEU A 1 351 ? 14.057 7.825 8.555 1.00 91.25 351 LEU A C 1
ATOM 2838 O O . LEU A 1 351 ? 13.770 6.870 9.274 1.00 91.25 351 LEU A O 1
ATOM 2842 N N . THR A 1 352 ? 14.549 7.699 7.327 1.00 87.75 352 THR A N 1
ATOM 2843 C CA . THR A 1 352 ? 14.699 6.425 6.617 1.00 87.75 352 THR A CA 1
ATOM 2844 C C . THR A 1 352 ? 16.173 6.134 6.365 1.00 87.75 352 THR A C 1
ATOM 2846 O O . THR A 1 352 ? 16.912 7.007 5.909 1.00 87.75 352 THR A O 1
ATOM 2849 N N . THR A 1 353 ? 16.606 4.901 6.623 1.00 84.38 353 THR A N 1
ATOM 2850 C CA . THR A 1 353 ? 17.959 4.425 6.294 1.00 84.38 353 THR A CA 1
ATOM 2851 C C . THR A 1 353 ? 17.966 3.565 5.028 1.00 84.38 353 THR A C 1
ATOM 2853 O O . THR A 1 353 ? 16.926 3.127 4.546 1.00 84.38 353 THR A O 1
ATOM 2856 N N . GLY A 1 354 ? 19.144 3.334 4.444 1.00 66.00 354 GLY A N 1
ATOM 2857 C CA . GLY A 1 354 ? 19.312 2.389 3.331 1.00 66.00 354 GLY A CA 1
ATOM 2858 C C . GLY A 1 354 ? 18.797 2.858 1.963 1.00 66.00 354 GLY A C 1
ATOM 2859 O O . GLY A 1 354 ? 19.024 2.166 0.978 1.00 66.00 354 GLY A O 1
ATOM 2860 N N . VAL A 1 355 ? 18.153 4.024 1.854 1.00 64.06 355 VAL A N 1
ATOM 2861 C CA . VAL A 1 355 ? 17.835 4.627 0.549 1.00 64.06 355 VAL A CA 1
ATOM 2862 C C . VAL A 1 355 ? 19.095 5.314 0.009 1.00 64.06 355 VAL A C 1
ATOM 2864 O O . VAL A 1 355 ? 19.669 6.138 0.727 1.00 64.06 355 VAL A O 1
ATOM 2867 N N . PRO A 1 356 ? 19.548 5.008 -1.221 1.00 57.84 356 PRO A N 1
ATOM 2868 C CA . PRO A 1 356 ? 20.739 5.630 -1.781 1.00 57.84 356 PRO A CA 1
ATOM 2869 C C . PRO A 1 356 ? 20.518 7.136 -1.941 1.00 57.84 356 PRO A C 1
ATOM 2871 O O . PRO A 1 356 ? 19.704 7.595 -2.743 1.00 57.84 356 PRO A O 1
ATOM 2874 N N . VAL A 1 357 ? 21.249 7.915 -1.149 1.00 58.72 357 VAL A N 1
ATOM 2875 C CA . VAL A 1 357 ? 21.359 9.367 -1.302 1.00 58.72 357 VAL A CA 1
ATOM 2876 C C . VAL A 1 357 ? 22.643 9.629 -2.068 1.00 58.72 357 VAL A C 1
ATOM 2878 O O . VAL A 1 357 ? 23.661 9.010 -1.776 1.00 58.72 357 VAL A O 1
ATOM 2881 N N . ARG A 1 358 ? 22.627 10.563 -3.024 1.00 53.62 358 ARG A N 1
ATOM 2882 C CA . ARG A 1 358 ? 23.843 10.958 -3.743 1.00 53.62 358 ARG A CA 1
ATOM 2883 C C . ARG A 1 358 ? 24.865 11.504 -2.745 1.00 53.62 358 ARG A C 1
ATOM 2885 O O . ARG A 1 358 ? 24.773 12.650 -2.300 1.00 53.62 358 ARG A O 1
ATOM 2892 N N . LEU A 1 359 ? 25.836 10.676 -2.384 1.00 56.16 359 LEU A N 1
ATOM 2893 C CA . LEU A 1 359 ? 26.912 11.051 -1.483 1.00 56.16 359 LEU A CA 1
ATOM 2894 C C . LEU A 1 359 ? 27.899 11.958 -2.230 1.00 56.16 359 LEU A C 1
ATOM 2896 O O . LEU A 1 359 ? 28.117 11.827 -3.437 1.00 56.16 359 LEU A O 1
ATOM 2900 N N . ARG A 1 360 ? 28.512 12.916 -1.524 1.00 50.16 360 ARG A N 1
ATOM 2901 C CA . ARG A 1 360 ? 29.618 13.696 -2.102 1.00 50.16 360 ARG A CA 1
ATOM 2902 C C . ARG A 1 360 ? 30.746 12.741 -2.507 1.00 50.16 360 ARG A C 1
ATOM 2904 O O . ARG A 1 360 ? 30.985 11.732 -1.845 1.00 50.16 360 ARG A O 1
ATOM 2911 N N . ALA A 1 361 ? 31.482 13.073 -3.566 1.00 51.44 361 ALA A N 1
ATOM 2912 C CA . ALA A 1 361 ? 32.664 12.300 -3.938 1.00 51.44 361 ALA A CA 1
ATOM 2913 C C . ALA A 1 361 ? 33.628 12.192 -2.733 1.00 51.44 361 ALA A C 1
ATOM 2915 O O . ALA A 1 361 ? 33.907 13.204 -2.090 1.00 51.44 361 ALA A O 1
ATOM 2916 N N . ARG A 1 362 ? 34.157 10.982 -2.470 1.00 55.25 362 ARG A N 1
ATOM 2917 C CA . ARG A 1 362 ? 35.085 10.620 -1.365 1.00 55.25 362 ARG A CA 1
ATOM 2918 C C . ARG A 1 362 ? 34.473 10.356 0.023 1.00 55.25 362 ARG A C 1
ATOM 2920 O O . ARG A 1 362 ? 35.207 10.383 1.010 1.00 55.25 362 ARG A O 1
ATOM 2927 N N . VAL A 1 363 ? 33.179 10.053 0.133 1.00 57.16 363 VAL A N 1
ATOM 2928 C CA . VAL A 1 363 ? 32.636 9.533 1.404 1.00 57.16 363 VAL A CA 1
ATOM 2929 C C . VAL A 1 363 ? 33.285 8.172 1.743 1.00 57.16 363 VAL A C 1
ATOM 2931 O O . VAL A 1 363 ? 33.475 7.348 0.846 1.00 57.16 363 VAL A O 1
ATOM 2934 N N . PRO A 1 364 ? 33.682 7.924 3.010 1.00 54.97 364 PRO A N 1
ATOM 2935 C CA . PRO A 1 364 ? 34.268 6.649 3.420 1.00 54.97 364 PRO A CA 1
ATOM 2936 C C . PRO A 1 364 ? 33.379 5.452 3.056 1.00 54.97 364 PRO A C 1
ATOM 2938 O O . PRO A 1 364 ? 32.206 5.442 3.416 1.00 54.97 364 PRO A O 1
ATOM 2941 N N . ARG A 1 365 ? 33.955 4.404 2.445 1.00 54.53 365 ARG A N 1
ATOM 2942 C CA . ARG A 1 365 ? 33.241 3.176 2.016 1.00 54.53 365 ARG A CA 1
ATOM 2943 C C . ARG A 1 365 ? 32.406 2.502 3.112 1.00 54.53 365 ARG A C 1
ATOM 2945 O O . ARG A 1 365 ? 31.464 1.797 2.802 1.00 54.53 365 ARG A O 1
ATOM 2952 N N . ARG A 1 366 ? 32.702 2.734 4.396 1.00 58.03 366 ARG A N 1
ATOM 2953 C CA . ARG A 1 366 ? 31.879 2.233 5.515 1.00 58.03 366 ARG A CA 1
ATOM 2954 C C . ARG A 1 366 ? 30.450 2.802 5.541 1.00 58.03 366 ARG A C 1
ATOM 2956 O O . ARG A 1 366 ? 29.592 2.214 6.178 1.00 58.03 366 ARG A O 1
ATOM 2963 N N . LEU A 1 367 ? 30.229 3.963 4.920 1.00 54.44 367 LEU A N 1
ATOM 2964 C CA . LEU A 1 367 ? 28.931 4.645 4.843 1.00 54.44 367 LEU A CA 1
ATOM 2965 C C . LEU A 1 367 ? 28.167 4.311 3.551 1.00 54.44 367 LEU A C 1
ATOM 2967 O O . LEU A 1 367 ? 27.014 4.701 3.419 1.00 54.44 367 LEU A O 1
ATOM 2971 N N . ASP A 1 368 ? 28.812 3.598 2.626 1.00 53.34 368 ASP A N 1
ATOM 2972 C CA . ASP A 1 368 ? 28.226 3.048 1.403 1.00 53.34 368 ASP A CA 1
ATOM 2973 C C . ASP A 1 368 ? 28.921 1.707 1.086 1.00 53.34 368 ASP A C 1
ATOM 2975 O O . ASP A 1 368 ? 29.731 1.619 0.156 1.00 53.34 368 ASP A O 1
ATOM 2979 N N . PRO A 1 369 ? 28.715 0.680 1.936 1.00 52.31 369 PRO A N 1
ATOM 2980 C CA . PRO A 1 369 ? 29.415 -0.600 1.816 1.00 52.31 369 PRO A CA 1
ATOM 2981 C C . PRO A 1 369 ? 29.083 -1.319 0.504 1.00 52.31 369 PRO A C 1
ATOM 2983 O O . PRO A 1 369 ? 29.910 -2.078 -0.005 1.00 52.31 369 PRO A O 1
ATOM 2986 N N . ASP A 1 370 ? 27.913 -1.027 -0.065 1.00 50.41 370 ASP A N 1
ATOM 2987 C CA . ASP A 1 370 ? 27.423 -1.610 -1.306 1.00 50.41 370 ASP A CA 1
ATOM 2988 C C . ASP A 1 370 ? 27.698 -0.743 -2.549 1.00 50.41 370 ASP A C 1
ATOM 2990 O O . ASP A 1 370 ? 27.603 -1.255 -3.665 1.00 50.41 370 ASP A O 1
ATOM 2994 N N . ASN A 1 371 ? 28.164 0.500 -2.402 1.00 49.56 371 ASN A N 1
ATOM 2995 C CA . ASN A 1 371 ? 28.391 1.441 -3.504 1.00 49.56 371 ASN A CA 1
ATOM 2996 C C . ASN A 1 371 ? 27.119 1.664 -4.349 1.00 49.56 371 ASN A C 1
ATOM 2998 O O . ASN A 1 371 ? 27.146 1.524 -5.578 1.00 49.56 371 ASN A O 1
ATOM 3002 N N . ASP A 1 372 ? 26.013 1.962 -3.667 1.00 47.00 372 ASP A N 1
ATOM 3003 C CA . ASP A 1 372 ? 24.682 2.152 -4.256 1.00 47.00 372 ASP A CA 1
ATOM 3004 C C . ASP A 1 372 ? 24.366 3.637 -4.567 1.00 47.00 372 ASP A C 1
ATOM 3006 O O . ASP A 1 372 ? 23.278 3.933 -5.071 1.00 47.00 372 ASP A O 1
ATOM 3010 N N . GLY A 1 373 ? 25.293 4.564 -4.266 1.00 43.00 373 GLY A N 1
ATOM 3011 C CA . GLY A 1 373 ? 25.159 6.020 -4.467 1.00 43.00 373 GLY A CA 1
ATOM 3012 C C . GLY A 1 373 ? 25.553 6.598 -5.829 1.00 43.00 373 GLY A C 1
ATOM 3013 O O . GLY A 1 373 ? 26.209 5.909 -6.648 1.00 43.00 373 GLY A O 1
#

Foldseek 3Di:
DDPVVVVVVVVVVVVVVLVDQDWDKDWDDPDPFKIKIKTKGWDWDWDDPPPPDIFTQWTKIKIKMKMKGWQAACCDGVVHDRNPQWHTKIWIWMKMKMATCCCPPGPLRVVPDDPVRSVPVRIDIDRQWTWMWTDRPVKIKIFFFAADAPDDDDPDCQPRQPFAFACAPPNRPDDRSVGTGTAGKMKMKGWPADDPQFRTKIKMKMKRQFGDAAHHAAQQLSRPHHDHDPPDSDDDQWDADPNDIAGEAEAEAEPPDGRHRVQMKMKMKMWTAGPQKTKIKIKIKHWHSDKFKDKDPVPWDKDWDQDPVGIHIYTYIYIYTDTHIKIKIKMKIWHADCPPPRDIDIDIDIDMPDDDDPDDPPDPCVNVVPVRD

Radius of gyration: 26.62 Å; Cα contacts (8 Å, |Δi|>4): 802; chains: 1; bounding box: 79×53×77 Å

Secondary structure (DSSP, 8-state):
--TTHHHHHHHHHHHHHHHS--EEEEEEE-SSSEEEEEEEEEEEEEE-SSSSS-EEEEEEEEEEEEEEEEEEETTEETTTEE-SS--EEEEEEEEEEEEETHHHH-HHHHTSS-HHHHHHHHEEEEEEEEEEEEEETTEEEEEEEE------STT--SS--SS-BBTTS-SSSS-HHHHB--EEEEEEEEE---BTTBSSEEEEEEEESS---PPB----TTSTT----TT-SS---EEEETTEEEEEEEEEEEEPPPSSGGG-EEEEEEEEEETTEEEEEEEEEEE-SS-EEEE-TTT-EEEEEEETTEEEEEEEEEEEEE--EEEEEEEEEEEEETTTT-EEEEEEEEEE-SS---PPTT--GGGSTT---

Mean predicted aligned error: 11.09 Å

Solvent-accessible surface area (backbone atoms only — not comparable to full-atom values): 20389 Å² total; per-residue (Å²): 138,70,86,72,59,58,63,54,51,50,52,50,51,54,50,48,62,66,65,43,76,50,75,50,71,52,76,47,72,80,48,100,45,34,40,38,35,35,37,40,36,34,46,77,40,74,50,50,90,74,88,58,66,78,41,70,73,38,42,36,37,39,38,37,44,36,38,41,37,47,56,22,52,88,18,21,38,78,85,73,41,79,59,72,67,44,36,36,31,34,41,40,41,30,40,36,41,35,42,31,48,33,47,76,73,23,78,91,44,39,76,78,49,55,72,71,58,33,55,68,63,24,43,48,78,40,78,53,32,42,31,38,39,38,38,34,84,61,35,37,40,38,42,35,25,42,80,65,78,71,43,85,54,86,98,48,64,66,55,40,61,78,40,27,37,47,30,50,76,45,76,80,80,59,61,63,83,73,32,40,43,48,34,48,30,42,35,39,37,40,58,66,41,64,56,87,83,26,67,38,30,36,40,37,40,40,38,28,50,31,58,75,64,56,49,38,73,35,63,53,69,90,44,94,50,35,63,60,66,92,91,51,86,58,82,82,54,59,44,75,58,96,88,41,78,23,41,39,45,75,49,78,45,82,53,62,76,59,82,35,69,90,48,42,29,39,34,43,33,40,38,37,28,44,92,71,32,42,36,36,44,36,39,38,41,40,57,41,33,66,73,45,80,44,76,37,68,93,72,31,47,77,48,73,45,85,49,101,89,46,69,55,33,36,36,40,40,32,33,36,36,37,44,45,65,23,47,35,41,33,43,37,38,38,37,69,42,75,85,86,76,64,45,75,49,77,48,76,48,57,51,74,44,65,68,70,57,83,65,66,91,86,66,61,55,88,82,42,78,82,67,71,90

Nearest PDB structures (foldseek):
  8p98-assembly1_A  TM=3.472E-01  e=6.851E-01  Bacteroides thetaiotaomicron VPI-5482
  5wd6-assembly1_A  TM=5.430E-01  e=4.217E+00  Bos taurus
  4m4d-assembly2_B  TM=8.256E-02  e=8.988E-02  Mus musculus
  4fuv-assembly1_A-2  TM=1.607E-01  e=6.468E+00  Acinetobacter baumannii TCDC-AB0715
  4m4d-assembly1_A  TM=9.125E-02  e=2.343E+00  Mus musculus